Protein AF-A0A7C2XTP7-F1 (afdb_monomer_lite)

Foldseek 3Di:
DDDDDDDDDDDDDDDDDDDDDDDDDDDDDDDDDDPLVVLLVLLVQQFKFAQAFWFKDPDDDDLQLALPDDSVVGDGAGAFGKDFDWKMKTKGKDQAACGGSLAGQFQWWKWWDWAKDFPDQKWKFKHKNSHTFDIGRHDDTTTNDNGDDGRDIIMIMMIIGDPGGMMGTNGTIMGTGDHPVFDRSVQLSLLLLLLVLQLVLVPPCSVVQVVLSVQLSVLAPSVCSVVSVNVSRRVSNVVSLVSNQVNQVVQQLFAEAEEWEAAEFCFFQHHNVLLLVQLVVQLVQVLVVCVVQVQAAYEDEALCNLVSCVVPPVVSSVSLLVCVVVVRYHYEQQFNFLFAAPLADPVLLLVRNVVSVVSCCVSRVDQHQERERADHQWHFLCVLVSSVVSNHQEYEYEQLCQAPPDHDQAQWAWRAHPVRRTHTYGYAPHQADAQDQNVSSNSQSVNCSSQVDRYHYHHHAYYHNHGIDDPVRVVSLVVCCDPSRSHYHYGHDHPVVVVVVCVVCCVVRVHYYDRGISHHNPLPQLVPAPVVLSVLLVVLVVLLLLLQLLLVVLVVVPDDRPVVLSVLLSSLSSSCSHSNRNSPNHDPVSVVVNVVSSVSSVVSSCVSNVVSVVSVVVPDPQDDPAGKDKDFAAAQAWDKDKDKDKDADPAQAPDKWKAWPVRHTWDKDFPDADRVRSITIMITIDGGAGHRHITIMHIHGDPDDDDDDAQWDDDPQWIDGCAWIWHADPPQRFTQFTAGNVVRDTPDDNVDGHPDDDDDD

Secondary structure (DSSP, 8-state):
----------------------------S-PPPP-HHHHHHHHHHHHEEE--SEEEEES--TTTT-TT---TTSEEE-TT-EE-SS-EEEEEEEEPPSEETTEE-TT-EEEEEEEEEESS--EEEEEETTEEEEEESSPPPEEEESS--TT-EEEEEEEEE--SS-EEEEEEEEEEE--TTS--HHHHHHHHHHHHHHHHH-TTTHHHHHHHHHHHHHH--HHHHHTT-HHHHHHHHHHHHHHHGGGHHHHTTSEEEEEEE--B-SSSSS-HHHHHHHHHHHHHHHHHHHHH-TT--EEEEEHHHHHHHHHH-HHHHHHHHHHHHTTSEEEEEEESS-B-BSSS-HHHHHHHHHHHHHHHHHHH-----EEE-SS-S-B-TTHHHHHHHTT--EEE--GGGG-SS-----SEEEEE-TTS-EEEEE--S-SSB---HHHHHHHHHHHHHHHS-SEEEEEESB-SBS-BS-HHHHHHHHHHHSTT--SSEEEE--HHHHHHHHHHTHHHH---EE-S-B--SS-GGGGTTTHHHHHHHHHHHHHHHHHHHHHHHHHTTTPPP-HHHHHHHHHHHHHTTBTTTTTT-S-HHHHHHHHHHHHHHHHHHHHHHHHHHHHHHTTS---SSSEEEEEE--SSS-EEEEEEEEEE-SS--SEEEEE-TTS-EE-EEEEEEETTTTEEEEEEEEEEEPTT-EEEEEEEEESS---PPPS-EEETTEEE-SSEEEEE-TTT--EEEEEETTTTEE-S-TTS-BT------

pLDDT: mean 91.94, std 13.76, range [24.36, 98.88]

Structure (mmCIF, N/CA/C/O backbone):
data_AF-A0A7C2XTP7-F1
#
_entry.id   AF-A0A7C2XTP7-F1
#
loop_
_atom_site.group_PDB
_atom_site.id
_atom_site.type_symbol
_atom_site.label_atom_id
_atom_site.label_alt_id
_atom_site.label_comp_id
_atom_site.label_asym_id
_atom_site.label_entity_id
_atom_site.label_seq_id
_atom_site.pdbx_PDB_ins_code
_atom_site.Cartn_x
_atom_site.Cartn_y
_atom_site.Cartn_z
_atom_site.occupancy
_atom_site.B_iso_or_equiv
_atom_site.auth_seq_id
_atom_site.auth_comp_id
_atom_site.auth_asym_id
_atom_site.auth_atom_id
_atom_site.pdbx_PDB_model_num
ATOM 1 N N . MET A 1 1 ? -13.867 49.813 -7.952 1.00 33.06 1 MET A N 1
ATOM 2 C CA . MET A 1 1 ? -14.385 51.009 -7.247 1.00 33.06 1 MET A CA 1
ATOM 3 C C . MET A 1 1 ? -15.827 51.239 -7.676 1.00 33.06 1 MET A C 1
ATOM 5 O O . MET A 1 1 ? -16.121 50.969 -8.831 1.00 33.06 1 MET A O 1
ATOM 9 N N . THR A 1 2 ? -16.659 51.704 -6.730 1.00 30.25 2 THR A N 1
ATOM 10 C CA . THR A 1 2 ? -18.065 52.181 -6.832 1.00 30.25 2 THR A CA 1
ATOM 11 C C . THR A 1 2 ? -19.133 51.135 -7.197 1.00 30.25 2 THR A C 1
ATOM 13 O O . THR A 1 2 ? -19.178 50.663 -8.321 1.00 30.25 2 THR A O 1
ATOM 16 N N . MET A 1 3 ? -19.868 50.597 -6.208 1.00 28.72 3 MET A N 1
ATOM 17 C CA . MET A 1 3 ? -21.108 51.125 -5.573 1.00 28.72 3 MET A CA 1
ATOM 18 C C . MET A 1 3 ? -22.364 50.716 -6.379 1.00 28.72 3 MET A C 1
ATOM 20 O O . MET A 1 3 ? -22.478 51.079 -7.535 1.00 28.72 3 MET A O 1
ATOM 24 N N . ALA A 1 4 ? -23.250 49.828 -5.908 1.00 31.23 4 ALA A N 1
ATOM 25 C CA . ALA A 1 4 ?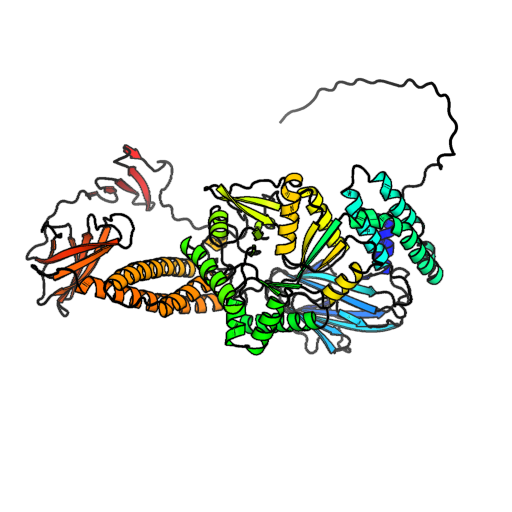 -24.172 49.909 -4.761 1.00 31.23 4 ALA A CA 1
ATOM 26 C C . ALA A 1 4 ? -25.614 50.321 -5.171 1.00 31.23 4 ALA A C 1
ATOM 28 O O . ALA A 1 4 ? -25.837 51.425 -5.647 1.00 31.23 4 ALA A O 1
ATOM 29 N N . TRP A 1 5 ? -26.564 49.424 -4.836 1.00 26.50 5 TRP A N 1
ATOM 30 C CA . TRP A 1 5 ? -27.992 49.619 -4.489 1.00 26.50 5 TRP A CA 1
ATOM 31 C C . TRP A 1 5 ? -29.094 49.584 -5.570 1.00 26.50 5 TRP A C 1
ATOM 33 O O . TRP A 1 5 ? -29.194 50.471 -6.409 1.00 26.50 5 TRP A O 1
ATOM 43 N N . LYS A 1 6 ? -30.083 48.691 -5.355 1.00 26.17 6 LYS A N 1
ATOM 44 C CA . LYS A 1 6 ? -31.473 49.087 -5.021 1.00 26.17 6 LYS A CA 1
ATOM 45 C C . LYS A 1 6 ? -32.326 47.939 -4.441 1.00 26.17 6 LYS A C 1
ATOM 47 O O . LYS A 1 6 ? -32.355 46.832 -4.960 1.00 26.17 6 LYS A O 1
ATOM 52 N N . ARG A 1 7 ? -33.018 48.284 -3.348 1.00 27.75 7 ARG A N 1
ATOM 53 C CA . ARG A 1 7 ? -34.077 47.579 -2.595 1.00 27.75 7 ARG A CA 1
ATOM 54 C C . ARG A 1 7 ? -35.366 47.412 -3.404 1.00 27.75 7 ARG A C 1
ATOM 56 O O . ARG A 1 7 ? -35.652 48.332 -4.157 1.00 27.75 7 ARG A O 1
ATOM 63 N N . TRP A 1 8 ? -36.202 46.421 -3.064 1.00 26.11 8 TRP A N 1
ATOM 64 C CA . TRP A 1 8 ? -37.670 46.563 -2.948 1.00 26.11 8 TRP A CA 1
ATOM 65 C C . TRP A 1 8 ? -38.227 45.650 -1.834 1.00 26.11 8 TRP A C 1
ATOM 67 O O . TRP A 1 8 ? -37.848 44.488 -1.724 1.00 26.11 8 TRP A O 1
ATOM 77 N N . ASN A 1 9 ? -39.091 46.233 -0.996 1.00 25.45 9 ASN A N 1
ATOM 78 C CA . ASN A 1 9 ? -39.854 45.631 0.106 1.00 25.45 9 ASN A CA 1
ATOM 79 C C . ASN A 1 9 ? -41.179 45.034 -0.406 1.00 25.45 9 ASN A C 1
ATOM 81 O O . ASN A 1 9 ? -41.740 45.547 -1.371 1.00 25.45 9 ASN A O 1
ATOM 85 N N . GLY A 1 10 ? -41.751 44.077 0.331 1.00 25.19 10 GLY A N 1
ATOM 86 C CA . GLY A 1 10 ? -43.161 43.691 0.207 1.00 25.19 10 GLY A CA 1
ATOM 87 C C . GLY A 1 10 ? -43.611 42.797 1.363 1.00 25.19 10 GLY A C 1
ATOM 88 O O . GLY A 1 10 ? -43.230 41.636 1.428 1.00 25.19 10 GLY A O 1
ATOM 89 N N . ALA A 1 11 ? -44.379 43.366 2.292 1.00 26.03 11 ALA A N 1
ATOM 90 C CA . ALA A 1 11 ? -44.942 42.722 3.477 1.00 26.03 11 ALA A CA 1
ATOM 91 C C . ALA A 1 11 ? -46.197 41.892 3.156 1.00 26.03 11 ALA A C 1
ATOM 93 O O . ALA A 1 11 ? -46.956 42.278 2.273 1.00 26.03 11 ALA A O 1
ATOM 94 N N . PHE A 1 12 ? -46.482 40.847 3.944 1.00 25.69 12 PHE A N 1
ATOM 95 C CA . PHE A 1 12 ? -47.853 40.363 4.154 1.00 25.69 12 PHE A CA 1
ATOM 96 C C . PHE A 1 12 ? -48.039 39.840 5.584 1.00 25.69 12 PHE A C 1
ATOM 98 O O . PHE A 1 12 ? -47.249 39.040 6.084 1.00 25.69 12 PHE A O 1
ATOM 105 N N . LEU A 1 13 ? -49.092 40.343 6.231 1.00 24.56 13 LEU A N 1
ATOM 106 C CA . LEU A 1 13 ? -49.529 40.052 7.593 1.00 24.56 13 LEU A CA 1
ATOM 107 C C . LEU A 1 13 ? -50.769 39.132 7.537 1.00 24.56 13 LEU A C 1
ATOM 109 O O . LEU A 1 13 ? -51.720 39.436 6.828 1.00 24.56 13 LEU A O 1
ATOM 113 N N . MET A 1 14 ? -50.716 38.033 8.295 1.00 24.36 14 MET A N 1
ATOM 114 C CA . MET A 1 14 ? -51.750 37.460 9.181 1.00 24.36 14 MET A CA 1
ATOM 115 C C . MET A 1 14 ? -53.228 37.356 8.732 1.00 24.36 14 MET A C 1
ATOM 117 O O . MET A 1 14 ? -53.918 38.364 8.647 1.00 24.36 14 MET A O 1
ATOM 121 N N . VAL A 1 15 ? -53.760 36.121 8.698 1.00 24.88 15 VAL A N 1
ATOM 122 C CA . VAL A 1 15 ? -55.133 35.782 9.145 1.00 24.88 15 VAL A CA 1
ATOM 123 C C . VAL A 1 15 ? -55.129 34.386 9.800 1.00 24.88 15 VAL A C 1
ATOM 125 O O . VAL A 1 15 ? -54.802 33.393 9.157 1.00 24.88 15 VAL A O 1
ATOM 128 N N . MET A 1 16 ? -55.503 34.320 11.083 1.00 25.38 16 MET A N 1
ATOM 129 C CA . MET A 1 16 ? -55.975 33.111 11.780 1.00 25.38 16 MET A CA 1
ATOM 130 C C . MET A 1 16 ? -57.505 33.034 11.682 1.00 25.38 16 MET A C 1
ATOM 132 O O . MET A 1 16 ? -58.140 34.066 11.871 1.00 25.38 16 MET A O 1
ATOM 136 N N . THR A 1 17 ? -58.089 31.839 11.507 1.00 26.73 17 THR A N 1
ATOM 137 C CA . THR A 1 17 ? -59.038 31.153 12.436 1.00 26.73 17 THR A CA 1
ATOM 138 C C . THR A 1 17 ? -59.808 30.027 11.729 1.00 26.73 17 THR A C 1
ATOM 140 O O . THR A 1 17 ? -60.449 30.278 10.718 1.00 26.73 17 THR A O 1
ATOM 143 N N . LEU A 1 18 ? -59.785 28.806 12.288 1.00 26.59 18 LEU A N 1
ATOM 144 C CA . LEU A 1 18 ? -60.952 28.067 12.822 1.00 26.59 18 LEU A CA 1
ATOM 145 C C . LEU A 1 18 ? -60.581 26.608 13.153 1.00 26.59 18 LEU A C 1
ATOM 147 O O . LEU A 1 18 ? -59.973 25.903 12.354 1.00 26.59 18 LEU A O 1
ATOM 151 N N . ALA A 1 19 ? -60.964 26.181 14.357 1.00 28.72 19 ALA A N 1
ATOM 152 C CA . ALA A 1 19 ? -60.754 24.857 14.934 1.00 28.72 19 ALA A CA 1
ATOM 153 C C . ALA A 1 19 ? -62.087 24.099 15.071 1.00 28.72 19 ALA A C 1
ATOM 155 O O . ALA A 1 19 ? -63.115 24.721 15.333 1.00 28.72 19 ALA A O 1
ATOM 156 N N . SER A 1 20 ? -62.053 22.769 14.927 1.00 27.88 20 SER A N 1
ATOM 157 C CA . SER A 1 20 ? -62.952 21.727 15.491 1.00 27.88 20 SER A CA 1
ATOM 158 C C . SER A 1 20 ? -62.692 20.424 14.710 1.00 27.88 20 SER A C 1
ATOM 160 O O . SER A 1 20 ? -62.426 20.495 13.520 1.00 27.88 20 SER A O 1
ATOM 162 N N . LEU A 1 21 ? -62.709 19.189 15.217 1.00 28.72 21 LEU A N 1
ATOM 163 C CA . LEU A 1 21 ? -63.065 18.524 16.476 1.00 28.72 21 LEU A CA 1
ATOM 164 C C . LEU A 1 21 ? -62.539 17.078 16.301 1.00 28.72 21 LEU A C 1
ATOM 166 O O . LEU A 1 21 ? -62.814 16.525 15.250 1.00 28.72 21 LEU A O 1
ATOM 170 N N . PHE A 1 22 ? -61.822 16.472 17.258 1.00 31.73 22 PHE A N 1
ATOM 171 C CA . PHE A 1 22 ? -61.866 15.029 17.610 1.00 31.73 22 PHE A CA 1
ATOM 172 C C . PHE A 1 22 ? -60.940 14.769 18.826 1.00 31.73 22 PHE A C 1
ATOM 174 O O . PHE A 1 22 ? -59.903 15.424 18.944 1.00 31.73 22 PHE A O 1
ATOM 181 N N . PRO A 1 23 ? -61.311 13.876 19.766 1.00 37.31 23 PRO A N 1
ATOM 182 C CA . PRO A 1 23 ? -60.664 13.750 21.069 1.00 37.31 23 PRO A CA 1
ATOM 183 C C . PRO A 1 23 ? -59.545 12.699 21.046 1.00 37.31 23 PRO A C 1
ATOM 185 O O . PRO A 1 23 ? -59.733 11.601 20.529 1.00 37.31 23 PRO A O 1
ATOM 188 N N . GLY A 1 24 ? -58.394 12.995 21.654 1.00 30.11 24 GLY A N 1
ATOM 189 C CA . GLY A 1 24 ? -57.337 11.995 21.811 1.00 30.11 24 GLY A CA 1
ATOM 190 C C . GLY A 1 24 ? -56.079 12.525 22.489 1.00 30.11 24 GLY A C 1
ATOM 191 O O . GLY A 1 24 ? -55.203 13.038 21.813 1.00 30.11 24 GLY A O 1
ATOM 192 N N . HIS A 1 25 ? -56.018 12.327 23.810 1.00 31.92 25 HIS A N 1
ATOM 193 C CA . HIS A 1 25 ? -54.860 12.406 24.715 1.00 31.92 25 HIS A CA 1
ATOM 194 C C . HIS A 1 25 ? -54.082 13.741 24.823 1.00 31.92 25 HIS A C 1
ATOM 196 O O . HIS A 1 25 ? -53.736 14.364 23.823 1.00 31.92 25 HIS A O 1
ATOM 202 N N . PRO A 1 26 ? -53.763 14.199 26.052 1.00 32.22 26 PRO A N 1
ATOM 203 C CA . PRO A 1 26 ? -53.009 15.430 26.242 1.00 32.22 26 PRO A CA 1
ATOM 204 C C . PRO A 1 26 ? -51.589 15.257 25.691 1.00 32.22 26 PRO A C 1
ATOM 206 O O . PRO A 1 26 ? -50.828 14.406 26.150 1.00 32.22 26 PRO A O 1
ATOM 209 N N . LEU A 1 27 ? -51.236 16.090 24.711 1.00 33.44 27 LEU A N 1
ATOM 210 C CA . LEU A 1 27 ? -49.851 16.351 24.332 1.00 33.44 27 LEU A CA 1
ATOM 211 C C . LEU A 1 27 ? -49.092 16.821 25.584 1.00 33.44 27 LEU A C 1
ATOM 213 O O . LEU A 1 27 ? -49.551 17.768 26.234 1.00 33.44 27 LEU A O 1
ATOM 217 N N . PRO A 1 28 ? -47.943 16.222 25.941 1.00 37.53 28 PRO A N 1
ATOM 218 C CA . PRO A 1 28 ? -47.106 16.791 26.974 1.00 37.53 28 PRO A CA 1
ATOM 219 C C . PRO A 1 28 ? -46.555 18.122 26.462 1.00 37.53 28 PRO A C 1
ATOM 221 O O . PRO A 1 28 ? -45.801 18.190 25.492 1.00 37.53 28 PRO A O 1
ATOM 224 N N . ILE A 1 29 ? -47.015 19.172 27.132 1.00 34.00 29 ILE A N 1
ATOM 225 C CA . ILE A 1 29 ? -46.355 20.445 27.417 1.00 34.00 29 ILE A CA 1
ATOM 226 C C . ILE A 1 29 ? -44.853 20.394 27.090 1.00 34.00 29 ILE A C 1
ATOM 228 O O . ILE A 1 29 ? -44.134 19.573 27.654 1.00 34.00 29 ILE A O 1
ATOM 232 N N . PHE A 1 30 ? -44.424 21.281 26.181 1.00 36.59 30 PHE A N 1
ATOM 233 C CA . PHE A 1 30 ? -43.045 21.650 25.831 1.00 36.59 30 PHE A CA 1
ATOM 234 C C . PHE A 1 30 ? -41.955 20.910 26.620 1.00 36.59 30 PHE A C 1
ATOM 236 O O . PHE A 1 30 ? -41.472 21.389 27.646 1.00 36.59 30 PHE A O 1
ATOM 243 N N . ALA A 1 31 ? -41.547 19.743 26.124 1.00 44.62 31 ALA A N 1
ATOM 244 C CA . ALA A 1 31 ? -40.360 19.082 26.630 1.00 44.62 31 ALA A CA 1
ATOM 245 C C . ALA A 1 31 ? -39.147 19.969 26.315 1.00 44.62 31 ALA A C 1
ATOM 247 O O . ALA A 1 31 ? -38.872 20.242 25.146 1.00 44.62 31 ALA A O 1
ATOM 248 N N . GLN A 1 32 ? -38.434 20.434 27.345 1.00 53.06 32 GLN A N 1
ATOM 249 C CA . GLN A 1 32 ? -37.112 21.032 27.168 1.00 53.06 32 GLN A CA 1
ATOM 250 C C . GLN A 1 32 ? -36.266 20.107 26.282 1.00 53.06 32 GLN A C 1
ATOM 252 O O . GLN A 1 32 ? -36.204 18.895 26.513 1.00 53.06 32 GLN A O 1
ATOM 257 N N . SER A 1 33 ? -35.647 20.672 25.245 1.00 67.12 33 SER A N 1
ATOM 258 C CA . SER A 1 33 ? -34.692 19.944 24.414 1.00 67.12 33 SER A CA 1
ATOM 259 C C . SER A 1 33 ? -33.542 19.463 25.299 1.00 67.12 33 SER A C 1
ATOM 261 O O . SER A 1 33 ? -32.921 20.276 25.982 1.00 67.12 33 SER A O 1
ATOM 263 N N . ILE A 1 34 ? -33.267 18.158 25.299 1.00 85.88 34 ILE A N 1
ATOM 264 C CA . ILE A 1 34 ? -32.132 17.586 26.032 1.00 85.88 34 ILE A CA 1
ATOM 265 C C . ILE A 1 34 ? -30.840 18.089 25.386 1.00 85.88 34 ILE A C 1
ATOM 267 O O . ILE A 1 34 ? -30.647 17.918 24.181 1.00 85.88 34 ILE A O 1
ATOM 271 N N . ASP A 1 35 ? -29.931 18.640 26.185 1.00 92.06 35 ASP A N 1
ATOM 272 C CA . ASP A 1 35 ? -28.581 18.963 25.727 1.00 92.06 35 ASP A CA 1
ATOM 273 C C . ASP A 1 35 ? -27.703 17.700 25.735 1.00 92.06 35 ASP A C 1
ATOM 275 O O . ASP A 1 35 ? -27.047 17.358 26.723 1.00 92.06 35 ASP A O 1
ATOM 279 N N . ARG A 1 36 ? -27.720 16.968 24.615 1.00 93.88 36 ARG A N 1
ATOM 280 C CA . ARG A 1 36 ? -26.957 15.719 24.447 1.00 93.88 36 ARG A CA 1
ATOM 281 C C . ARG A 1 36 ? -25.454 15.944 24.579 1.00 93.88 36 ARG A C 1
ATOM 283 O O . ARG A 1 36 ? -24.765 15.129 25.187 1.00 93.88 36 ARG A O 1
ATOM 290 N N . ALA A 1 37 ? -24.956 17.062 24.049 1.00 93.38 37 ALA A N 1
ATOM 291 C CA . ALA A 1 37 ? -23.539 17.394 24.085 1.00 93.38 37 ALA A CA 1
ATOM 292 C C . ALA A 1 37 ? -23.062 17.628 25.525 1.00 93.38 37 ALA A C 1
ATOM 294 O O . ALA A 1 37 ? -22.000 17.133 25.907 1.00 93.38 37 ALA A O 1
ATOM 295 N N . ALA A 1 38 ? -23.863 18.316 26.346 1.00 94.25 38 ALA A N 1
ATOM 296 C CA . ALA A 1 38 ? -23.566 18.490 27.765 1.00 94.25 38 ALA A CA 1
ATOM 297 C C . ALA A 1 38 ? -23.539 17.151 28.520 1.00 94.25 38 ALA A C 1
ATOM 299 O O . ALA A 1 38 ? -22.594 16.898 29.271 1.00 94.25 38 ALA A O 1
ATOM 300 N N . ILE A 1 39 ? -24.517 16.269 28.283 1.00 95.69 39 ILE A N 1
ATOM 301 C CA . ILE A 1 39 ? -24.569 14.939 28.916 1.00 95.69 39 ILE A CA 1
ATOM 302 C C . ILE A 1 39 ? -23.349 14.100 28.528 1.00 95.69 39 ILE A C 1
ATOM 304 O O . ILE A 1 39 ? -22.671 13.558 29.402 1.00 95.69 39 ILE A O 1
ATOM 308 N N . PHE A 1 40 ? -23.023 14.025 27.235 1.00 96.06 40 PHE A N 1
ATOM 309 C CA . PHE A 1 40 ? -21.863 13.273 26.758 1.00 96.06 40 PHE A CA 1
ATOM 310 C C . PHE A 1 40 ? -20.559 13.794 27.345 1.00 96.06 40 PHE A C 1
ATOM 312 O O . PHE A 1 40 ? -19.745 12.998 27.801 1.00 96.06 40 PHE A O 1
ATOM 319 N N . LYS A 1 41 ? -20.395 15.117 27.433 1.00 95.06 41 LYS A N 1
ATOM 320 C CA . LYS A 1 41 ? -19.225 15.727 28.069 1.00 95.06 41 LYS A CA 1
ATOM 321 C C . LYS A 1 41 ? -19.121 15.381 29.559 1.00 95.06 41 LYS A C 1
ATOM 323 O O . LYS A 1 41 ? -18.013 15.178 30.056 1.00 95.06 41 LYS A O 1
ATOM 328 N N . ARG A 1 42 ? -20.242 15.309 30.292 1.00 94.62 42 ARG A N 1
ATOM 329 C CA . ARG A 1 42 ? -20.235 14.887 31.709 1.00 94.62 42 ARG A CA 1
ATOM 330 C C . ARG A 1 42 ? -19.856 13.416 31.862 1.00 94.62 42 ARG A C 1
ATOM 332 O O . ARG A 1 42 ? -19.016 13.112 32.703 1.00 94.62 42 ARG A O 1
ATOM 339 N N . LEU A 1 43 ? -20.399 12.528 31.029 1.00 95.56 43 LEU A N 1
ATOM 340 C CA . LEU A 1 43 ? -20.015 11.113 31.032 1.00 95.56 43 LEU A CA 1
ATOM 341 C C . LEU A 1 43 ? -18.553 10.911 30.617 1.00 95.56 43 LEU A C 1
ATOM 343 O O . LEU A 1 43 ? -17.850 10.122 31.234 1.00 95.56 43 LEU A O 1
ATOM 347 N N . GLU A 1 44 ? -18.061 11.643 29.619 1.00 94.94 44 GLU A N 1
ATOM 348 C CA . GLU A 1 44 ? -16.660 11.566 29.198 1.00 94.94 44 GLU A CA 1
ATOM 349 C C . GLU A 1 44 ? -15.727 11.960 30.349 1.00 94.94 44 GLU A C 1
ATOM 351 O O . GLU A 1 44 ? -14.818 11.200 30.690 1.00 94.94 44 GLU A O 1
ATOM 356 N N . ALA A 1 45 ? -16.029 13.065 31.041 1.00 94.31 45 ALA A N 1
ATOM 357 C CA . ALA A 1 45 ? -15.291 13.496 32.227 1.00 94.31 45 ALA A CA 1
ATOM 358 C C . ALA A 1 45 ? -15.283 12.444 33.352 1.00 94.31 45 ALA A C 1
ATOM 360 O O . ALA A 1 45 ? -14.311 12.374 34.099 1.00 94.31 45 ALA A O 1
ATOM 361 N N . ALA A 1 46 ? -16.327 11.615 33.461 1.00 94.75 46 ALA A N 1
ATOM 362 C CA . ALA A 1 46 ? -16.403 10.503 34.411 1.00 94.75 46 ALA A CA 1
ATOM 363 C C . ALA A 1 46 ? -15.532 9.293 34.022 1.00 94.75 46 ALA A C 1
ATOM 365 O O . ALA A 1 46 ? -15.291 8.401 34.833 1.00 94.75 46 ALA A O 1
ATOM 366 N N . THR A 1 47 ? -15.053 9.249 32.777 1.00 94.94 47 THR A N 1
ATOM 367 C CA . THR A 1 47 ? -14.324 8.102 32.217 1.00 94.94 47 THR A CA 1
ATOM 368 C C . THR A 1 47 ? -12.856 8.394 31.940 1.00 94.94 47 THR A C 1
ATOM 370 O O . THR A 1 47 ? -12.090 7.460 31.702 1.00 94.94 47 THR A O 1
ATOM 373 N N . THR A 1 48 ? -12.439 9.660 31.950 1.00 95.31 48 THR A N 1
ATOM 374 C CA . THR A 1 48 ? -11.064 10.062 31.633 1.00 95.31 48 THR A CA 1
ATOM 375 C C . THR A 1 48 ? -10.530 11.081 32.624 1.00 95.31 48 THR A C 1
ATOM 377 O O . THR A 1 48 ? -11.197 12.070 32.917 1.00 95.31 48 THR A O 1
ATOM 380 N N . LEU A 1 49 ? -9.289 10.889 33.069 1.00 95.56 49 LEU A N 1
ATOM 381 C CA . LEU A 1 49 ? -8.523 11.883 33.815 1.00 95.56 49 LEU A CA 1
ATOM 382 C C . LEU A 1 49 ? -7.392 12.418 32.929 1.00 95.56 49 LEU A C 1
ATOM 384 O O . LEU A 1 49 ? -6.417 11.696 32.699 1.00 95.56 49 LEU A O 1
ATOM 388 N N . PRO A 1 50 ? -7.489 13.663 32.433 1.00 95.38 50 PRO A N 1
ATOM 389 C CA . PRO A 1 50 ? -6.402 14.295 31.699 1.00 95.38 50 PRO A CA 1
ATOM 390 C C . PRO A 1 50 ? -5.139 14.390 32.561 1.00 95.38 50 PRO A C 1
ATOM 392 O O . PRO A 1 50 ? -5.188 14.837 33.706 1.00 95.38 50 PRO A O 1
ATOM 395 N N . LEU A 1 51 ? -4.001 13.998 31.994 1.00 95.50 51 LEU A N 1
ATOM 396 C CA . LEU A 1 51 ? -2.679 14.181 32.583 1.00 95.50 51 LEU A CA 1
ATOM 397 C C . LEU A 1 51 ? -1.996 15.305 31.806 1.00 95.50 51 LEU A C 1
ATOM 399 O O . LEU A 1 51 ? -1.431 15.082 30.739 1.00 95.50 51 LEU A O 1
ATOM 403 N N . SER A 1 52 ? -2.126 16.541 32.281 1.00 94.50 52 SER A N 1
ATOM 404 C CA . SER A 1 52 ? -1.527 17.717 31.645 1.00 94.50 52 SER A CA 1
ATOM 405 C C . SER A 1 52 ? -1.466 18.884 32.638 1.00 94.50 52 SER A C 1
ATOM 407 O O . SER A 1 52 ? -2.435 19.076 33.377 1.00 94.50 52 SER A O 1
ATOM 409 N N . PRO A 1 53 ? -0.396 19.700 32.640 1.00 96.19 53 PRO A N 1
ATOM 410 C CA . PRO A 1 53 ? 0.833 19.558 31.849 1.00 96.19 53 PRO A CA 1
ATOM 411 C C . PRO A 1 53 ? 1.799 18.496 32.409 1.00 96.19 53 PRO A C 1
ATOM 413 O O . PRO A 1 53 ? 1.789 18.199 33.600 1.00 96.19 53 PRO A O 1
ATOM 416 N N . TRP A 1 54 ? 2.665 17.951 31.553 1.00 96.94 54 TRP A N 1
ATOM 417 C CA . TRP A 1 54 ? 3.744 17.024 31.920 1.00 96.94 54 TRP A CA 1
ATOM 418 C C . TRP A 1 54 ? 5.009 17.776 32.329 1.00 96.94 54 TRP A C 1
ATOM 420 O O . TRP A 1 54 ? 5.284 18.857 31.814 1.00 96.94 54 TRP A O 1
ATOM 430 N N . ARG A 1 55 ? 5.826 17.192 33.209 1.00 97.25 55 ARG A N 1
ATOM 431 C CA . ARG A 1 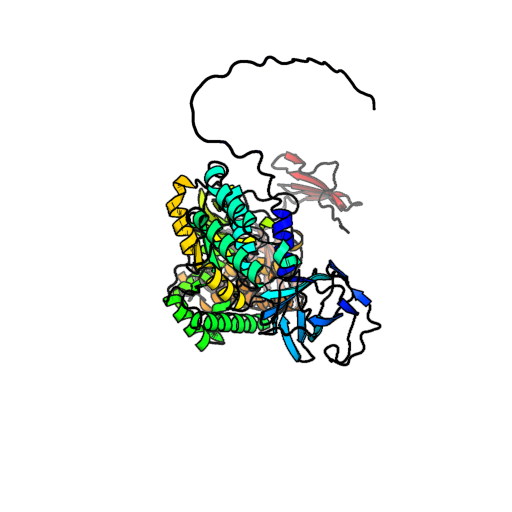55 ? 7.215 17.630 33.401 1.00 97.25 55 ARG A CA 1
ATOM 432 C C . ARG A 1 55 ? 8.029 17.165 32.204 1.00 97.25 55 ARG A C 1
ATOM 434 O O . ARG A 1 55 ? 8.038 15.978 31.908 1.00 97.25 55 ARG A O 1
ATOM 441 N N . PHE A 1 56 ? 8.709 18.079 31.533 1.00 96.56 56 PHE A N 1
ATOM 442 C CA . PHE A 1 56 ? 9.414 17.841 30.282 1.00 96.56 56 PHE A CA 1
ATOM 443 C C . PHE A 1 56 ? 10.874 18.264 30.383 1.00 96.56 56 PHE A C 1
ATOM 445 O O . PHE A 1 56 ? 11.192 19.366 30.845 1.00 96.56 56 PHE A O 1
ATOM 452 N N . LYS A 1 57 ? 11.758 17.394 29.902 1.00 95.38 57 LYS A N 1
ATOM 453 C CA . LYS A 1 57 ? 13.172 17.697 29.722 1.00 95.38 57 LYS A CA 1
ATOM 454 C C . LYS A 1 57 ? 13.638 17.148 28.391 1.00 95.38 57 LYS A C 1
ATOM 456 O O . LYS A 1 57 ? 13.548 15.953 28.131 1.00 95.38 57 LYS A O 1
ATOM 461 N N . GLU A 1 58 ? 14.159 18.040 27.574 1.00 92.50 58 GLU A N 1
ATOM 462 C CA . GLU A 1 58 ? 14.809 17.670 26.334 1.00 92.50 58 GLU A CA 1
ATOM 463 C C . GLU A 1 58 ? 16.208 17.094 26.593 1.00 92.50 58 GLU A C 1
ATOM 465 O O . GLU A 1 58 ? 16.921 17.526 27.507 1.00 92.50 58 GLU A O 1
ATOM 470 N N . GLY A 1 59 ? 16.603 16.140 25.758 1.00 89.12 59 GLY A N 1
ATOM 471 C CA . GLY A 1 59 ? 17.909 15.510 25.767 1.00 89.12 59 GLY A CA 1
ATOM 472 C C . GLY A 1 59 ? 17.993 14.292 26.682 1.00 89.12 59 GLY A C 1
ATOM 473 O O . GLY A 1 59 ? 17.014 13.787 27.235 1.00 89.12 59 GLY A O 1
ATOM 474 N N . HIS A 1 60 ? 19.217 13.790 26.823 1.00 86.75 60 HIS A N 1
ATOM 475 C CA . HIS A 1 60 ? 19.482 12.621 27.644 1.00 86.75 60 HIS A CA 1
ATOM 476 C C . HIS A 1 60 ? 19.382 12.965 29.135 1.00 86.75 60 HIS A C 1
ATOM 478 O O . HIS A 1 60 ? 20.126 13.800 29.651 1.00 86.75 60 HIS A O 1
ATOM 484 N N . VAL A 1 61 ? 18.518 12.247 29.847 1.00 91.69 61 VAL A N 1
ATOM 485 C CA . VAL A 1 61 ? 18.436 12.266 31.308 1.00 91.69 61 VAL A CA 1
ATOM 486 C C . VAL A 1 61 ? 18.915 10.916 31.819 1.00 91.69 61 VAL A C 1
ATOM 488 O O . VAL A 1 61 ? 18.327 9.880 31.508 1.00 91.69 61 VAL A O 1
ATOM 491 N N . LEU A 1 62 ? 19.991 10.920 32.608 1.00 90.50 62 LEU A N 1
ATOM 492 C CA . LEU A 1 62 ? 20.468 9.702 33.253 1.00 90.50 62 LEU A CA 1
ATOM 493 C C . LEU A 1 62 ? 19.405 9.212 34.242 1.00 90.50 62 LEU A C 1
ATOM 495 O O . LEU A 1 62 ? 19.017 9.958 35.138 1.00 90.50 62 LEU A O 1
ATOM 499 N N . ARG A 1 63 ? 18.962 7.960 34.081 1.00 91.62 63 ARG A N 1
ATOM 500 C CA . ARG A 1 63 ? 17.901 7.351 34.897 1.00 91.62 63 ARG A CA 1
ATOM 501 C C . ARG A 1 63 ? 16.616 8.191 34.942 1.00 91.62 63 ARG A C 1
ATOM 503 O O . ARG A 1 63 ? 16.027 8.389 36.006 1.00 91.62 63 ARG A O 1
ATOM 510 N N . GLY A 1 64 ? 16.188 8.705 33.786 1.00 92.50 64 GLY A N 1
ATOM 511 C CA . GLY A 1 64 ? 14.965 9.504 33.647 1.00 92.50 64 GLY A CA 1
ATOM 512 C C . GLY A 1 64 ? 13.694 8.808 34.156 1.00 92.50 64 GLY A C 1
ATOM 513 O O . GLY A 1 64 ? 12.718 9.475 34.492 1.00 92.50 64 GLY A O 1
ATOM 514 N N . GLU A 1 65 ? 13.713 7.482 34.271 1.00 95.69 65 GLU A N 1
ATOM 515 C CA . GLU A 1 65 ? 12.643 6.639 34.801 1.00 95.69 65 GLU A CA 1
ATOM 516 C C . GLU A 1 65 ? 12.579 6.581 36.335 1.00 95.69 65 GLU A C 1
ATOM 518 O O . GLU A 1 65 ? 11.549 6.190 36.885 1.00 95.69 65 GLU A O 1
ATOM 523 N N . ALA A 1 66 ? 13.645 6.964 37.046 1.00 95.50 66 ALA A N 1
ATOM 524 C CA . ALA A 1 66 ? 13.762 6.744 38.487 1.00 95.50 66 ALA A CA 1
ATOM 525 C C . ALA A 1 66 ? 12.658 7.454 39.295 1.00 95.50 66 ALA A C 1
ATOM 527 O O . ALA A 1 66 ? 12.271 8.592 39.014 1.00 95.50 66 ALA A O 1
ATOM 528 N N . VAL A 1 67 ? 12.134 6.780 40.322 1.00 95.19 67 VAL A N 1
ATOM 529 C CA . VAL A 1 67 ? 10.990 7.258 41.128 1.00 95.19 67 VAL A CA 1
ATOM 530 C C . VAL A 1 67 ? 11.342 8.494 41.964 1.00 95.19 67 VAL A C 1
ATOM 532 O O . VAL A 1 67 ? 10.483 9.345 42.212 1.00 95.19 67 VAL A O 1
ATOM 535 N N . ASP A 1 68 ? 12.602 8.584 42.375 1.00 94.62 68 ASP A N 1
ATOM 536 C CA . ASP A 1 68 ? 13.204 9.598 43.242 1.00 94.62 68 ASP A CA 1
ATOM 537 C C . ASP A 1 68 ? 13.915 10.728 42.478 1.00 94.62 68 ASP A C 1
ATOM 539 O O . ASP A 1 68 ? 14.436 11.648 43.103 1.00 94.62 68 ASP A O 1
ATOM 543 N N . LEU A 1 69 ? 13.913 10.696 41.139 1.00 95.31 69 LEU A N 1
ATOM 544 C CA . LEU A 1 69 ? 14.462 11.776 40.320 1.00 95.31 69 LEU A CA 1
ATOM 545 C C . LEU A 1 69 ? 13.731 13.098 40.602 1.00 95.31 69 LEU A C 1
ATOM 547 O O . LEU A 1 69 ? 12.507 13.176 40.456 1.00 95.31 69 LEU A O 1
ATOM 551 N N . ASP A 1 70 ? 14.498 14.136 40.938 1.00 93.88 70 ASP A N 1
ATOM 552 C CA . ASP A 1 70 ? 13.991 15.498 41.089 1.00 93.88 70 ASP A CA 1
ATOM 553 C C . ASP A 1 70 ? 13.734 16.138 39.715 1.00 93.88 70 ASP A C 1
ATOM 555 O O . ASP A 1 70 ? 14.653 16.534 38.993 1.00 93.88 70 ASP A O 1
ATOM 559 N N . ASP A 1 71 ? 12.456 16.231 39.356 1.00 94.75 71 ASP A N 1
ATOM 560 C CA . ASP A 1 71 ? 11.957 16.881 38.145 1.00 94.75 71 ASP A CA 1
ATOM 561 C C . ASP A 1 71 ? 11.324 18.259 38.425 1.00 94.75 71 ASP A C 1
ATOM 563 O O . ASP A 1 71 ? 10.691 18.849 37.547 1.00 94.75 71 ASP A O 1
ATOM 567 N N . SER A 1 72 ? 11.518 18.827 39.623 1.00 94.06 72 SER A N 1
ATOM 568 C CA . SER A 1 72 ? 10.899 20.102 40.026 1.00 94.06 72 SER A CA 1
ATOM 569 C C . SER A 1 72 ? 11.276 21.279 39.118 1.00 94.06 72 SER A C 1
ATOM 571 O O . SER A 1 72 ? 10.457 22.175 38.887 1.00 94.06 72 SER A O 1
ATOM 573 N N . THR A 1 73 ? 12.486 21.238 38.555 1.00 95.25 73 THR A N 1
ATOM 574 C CA . THR A 1 73 ? 13.046 22.240 37.634 1.00 95.25 73 THR A CA 1
ATOM 575 C C . THR A 1 73 ? 12.715 21.981 36.162 1.00 95.25 73 THR A C 1
ATOM 577 O O . THR A 1 73 ? 13.093 22.776 35.300 1.00 95.25 73 THR A O 1
ATOM 580 N N . TRP A 1 74 ? 12.028 20.879 35.844 1.00 96.75 74 TRP A N 1
ATOM 581 C CA . TRP A 1 74 ? 11.649 20.548 34.471 1.00 96.75 74 TRP A CA 1
ATOM 582 C C . TRP A 1 74 ? 10.514 21.448 33.994 1.00 96.75 74 TRP A C 1
ATOM 584 O O . TRP A 1 74 ? 9.614 21.813 34.762 1.00 96.75 74 TRP A O 1
ATOM 594 N N . THR A 1 75 ? 10.547 21.770 32.704 1.00 96.25 75 THR A N 1
ATOM 595 C CA . THR A 1 75 ? 9.558 22.626 32.052 1.00 96.25 75 THR A CA 1
ATOM 596 C C . THR A 1 75 ? 8.190 21.953 32.074 1.00 96.25 75 THR A C 1
ATOM 598 O O . THR A 1 75 ? 8.088 20.739 31.922 1.00 96.25 75 THR A O 1
ATOM 601 N N . LEU A 1 76 ? 7.120 22.723 32.267 1.00 96.88 76 LEU A N 1
ATOM 602 C CA . LEU A 1 76 ? 5.761 22.206 32.120 1.00 96.88 76 LEU A CA 1
ATOM 603 C C . LEU A 1 76 ? 5.371 22.210 30.643 1.00 96.88 76 LEU A C 1
ATOM 605 O O . LEU A 1 76 ? 5.418 23.251 29.992 1.00 96.88 76 LEU A O 1
ATOM 609 N N . PHE A 1 77 ? 4.974 21.052 30.134 1.00 95.00 77 PHE A N 1
ATOM 610 C CA . PHE A 1 77 ? 4.668 20.833 28.730 1.00 95.00 77 PHE A CA 1
ATOM 611 C C . PHE A 1 77 ? 3.232 20.321 28.579 1.00 95.00 77 PHE A C 1
ATOM 613 O O . PHE A 1 77 ? 2.911 19.230 29.061 1.00 95.00 77 PHE A O 1
ATOM 620 N N . PRO A 1 78 ? 2.327 21.109 27.980 1.00 95.94 78 PRO A N 1
ATOM 621 C CA . PRO A 1 78 ? 0.931 20.721 27.861 1.00 95.94 78 PRO A CA 1
ATOM 622 C C . PRO A 1 78 ? 0.748 19.617 26.816 1.00 95.94 78 PRO A C 1
ATOM 624 O O . PRO A 1 78 ? 1.500 19.519 25.846 1.00 95.94 78 PRO A O 1
ATOM 627 N N . VAL A 1 79 ? -0.317 18.829 26.963 1.00 93.50 79 VAL A N 1
ATOM 628 C CA . VAL A 1 79 ? -0.875 18.090 25.820 1.00 93.50 79 VAL A CA 1
ATOM 629 C C . VAL A 1 79 ? -1.246 19.106 24.730 1.00 93.50 79 VAL A C 1
ATOM 631 O O . VAL A 1 79 ? -1.864 20.129 25.020 1.00 93.50 79 VAL A O 1
ATOM 634 N N . GLY A 1 80 ? -0.826 18.841 23.495 1.00 92.25 80 GLY A N 1
ATOM 635 C CA . GLY A 1 80 ? -0.866 19.769 22.364 1.00 92.25 80 GLY A CA 1
ATOM 636 C C . GLY A 1 80 ? 0.398 20.619 22.189 1.00 92.25 80 GLY A C 1
ATOM 637 O O . GLY A 1 80 ? 0.503 21.319 21.190 1.00 92.25 80 GLY A O 1
ATOM 638 N N . GLY A 1 81 ? 1.356 20.572 23.124 1.00 91.69 81 GLY A N 1
ATOM 639 C CA . GLY A 1 81 ? 2.651 21.239 22.969 1.00 91.69 81 GLY A CA 1
ATOM 640 C C . GLY A 1 81 ? 3.526 20.574 21.902 1.00 91.69 81 GLY A C 1
ATOM 641 O O . GLY A 1 81 ? 3.432 19.361 21.693 1.00 91.69 81 GLY A O 1
ATOM 642 N N . GLU A 1 82 ? 4.404 21.362 21.273 1.00 92.75 82 GLU A N 1
ATOM 643 C CA . GLU A 1 82 ? 5.309 20.925 20.200 1.00 92.75 82 GLU A CA 1
ATOM 644 C C . GLU A 1 82 ? 6.793 21.162 20.551 1.00 92.75 82 GLU A C 1
ATOM 646 O O . GLU A 1 82 ? 7.127 22.129 21.239 1.00 92.75 82 GLU A O 1
ATOM 651 N N . TRP A 1 83 ? 7.691 20.293 20.071 1.00 91.75 83 TRP A N 1
ATOM 652 C CA . TRP A 1 83 ? 9.152 20.458 20.117 1.00 91.75 83 TRP A CA 1
ATOM 653 C C . TRP A 1 83 ? 9.818 19.844 18.870 1.00 91.75 83 TRP A C 1
ATOM 655 O O . TRP A 1 83 ? 9.173 19.119 18.115 1.00 91.75 83 TRP A O 1
ATOM 665 N N . SER A 1 84 ? 11.091 20.162 18.601 1.00 83.75 84 SER A N 1
ATOM 666 C CA . SER A 1 84 ? 11.767 19.759 17.343 1.00 83.75 84 SER A CA 1
ATOM 667 C C . SER A 1 84 ? 13.243 19.361 17.476 1.00 83.75 84 SER A C 1
ATOM 669 O O . SER A 1 84 ? 13.911 19.075 16.485 1.00 83.75 84 SER A O 1
ATOM 671 N N . THR A 1 85 ? 13.771 19.341 18.693 1.00 76.31 85 THR A N 1
ATOM 672 C CA . THR A 1 85 ? 15.215 19.398 18.968 1.00 76.31 85 THR A CA 1
ATOM 673 C C . THR A 1 85 ? 15.836 18.054 19.384 1.00 76.31 85 THR A C 1
ATOM 675 O O . THR A 1 85 ? 17.045 17.980 19.595 1.00 76.31 85 THR A O 1
ATOM 678 N N . GLY A 1 86 ? 15.055 16.963 19.396 1.00 84.62 86 GLY A N 1
ATOM 679 C CA . GLY A 1 86 ? 15.553 15.593 19.577 1.00 84.62 86 GLY A CA 1
ATOM 680 C C . GLY A 1 86 ? 14.832 14.806 20.680 1.00 84.62 86 GLY A C 1
ATOM 681 O O . GLY A 1 86 ? 13.667 15.100 20.975 1.00 84.62 86 GLY A O 1
ATOM 682 N N . PRO A 1 87 ? 15.479 13.774 21.265 1.00 90.25 87 PRO A N 1
ATOM 683 C CA . PRO A 1 87 ? 14.852 12.916 22.262 1.00 90.25 87 PRO A CA 1
ATOM 684 C C . PRO A 1 87 ? 14.477 13.704 23.517 1.00 90.25 87 PRO A C 1
ATOM 686 O O . PRO A 1 87 ? 15.142 14.674 23.880 1.00 90.25 87 PRO A O 1
ATOM 689 N N . ALA A 1 88 ? 13.422 13.276 24.199 1.00 94.81 88 ALA A N 1
ATOM 690 C CA . ALA A 1 88 ? 12.911 13.962 25.374 1.00 94.81 88 ALA A CA 1
ATOM 691 C C . ALA A 1 88 ? 12.347 12.998 26.415 1.00 94.81 88 ALA A C 1
ATOM 693 O O . ALA A 1 88 ? 11.950 11.872 26.115 1.00 94.81 88 ALA A O 1
ATOM 694 N N . TRP A 1 89 ? 12.278 13.476 27.652 1.00 96.38 89 TRP A N 1
ATOM 695 C CA . TRP A 1 89 ? 11.631 12.800 28.762 1.00 96.38 89 TRP A CA 1
ATOM 696 C C . TRP A 1 89 ? 10.401 13.568 29.223 1.00 96.38 89 TRP A C 1
ATOM 698 O O . TRP A 1 89 ? 10.450 14.780 29.434 1.00 96.38 89 TRP A O 1
ATOM 708 N N . PHE A 1 90 ? 9.323 12.825 29.455 1.00 96.81 90 PHE A N 1
ATOM 709 C CA . PHE A 1 90 ? 8.093 13.298 30.071 1.00 96.81 90 PHE A CA 1
ATOM 710 C C . PHE A 1 90 ? 7.896 12.582 31.400 1.00 96.81 90 PHE A C 1
ATOM 712 O O . PHE A 1 90 ? 8.055 11.365 31.478 1.00 96.81 90 PHE A O 1
ATOM 719 N N . ARG A 1 91 ? 7.529 13.317 32.446 1.00 97.56 91 ARG A N 1
ATOM 720 C CA . ARG A 1 91 ? 7.231 12.773 33.771 1.00 97.56 91 ARG A CA 1
ATOM 721 C C . ARG A 1 91 ? 5.928 13.334 34.315 1.00 97.56 91 ARG A C 1
ATOM 723 O O . ARG A 1 91 ? 5.609 14.509 34.132 1.00 97.56 91 ARG A O 1
ATOM 730 N N . TYR A 1 92 ? 5.172 12.482 34.991 1.00 97.25 92 TYR A N 1
ATOM 731 C CA . TYR A 1 92 ? 3.942 12.860 35.670 1.00 97.25 92 TYR A CA 1
ATOM 732 C C . TYR A 1 92 ? 3.799 12.048 36.952 1.00 97.25 92 TYR A C 1
ATOM 734 O O . TYR A 1 92 ? 3.832 10.818 36.928 1.00 97.25 92 TYR A O 1
ATOM 742 N N . ARG A 1 93 ? 3.616 12.735 38.081 1.00 96.75 93 ARG A N 1
ATOM 743 C CA . ARG A 1 93 ? 3.257 12.102 39.352 1.00 96.75 93 ARG A CA 1
ATOM 744 C C . ARG A 1 93 ? 1.756 12.252 39.545 1.00 96.75 93 ARG A C 1
ATOM 746 O O . ARG A 1 93 ? 1.270 13.365 39.725 1.00 96.75 93 ARG A O 1
ATOM 753 N N . VAL A 1 94 ? 1.030 11.142 39.485 1.00 96.06 94 VAL A N 1
ATOM 754 C CA . VAL A 1 94 ? -0.423 11.119 39.679 1.00 96.06 94 VAL A CA 1
ATOM 755 C C . VAL A 1 94 ? -0.747 10.421 40.990 1.00 96.06 94 VAL A C 1
ATOM 757 O O . VAL A 1 94 ? -0.373 9.270 41.196 1.00 96.06 94 VAL A O 1
ATOM 760 N N . THR A 1 95 ? -1.446 11.125 41.874 1.00 97.19 95 THR A N 1
ATOM 761 C CA . THR A 1 95 ? -2.113 10.529 43.033 1.00 97.19 95 THR A CA 1
ATOM 762 C C . THR A 1 95 ? -3.568 10.314 42.653 1.00 97.19 95 THR A C 1
ATOM 764 O O . THR A 1 95 ? -4.246 11.261 42.253 1.00 97.19 95 THR A O 1
ATOM 767 N N . LEU A 1 96 ? -4.035 9.070 42.723 1.00 96.75 96 LEU A N 1
ATOM 768 C CA . LEU A 1 96 ? -5.375 8.717 42.278 1.00 96.75 96 LEU A CA 1
ATOM 769 C C . LEU A 1 96 ? -6.430 9.399 43.166 1.00 96.75 96 LEU A C 1
ATOM 771 O O . LEU A 1 96 ? -6.434 9.169 44.381 1.00 96.75 96 LEU A O 1
ATOM 775 N N . PRO A 1 97 ? -7.323 10.231 42.601 1.00 95.56 97 PRO A N 1
ATOM 776 C CA . PRO A 1 97 ? -8.385 10.864 43.373 1.00 95.56 97 PRO A CA 1
ATOM 777 C C . PRO A 1 97 ? -9.438 9.827 43.808 1.00 95.56 97 PRO A C 1
ATOM 779 O O . PRO A 1 97 ? -9.507 8.741 43.234 1.00 95.56 97 PRO A O 1
ATOM 782 N N . PRO A 1 98 ? -10.298 10.133 44.796 1.00 94.31 98 PRO A N 1
ATOM 783 C CA . PRO A 1 98 ? -11.439 9.274 45.122 1.00 94.31 98 PRO A CA 1
ATOM 784 C C . PRO A 1 98 ? -12.415 9.125 43.952 1.00 94.31 98 PRO A C 1
ATOM 786 O O . PRO A 1 98 ? -13.007 8.061 43.782 1.00 94.31 98 PRO A O 1
ATOM 789 N N . THR A 1 99 ? -12.552 10.170 43.132 1.00 95.00 99 THR A N 1
ATOM 790 C CA . THR A 1 99 ? -13.429 10.180 41.964 1.00 95.00 99 THR A CA 1
ATOM 791 C C . THR A 1 99 ? -12.751 10.815 40.751 1.00 95.00 99 THR A C 1
ATOM 793 O O . THR A 1 99 ? -11.921 11.715 40.885 1.00 95.00 99 THR A O 1
ATOM 796 N N . ILE A 1 100 ? -13.125 10.369 39.551 1.00 94.44 100 ILE A N 1
ATOM 797 C CA . ILE A 1 100 ? -12.790 11.014 38.273 1.00 94.44 100 ILE A CA 1
ATOM 798 C C . ILE A 1 100 ? -14.106 11.503 37.671 1.00 94.44 100 ILE A C 1
ATOM 800 O O . ILE A 1 100 ? -15.028 10.718 37.486 1.00 94.44 100 ILE A O 1
ATOM 804 N N . GLY A 1 101 ? -14.239 12.817 37.461 1.00 92.31 101 GLY A N 1
ATOM 805 C CA . GLY A 1 101 ? -15.476 13.428 36.953 1.00 92.31 101 GLY A CA 1
ATOM 806 C C . GLY A 1 101 ? -16.733 13.152 37.787 1.00 92.31 101 GLY A C 1
ATOM 807 O O . GLY A 1 101 ? -17.829 13.206 37.242 1.00 92.31 101 GLY A O 1
ATOM 808 N N . GLY A 1 102 ? -16.575 12.849 39.080 1.00 93.62 102 GLY A N 1
ATOM 809 C CA . GLY A 1 102 ? -17.653 12.439 39.990 1.00 93.62 102 GLY A CA 1
ATOM 810 C C . GLY A 1 102 ? -17.786 10.921 40.166 1.00 93.62 102 GLY A C 1
ATOM 811 O O . GLY A 1 102 ? -18.312 10.478 41.180 1.00 93.62 102 GLY A O 1
ATOM 812 N N . TYR A 1 103 ? -17.235 10.114 39.255 1.00 95.38 103 TYR A N 1
ATOM 813 C CA . TYR A 1 103 ? -17.327 8.654 39.308 1.00 95.38 103 TYR A CA 1
ATOM 814 C C . TYR A 1 103 ? -16.293 8.055 40.262 1.00 95.38 103 TYR A C 1
ATOM 816 O O . TYR A 1 103 ? -15.097 8.308 40.123 1.00 95.38 103 TYR A O 1
ATOM 824 N N . ASP A 1 104 ? -16.744 7.244 41.214 1.00 95.44 104 ASP A N 1
ATOM 825 C CA . ASP A 1 104 ? -15.908 6.493 42.149 1.00 95.44 104 ASP A CA 1
ATOM 826 C C . ASP A 1 104 ? -15.079 5.441 41.411 1.00 95.44 104 ASP A C 1
ATOM 828 O O . ASP A 1 104 ? -15.618 4.509 40.804 1.00 95.44 104 ASP A O 1
ATOM 832 N N . ILE A 1 105 ? -13.758 5.571 41.505 1.00 95.56 105 ILE A N 1
ATOM 833 C CA . ILE A 1 105 ? -12.802 4.721 40.791 1.00 95.56 105 ILE A CA 1
ATOM 834 C C . ILE A 1 105 ? -12.327 3.521 41.610 1.00 95.56 105 ILE A C 1
ATOM 836 O O . ILE A 1 105 ? -11.480 2.766 41.141 1.00 95.56 105 ILE A O 1
ATOM 840 N N . ARG A 1 106 ? -12.825 3.317 42.835 1.00 95.38 106 ARG A N 1
ATOM 841 C CA . ARG A 1 106 ? -12.418 2.173 43.665 1.00 95.38 106 ARG A CA 1
ATOM 842 C C . ARG A 1 106 ? -12.672 0.856 42.939 1.00 95.38 106 ARG A C 1
ATOM 844 O O . ARG A 1 106 ? -13.796 0.551 42.544 1.00 95.38 106 ARG A O 1
ATOM 851 N N . GLY A 1 107 ? -11.607 0.073 42.783 1.00 95.12 107 GLY A N 1
ATOM 852 C CA . GLY A 1 107 ? -11.636 -1.204 42.072 1.00 95.12 107 GLY A CA 1
ATOM 853 C C . GLY A 1 107 ? -11.694 -1.090 40.546 1.00 95.12 107 GLY A C 1
ATOM 854 O O . GLY A 1 107 ? -11.658 -2.119 39.882 1.00 95.12 107 GLY A O 1
ATOM 855 N N . ALA A 1 108 ? -11.763 0.119 39.981 1.00 95.94 108 ALA A N 1
ATOM 856 C CA . ALA A 1 108 ? -11.712 0.328 38.539 1.00 95.94 108 ALA A CA 1
ATOM 857 C C . ALA A 1 108 ? -10.314 0.008 37.997 1.00 95.94 108 ALA A C 1
ATOM 859 O O . ALA A 1 108 ? -9.303 0.295 38.646 1.00 95.94 108 ALA A O 1
ATOM 860 N N . ARG A 1 109 ? -10.248 -0.531 36.782 1.00 95.94 109 ARG A N 1
ATOM 861 C CA . ARG A 1 109 ? -8.986 -0.653 36.053 1.00 95.94 109 ARG A CA 1
ATOM 862 C C . ARG A 1 109 ? -8.671 0.696 35.413 1.00 95.94 109 ARG A C 1
ATOM 864 O O . ARG A 1 109 ? -9.543 1.314 34.808 1.00 95.94 109 ARG A O 1
ATOM 871 N N . LEU A 1 110 ? -7.424 1.149 35.529 1.00 95.75 110 LEU A N 1
ATOM 872 C CA . LEU A 1 110 ? -6.959 2.388 34.901 1.00 95.75 110 LEU A CA 1
ATOM 873 C C . LEU A 1 110 ? -5.914 2.082 33.836 1.00 95.75 110 LEU A C 1
ATOM 875 O O . LEU A 1 110 ? -4.962 1.342 34.093 1.00 95.75 110 LEU A O 1
ATOM 879 N N . ARG A 1 111 ? -6.061 2.689 32.659 1.00 95.00 111 ARG A N 1
ATOM 880 C CA . ARG A 1 111 ? -5.117 2.570 31.541 1.00 95.00 111 ARG A CA 1
ATOM 881 C C . ARG A 1 111 ? -4.551 3.931 31.166 1.00 95.00 111 ARG A C 1
ATOM 883 O O . ARG A 1 111 ? -5.297 4.890 31.035 1.00 95.00 111 ARG A O 1
ATOM 890 N N . LEU A 1 112 ? -3.243 4.031 30.971 1.00 95.75 112 LEU A N 1
ATOM 891 C CA . LEU A 1 112 ? -2.612 5.217 30.409 1.00 95.75 112 LEU A CA 1
ATOM 892 C C . LEU A 1 112 ? -2.757 5.201 28.890 1.00 95.75 112 LEU A C 1
ATOM 894 O O . LEU A 1 112 ? -2.209 4.322 28.226 1.00 95.75 112 LEU A O 1
ATOM 898 N N . ARG A 1 113 ? -3.407 6.226 28.343 1.00 93.31 113 ARG A N 1
ATOM 899 C CA . ARG A 1 113 ? -3.322 6.572 26.925 1.00 93.31 113 ARG A CA 1
ATOM 900 C C . ARG A 1 113 ? -2.368 7.751 26.764 1.00 93.31 113 ARG A C 1
ATOM 902 O O . ARG A 1 113 ? -2.688 8.881 27.136 1.00 93.31 113 ARG A O 1
ATOM 909 N N . ILE A 1 114 ? -1.196 7.467 26.208 1.00 92.69 114 ILE A N 1
ATOM 910 C CA . ILE A 1 114 ? -0.170 8.447 25.850 1.00 92.69 114 ILE A CA 1
ATOM 911 C C . ILE A 1 114 ? 0.076 8.339 24.350 1.00 92.69 114 ILE A C 1
ATOM 913 O O . ILE A 1 114 ? 0.296 7.249 23.832 1.00 92.69 114 ILE A O 1
ATOM 917 N N . ARG A 1 115 ? -0.004 9.463 23.641 1.00 90.94 115 ARG A N 1
ATOM 918 C CA . ARG A 1 115 ? 0.265 9.513 22.206 1.00 90.94 115 ARG A CA 1
ATOM 919 C C . ARG A 1 115 ? 1.124 10.717 21.900 1.00 90.94 115 ARG A C 1
ATOM 921 O O . ARG A 1 115 ? 0.703 11.851 22.120 1.00 90.94 115 ARG A O 1
ATOM 928 N N . ILE A 1 116 ? 2.307 10.448 21.379 1.00 90.75 116 ILE A N 1
ATOM 929 C CA . ILE A 1 116 ? 3.268 11.440 20.920 1.00 90.75 116 ILE A CA 1
ATOM 930 C C . ILE A 1 116 ? 3.515 11.128 19.454 1.00 90.75 116 ILE A C 1
ATOM 932 O O . ILE A 1 116 ? 3.778 9.984 19.107 1.00 90.75 116 ILE A O 1
ATOM 936 N N . VAL A 1 117 ? 3.358 12.129 18.602 1.00 87.44 117 VAL A N 1
ATOM 937 C CA . VAL A 1 117 ? 3.438 11.985 17.146 1.00 87.44 117 VAL A CA 1
ATOM 938 C C . VAL A 1 117 ? 4.359 13.056 16.595 1.00 87.44 117 VAL A C 1
ATOM 940 O O . VAL A 1 117 ? 4.483 14.126 17.186 1.00 87.44 117 VAL A O 1
ATOM 943 N N . GLY A 1 118 ? 4.995 12.779 15.469 1.00 86.06 118 GLY A N 1
ATOM 944 C CA . GLY A 1 118 ? 5.838 13.746 14.791 1.00 86.06 118 GLY A CA 1
ATOM 945 C C . GLY A 1 118 ? 5.786 13.577 13.286 1.00 86.06 118 GLY A C 1
ATOM 946 O O . GLY A 1 118 ? 5.126 12.680 12.767 1.00 86.06 118 GLY A O 1
ATOM 947 N N . GLU A 1 119 ? 6.500 14.456 12.591 1.00 80.25 119 GLU A N 1
ATOM 948 C CA . GLU A 1 119 ? 6.753 14.335 11.149 1.00 80.25 119 GLU A CA 1
ATOM 949 C C . GLU A 1 119 ? 7.522 13.051 10.812 1.00 80.25 119 GLU A C 1
ATOM 951 O O . GLU A 1 119 ? 7.384 12.519 9.716 1.00 80.25 119 GLU A O 1
ATOM 956 N N . ASN A 1 120 ? 8.298 12.545 11.772 1.00 80.38 120 ASN A N 1
ATOM 957 C CA . ASN A 1 120 ? 8.946 11.244 11.712 1.00 80.38 120 ASN A CA 1
ATOM 958 C C . ASN A 1 120 ? 8.383 10.320 12.807 1.00 80.38 120 ASN A C 1
ATOM 960 O O . ASN A 1 120 ? 7.945 10.822 13.850 1.00 80.38 120 ASN A O 1
ATOM 964 N N . PRO A 1 121 ? 8.431 8.985 12.623 1.00 78.00 121 PRO A N 1
ATOM 965 C CA . PRO A 1 121 ? 8.036 8.033 13.657 1.00 78.00 121 PRO A CA 1
ATOM 966 C C . PRO A 1 121 ? 8.794 8.269 14.970 1.00 78.00 121 PRO A C 1
ATOM 968 O O . PRO A 1 121 ? 10.022 8.366 14.981 1.00 78.00 121 PRO A O 1
ATOM 971 N N . VAL A 1 122 ? 8.054 8.364 16.076 1.00 84.81 122 VAL A N 1
ATOM 972 C CA . VAL A 1 122 ? 8.604 8.613 17.415 1.00 84.81 122 VAL A CA 1
ATOM 973 C C . VAL A 1 122 ? 8.561 7.323 18.209 1.00 84.81 122 VAL A C 1
ATOM 975 O O . VAL A 1 122 ? 7.480 6.793 18.442 1.00 84.81 122 VAL A O 1
ATOM 978 N N . HIS A 1 123 ? 9.714 6.844 18.668 1.00 87.69 123 HIS A N 1
ATOM 979 C CA . HIS A 1 123 ? 9.762 5.649 19.500 1.00 87.69 123 HIS A CA 1
ATOM 980 C C . HIS A 1 123 ? 9.564 6.013 20.968 1.00 87.69 123 HIS A C 1
ATOM 982 O O . HIS A 1 123 ? 10.274 6.856 21.514 1.00 87.69 123 HIS A O 1
ATOM 988 N N . LEU A 1 124 ? 8.589 5.387 21.621 1.00 93.00 124 LEU A N 1
ATOM 989 C CA . LEU A 1 124 ? 8.273 5.627 23.021 1.00 93.00 124 LEU A CA 1
ATOM 990 C C . LEU A 1 124 ? 8.746 4.470 23.883 1.00 93.00 124 LEU A C 1
ATOM 992 O O . LEU A 1 124 ? 8.574 3.312 23.527 1.00 93.00 124 LEU A O 1
ATOM 996 N N . THR A 1 125 ? 9.262 4.781 25.067 1.00 94.50 125 THR A N 1
ATOM 997 C CA . THR A 1 125 ? 9.455 3.819 26.153 1.00 94.50 125 THR A CA 1
ATOM 998 C C . THR A 1 125 ? 8.750 4.343 27.396 1.00 94.50 125 THR A C 1
ATOM 1000 O O . THR A 1 125 ? 9.067 5.426 27.888 1.00 94.50 125 THR A O 1
ATOM 1003 N N . VAL A 1 126 ? 7.783 3.586 27.908 1.00 96.62 126 VAL A N 1
ATOM 1004 C CA . VAL A 1 126 ? 6.921 3.991 29.023 1.00 96.62 126 VAL A CA 1
ATOM 1005 C C . VAL A 1 126 ? 7.272 3.201 30.276 1.00 96.62 126 VAL A C 1
ATOM 1007 O O . VAL A 1 126 ? 7.386 1.974 30.239 1.00 96.62 126 VAL A O 1
ATOM 1010 N N . PHE A 1 127 ? 7.391 3.908 31.397 1.00 97.44 127 PHE A N 1
ATOM 1011 C CA . PHE A 1 127 ? 7.745 3.370 32.703 1.00 97.44 127 PHE A CA 1
ATOM 1012 C C . PHE A 1 127 ? 6.703 3.749 33.750 1.00 97.44 127 PHE A C 1
ATOM 1014 O O . PHE A 1 127 ? 6.296 4.911 33.824 1.00 97.44 127 PHE A O 1
ATOM 1021 N N . PHE A 1 128 ? 6.341 2.794 34.609 1.00 97.38 128 PHE A N 1
ATOM 1022 C CA . PHE A 1 128 ? 5.565 3.051 35.825 1.00 97.38 128 PHE A CA 1
ATOM 1023 C C . PHE A 1 128 ? 6.412 2.693 37.038 1.00 97.38 128 PHE A C 1
ATOM 1025 O O . PHE A 1 128 ? 6.889 1.567 37.154 1.00 97.38 128 PHE A O 1
ATOM 1032 N N . ASN A 1 129 ? 6.590 3.651 37.946 1.00 96.62 129 ASN A N 1
ATOM 1033 C CA . ASN A 1 129 ? 7.382 3.495 39.166 1.00 96.62 129 ASN A CA 1
ATOM 1034 C C . ASN A 1 129 ? 8.806 2.956 38.899 1.00 96.62 129 ASN A C 1
ATOM 1036 O O . ASN A 1 129 ? 9.314 2.128 39.647 1.00 96.62 129 ASN A O 1
ATOM 1040 N N . GLY A 1 130 ? 9.447 3.430 37.824 1.00 94.62 130 GLY A N 1
ATOM 1041 C CA . GLY A 1 130 ? 10.807 3.040 37.432 1.00 94.62 130 GLY A CA 1
ATOM 1042 C C . GLY A 1 130 ? 10.917 1.738 36.637 1.00 94.62 130 GLY A C 1
ATOM 1043 O O . GLY A 1 130 ? 11.984 1.446 36.104 1.00 94.62 130 GLY A O 1
ATOM 1044 N N . GLU A 1 131 ? 9.835 0.974 36.493 1.00 95.50 131 GLU A N 1
ATOM 1045 C CA . GLU A 1 131 ? 9.834 -0.263 35.713 1.00 95.50 131 GLU A CA 1
ATOM 1046 C C . GLU A 1 131 ? 9.305 -0.023 34.301 1.00 95.50 131 GLU A C 1
ATOM 1048 O O . GLU A 1 131 ? 8.259 0.606 34.126 1.00 95.50 131 GLU A O 1
ATOM 1053 N N . LYS A 1 132 ? 9.998 -0.559 33.287 1.00 95.44 132 LYS A N 1
ATOM 1054 C CA . LYS A 1 132 ? 9.542 -0.511 31.891 1.00 95.44 132 LYS A CA 1
ATOM 1055 C C . LYS A 1 132 ? 8.230 -1.286 31.748 1.00 95.44 132 LYS A C 1
ATOM 1057 O O . LYS A 1 132 ? 8.104 -2.401 32.256 1.00 95.44 132 LYS A O 1
ATOM 1062 N N . ARG A 1 133 ? 7.255 -0.697 31.058 1.00 92.69 133 ARG A N 1
ATOM 1063 C CA . ARG A 1 133 ? 5.906 -1.259 30.876 1.00 92.69 133 ARG A CA 1
ATOM 1064 C C . ARG A 1 133 ? 5.528 -1.468 29.420 1.00 92.69 133 ARG A C 1
ATOM 1066 O O . ARG A 1 133 ? 4.868 -2.455 29.123 1.00 92.69 133 ARG A O 1
ATOM 1073 N N . ALA A 1 134 ? 5.949 -0.576 28.531 1.00 88.00 134 ALA A N 1
ATOM 1074 C CA . ALA A 1 134 ? 5.716 -0.705 27.096 1.00 88.00 134 ALA A CA 1
ATOM 1075 C C . ALA A 1 134 ? 6.789 0.048 26.306 1.00 88.00 134 ALA A C 1
ATOM 1077 O O . ALA A 1 134 ? 7.380 0.999 26.825 1.00 88.00 134 ALA A O 1
ATOM 1078 N N . GLU A 1 135 ? 7.016 -0.355 25.057 1.00 88.38 135 GLU A N 1
ATOM 1079 C CA . GLU A 1 135 ? 7.842 0.389 24.106 1.00 88.38 135 GLU A CA 1
ATOM 1080 C C . GLU A 1 135 ? 7.365 0.192 22.660 1.00 88.38 135 GLU A C 1
ATOM 1082 O O . GLU A 1 135 ? 6.812 -0.862 22.346 1.00 88.38 135 GLU A O 1
ATOM 1087 N N . GLY A 1 136 ? 7.509 1.210 21.810 1.00 80.75 136 GLY A N 1
ATOM 1088 C CA . GLY A 1 136 ? 7.000 1.203 20.432 1.00 80.75 136 GLY A CA 1
ATOM 1089 C C . GLY A 1 136 ? 6.599 2.589 19.917 1.00 80.75 136 GLY A C 1
ATOM 1090 O O . GLY A 1 136 ? 6.638 3.564 20.665 1.00 80.75 136 GLY A O 1
ATOM 1091 N N . ASN A 1 137 ? 6.214 2.674 18.640 1.00 75.19 137 ASN A N 1
ATOM 1092 C CA . ASN A 1 137 ? 5.891 3.949 17.979 1.00 75.19 137 ASN A CA 1
ATOM 1093 C C . ASN A 1 137 ? 4.402 4.328 18.090 1.00 75.19 137 ASN A C 1
ATOM 1095 O O . ASN A 1 137 ? 4.068 5.497 18.262 1.00 75.19 137 ASN A O 1
ATOM 1099 N N . ASP A 1 138 ? 3.510 3.336 18.069 1.00 71.75 138 ASP A N 1
ATOM 1100 C CA . ASP A 1 138 ? 2.079 3.491 18.336 1.00 71.75 138 ASP A CA 1
ATOM 1101 C C . ASP A 1 138 ? 1.683 2.508 19.445 1.00 71.75 138 ASP A C 1
ATOM 1103 O O . ASP A 1 138 ? 1.497 1.312 19.221 1.00 71.75 138 ASP A O 1
ATOM 1107 N N . LEU A 1 139 ? 1.612 3.015 20.678 1.00 79.06 139 LEU A N 1
ATOM 1108 C CA . LEU A 1 139 ? 1.301 2.211 21.858 1.00 79.06 139 LEU A CA 1
ATOM 1109 C C . LEU A 1 139 ? -0.206 2.155 22.118 1.00 79.06 139 LEU A C 1
ATOM 1111 O O . LEU A 1 139 ? -0.878 3.185 22.209 1.00 79.06 139 LEU A O 1
ATOM 1115 N N . ASP A 1 140 ? -0.716 0.943 22.334 1.00 79.94 140 ASP A N 1
ATOM 1116 C CA . ASP A 1 140 ? -2.040 0.733 22.921 1.00 79.94 140 ASP A CA 1
ATOM 1117 C C . ASP A 1 140 ? -2.109 1.274 24.363 1.00 79.94 140 ASP A C 1
ATOM 1119 O O . ASP A 1 140 ? -1.079 1.389 25.036 1.00 79.94 140 ASP A O 1
ATOM 1123 N N . PRO A 1 141 ? -3.316 1.563 24.892 1.00 88.81 141 PRO A N 1
ATOM 1124 C CA . PRO A 1 141 ? -3.488 1.955 26.287 1.00 88.81 141 PRO A CA 1
ATOM 1125 C C . PRO A 1 141 ? -2.888 0.942 27.275 1.00 88.81 141 PRO A C 1
ATOM 1127 O O . PRO A 1 141 ? -3.278 -0.229 27.327 1.00 88.81 141 PRO A O 1
ATOM 1130 N N . ILE A 1 142 ? -1.966 1.416 28.112 1.00 91.69 142 ILE A N 1
ATOM 1131 C CA . ILE A 1 142 ? -1.142 0.586 28.999 1.00 91.69 142 ILE A CA 1
ATOM 1132 C C . ILE A 1 142 ? -1.813 0.497 30.367 1.00 91.69 142 ILE A C 1
ATOM 1134 O O . ILE A 1 142 ? -2.105 1.524 30.974 1.00 91.69 142 ILE A O 1
ATOM 1138 N N . VAL A 1 143 ? -2.036 -0.708 30.895 1.00 94.19 143 VAL A N 1
ATOM 1139 C CA . VAL A 1 143 ? -2.652 -0.884 32.222 1.00 94.19 143 VAL A CA 1
ATOM 1140 C C . VAL A 1 143 ? -1.745 -0.301 33.311 1.00 94.19 143 VAL A C 1
ATOM 1142 O O . VAL A 1 143 ? -0.654 -0.811 33.555 1.00 94.19 143 VAL A O 1
ATOM 1145 N N . LEU A 1 144 ? -2.209 0.763 33.972 1.00 95.31 144 LEU A N 1
ATOM 1146 C CA . LEU A 1 144 ? -1.545 1.378 35.124 1.00 95.31 144 LEU A CA 1
ATOM 1147 C C . LEU A 1 144 ? -1.816 0.569 36.397 1.00 95.31 144 LEU A C 1
ATOM 1149 O O . LEU A 1 144 ? -0.903 0.301 37.174 1.00 95.31 144 LEU A O 1
ATOM 1153 N N . THR A 1 145 ? -3.076 0.179 36.603 1.00 95.50 145 THR A N 1
ATOM 1154 C CA . THR A 1 145 ? -3.506 -0.696 37.699 1.00 95.50 145 THR A CA 1
ATOM 1155 C C . THR A 1 145 ? -4.778 -1.446 37.316 1.00 95.50 145 THR A C 1
ATOM 1157 O O . THR A 1 145 ? -5.660 -0.898 36.656 1.00 95.50 145 THR A O 1
ATOM 1160 N N . GLU A 1 146 ? -4.875 -2.699 37.753 1.00 94.81 146 GLU A N 1
ATOM 1161 C CA . GLU A 1 146 ? -6.057 -3.556 37.596 1.00 94.81 146 GLU A CA 1
ATOM 1162 C C . GLU A 1 146 ? -7.194 -3.183 38.556 1.00 94.81 146 GLU A C 1
ATOM 1164 O O . GLU A 1 146 ? -8.353 -3.493 38.303 1.00 94.81 146 GLU A O 1
ATOM 1169 N N . SER A 1 147 ? -6.866 -2.526 39.670 1.00 96.06 147 SER A N 1
ATOM 1170 C CA . SER A 1 147 ? -7.822 -2.168 40.714 1.00 96.06 147 SER A CA 1
ATOM 1171 C C . SER A 1 147 ? -7.330 -0.921 41.439 1.00 96.06 147 SER A C 1
ATOM 1173 O O . SER A 1 147 ? -6.536 -1.007 42.379 1.00 96.06 147 SER A O 1
ATOM 1175 N N . ALA A 1 148 ? -7.823 0.240 41.028 1.00 96.12 148 ALA A N 1
ATOM 1176 C CA . ALA A 1 148 ? -7.470 1.520 41.615 1.00 96.12 148 ALA A CA 1
ATOM 1177 C C . ALA A 1 148 ? -7.891 1.630 43.086 1.00 96.12 148 ALA A C 1
ATOM 1179 O O . ALA A 1 148 ? -9.009 1.267 43.474 1.00 96.12 148 ALA A O 1
ATOM 1180 N N . ARG A 1 149 ? -6.987 2.181 43.902 1.00 96.75 149 ARG A N 1
ATOM 1181 C CA . ARG A 1 149 ? -7.254 2.597 45.279 1.00 96.75 149 ARG A CA 1
ATOM 1182 C C . ARG A 1 149 ? -6.977 4.099 45.380 1.00 96.75 149 ARG A C 1
ATOM 1184 O O . ARG A 1 149 ? -5.864 4.529 45.079 1.00 96.75 149 ARG A O 1
ATOM 1191 N N . PRO A 1 150 ? -7.971 4.914 45.763 1.00 95.62 150 PRO A N 1
ATOM 1192 C CA . PRO A 1 150 ? -7.758 6.334 45.998 1.00 95.62 150 PRO A CA 1
ATOM 1193 C C . PRO A 1 150 ? -6.596 6.581 46.962 1.00 95.62 150 PRO A C 1
ATOM 1195 O O . PRO A 1 150 ? -6.487 5.909 47.987 1.00 95.62 150 PRO A O 1
ATOM 1198 N N . GLY A 1 151 ? -5.741 7.545 46.628 1.00 96.31 151 GLY A N 1
ATOM 1199 C CA . GLY A 1 151 ? -4.511 7.849 47.360 1.00 96.31 151 GLY A CA 1
ATOM 1200 C C . GLY A 1 151 ? -3.264 7.121 46.848 1.00 96.31 151 GLY A C 1
ATOM 1201 O O . GLY A 1 151 ? -2.157 7.600 47.107 1.00 96.31 151 GLY A O 1
ATOM 1202 N N . ASP A 1 152 ? -3.404 6.038 46.072 1.00 96.44 152 ASP A N 1
ATOM 1203 C CA . ASP A 1 152 ? -2.255 5.411 45.411 1.00 96.44 152 ASP A CA 1
ATOM 1204 C C . ASP A 1 152 ? -1.557 6.437 44.514 1.00 96.44 152 ASP A C 1
ATOM 1206 O O . ASP A 1 152 ? -2.199 7.203 43.791 1.00 96.44 152 ASP A O 1
ATOM 1210 N N . THR A 1 153 ? -0.227 6.462 44.565 1.00 96.81 153 THR A N 1
ATOM 1211 C CA . THR A 1 153 ? 0.582 7.396 43.780 1.00 96.81 153 THR A CA 1
ATOM 1212 C C . THR A 1 153 ? 1.460 6.640 42.799 1.00 96.81 153 THR A C 1
ATOM 1214 O O . THR A 1 153 ? 2.181 5.720 43.180 1.00 96.81 153 THR A O 1
ATOM 1217 N N . PHE A 1 154 ? 1.426 7.072 41.543 1.00 97.06 154 PHE A N 1
ATOM 1218 C CA . PHE A 1 154 ? 2.225 6.524 40.457 1.00 97.06 154 PHE A CA 1
ATOM 1219 C C . PHE A 1 154 ? 3.144 7.602 39.897 1.00 97.06 154 PHE A C 1
ATOM 1221 O O . PHE A 1 154 ? 2.733 8.748 39.691 1.00 97.06 154 PHE A O 1
ATOM 1228 N N . VAL A 1 155 ? 4.387 7.220 39.622 1.00 97.44 155 VAL A N 1
ATOM 1229 C CA . VAL A 1 155 ? 5.309 8.003 38.802 1.00 97.44 155 VAL A CA 1
ATOM 1230 C C . VAL A 1 155 ? 5.299 7.405 37.408 1.00 97.44 155 VAL A C 1
ATOM 1232 O O . VAL A 1 155 ? 5.722 6.267 37.209 1.00 97.44 155 VAL A O 1
ATOM 1235 N N . ILE A 1 156 ? 4.799 8.177 36.453 1.00 97.94 156 ILE A N 1
ATOM 1236 C CA . ILE A 1 156 ? 4.796 7.831 35.039 1.00 97.94 156 ILE A CA 1
ATOM 1237 C C . ILE A 1 156 ? 5.960 8.571 34.397 1.00 97.94 156 ILE A C 1
ATOM 1239 O O . ILE A 1 156 ? 6.027 9.796 34.490 1.00 97.94 156 ILE A O 1
ATOM 1243 N N . ALA A 1 157 ? 6.857 7.840 33.744 1.00 97.50 157 ALA A N 1
ATOM 1244 C CA . ALA A 1 157 ? 7.923 8.416 32.936 1.00 97.50 157 ALA A CA 1
ATOM 1245 C C . ALA A 1 157 ? 7.832 7.879 31.506 1.00 97.50 157 ALA A C 1
ATOM 1247 O O . ALA A 1 157 ? 7.560 6.698 31.296 1.00 97.50 157 ALA A O 1
ATOM 1248 N N . VAL A 1 158 ? 8.046 8.743 30.520 1.00 96.81 158 VAL A N 1
ATOM 1249 C CA . VAL A 1 158 ? 8.018 8.397 29.099 1.00 96.81 158 VAL A CA 1
ATOM 1250 C C . VAL A 1 158 ? 9.268 8.962 28.451 1.00 96.81 158 VAL A C 1
ATOM 1252 O O . VAL A 1 158 ? 9.480 10.174 28.476 1.00 96.81 158 VAL A O 1
ATOM 1255 N N . ARG A 1 159 ? 10.088 8.089 27.871 1.00 96.00 159 ARG A N 1
ATOM 1256 C CA . ARG A 1 159 ? 11.167 8.485 26.969 1.00 96.00 159 ARG A CA 1
ATOM 1257 C C . ARG A 1 159 ? 10.609 8.519 25.554 1.00 96.00 159 ARG A C 1
ATOM 1259 O O . ARG A 1 159 ? 10.023 7.533 25.119 1.00 96.00 159 ARG A O 1
ATOM 1266 N N . ALA A 1 160 ? 10.773 9.640 24.870 1.00 94.06 160 ALA A N 1
ATOM 1267 C CA . ALA A 1 160 ? 10.464 9.792 23.460 1.00 94.06 160 ALA A CA 1
ATOM 1268 C C . ALA A 1 160 ? 11.776 9.929 22.688 1.00 94.06 160 ALA A C 1
ATOM 1270 O O . ALA A 1 160 ? 12.475 10.931 22.830 1.00 94.06 160 ALA A O 1
ATOM 1271 N N . ASP A 1 161 ? 12.108 8.925 21.887 1.00 90.94 161 ASP A N 1
ATOM 1272 C CA . ASP A 1 161 ? 13.259 8.934 20.996 1.00 90.94 161 ASP A CA 1
ATOM 1273 C C . ASP A 1 161 ? 12.807 9.483 19.636 1.00 90.94 161 ASP A C 1
ATOM 1275 O O . ASP A 1 161 ? 12.066 8.839 18.890 1.00 90.94 161 ASP A O 1
ATOM 1279 N N . VAL A 1 162 ? 13.213 10.723 19.350 1.00 86.31 162 VAL A N 1
ATOM 1280 C CA . VAL A 1 162 ? 12.776 11.486 18.174 1.00 86.31 162 VAL A CA 1
ATOM 1281 C C . VAL A 1 162 ? 13.931 11.575 17.172 1.00 86.31 162 VAL A C 1
ATOM 1283 O O . VAL A 1 162 ? 14.957 12.179 17.498 1.00 86.31 162 VAL A O 1
ATOM 1286 N N . PRO A 1 163 ? 13.791 11.025 15.952 1.00 75.00 163 PRO A N 1
ATOM 1287 C CA . PRO A 1 163 ? 14.849 11.052 14.938 1.00 75.00 163 PRO A CA 1
ATOM 1288 C C . PRO A 1 163 ? 15.024 12.429 14.262 1.00 75.00 163 PRO A C 1
ATOM 1290 O O . PRO A 1 163 ? 15.989 12.635 13.530 1.00 75.00 163 PRO A O 1
ATOM 1293 N N . GLY A 1 164 ? 14.115 13.376 14.518 1.00 79.69 164 GLY A N 1
ATOM 1294 C CA . GLY A 1 164 ? 14.138 14.759 14.033 1.00 79.69 164 GLY A CA 1
ATOM 1295 C C . GLY A 1 164 ? 12.741 15.246 13.636 1.00 79.69 164 GLY A C 1
ATOM 1296 O O . GLY A 1 164 ? 11.784 14.472 13.662 1.00 79.69 164 GLY A O 1
ATOM 1297 N N . GLY A 1 165 ? 12.622 16.510 13.225 1.00 83.69 165 GLY A N 1
ATOM 1298 C CA . GLY A 1 165 ? 11.354 17.101 12.772 1.00 83.69 165 GLY A CA 1
ATOM 1299 C C . GLY A 1 165 ? 10.430 17.547 13.909 1.00 83.69 165 GLY A C 1
ATOM 1300 O O . GLY A 1 165 ? 10.722 17.360 15.093 1.00 83.69 165 GLY A O 1
ATOM 1301 N N . ARG A 1 166 ? 9.311 18.183 13.550 1.00 89.69 166 ARG A N 1
ATOM 1302 C CA . ARG A 1 166 ? 8.318 18.637 14.536 1.00 89.69 166 ARG A CA 1
ATOM 1303 C C . ARG A 1 166 ? 7.630 17.442 15.187 1.00 89.69 166 ARG A C 1
ATOM 1305 O O . ARG A 1 166 ? 7.189 16.528 14.497 1.00 89.69 166 ARG A O 1
ATOM 1312 N N . THR A 1 167 ? 7.520 17.482 16.511 1.00 91.44 167 THR A N 1
ATOM 1313 C CA . THR A 1 167 ? 6.912 16.446 17.352 1.00 91.44 167 THR A CA 1
ATOM 1314 C C . THR A 1 167 ? 5.980 17.086 18.371 1.00 91.44 167 THR A C 1
ATOM 1316 O O . THR A 1 167 ? 6.288 18.149 18.903 1.00 91.44 167 THR A O 1
ATOM 1319 N N . TRP A 1 168 ? 4.838 16.464 18.653 1.00 92.38 168 TRP A N 1
ATOM 1320 C CA . TRP A 1 168 ? 3.833 16.993 19.568 1.00 92.38 168 TRP A CA 1
ATOM 1321 C C . TRP A 1 168 ? 3.106 15.904 20.358 1.00 92.38 168 TRP A C 1
ATOM 1323 O O . TRP A 1 168 ? 2.945 14.760 19.921 1.00 92.38 168 TRP A O 1
ATOM 1333 N N . VAL A 1 169 ? 2.639 16.265 21.555 1.00 92.50 169 VAL A N 1
ATOM 1334 C CA . VAL A 1 169 ? 1.863 15.360 22.417 1.00 92.50 169 VAL A CA 1
ATOM 1335 C C . VAL A 1 169 ? 0.394 15.436 22.015 1.00 92.50 169 VAL A C 1
ATOM 1337 O O . VAL A 1 169 ? -0.273 16.437 22.257 1.00 92.50 169 VAL A O 1
ATOM 1340 N N . ARG A 1 170 ? -0.140 14.370 21.425 1.00 91.38 170 ARG A N 1
ATOM 1341 C CA . ARG A 1 170 ? -1.536 14.291 20.974 1.00 91.38 170 ARG A CA 1
ATOM 1342 C C . ARG A 1 170 ? -2.499 13.846 22.071 1.00 91.38 170 ARG A C 1
ATOM 1344 O O . ARG A 1 170 ? -3.651 14.265 22.060 1.00 91.38 170 ARG A O 1
ATOM 1351 N N . ALA A 1 171 ? -2.055 12.998 22.995 1.00 92.25 171 ALA A N 1
ATOM 1352 C CA . ALA A 1 171 ? -2.878 12.538 24.111 1.00 92.25 171 ALA A CA 1
ATOM 1353 C C . ALA A 1 171 ? -2.018 12.220 25.333 1.00 92.25 171 ALA A C 1
ATOM 1355 O O . ALA A 1 171 ? -0.922 11.691 25.189 1.00 92.25 171 ALA A O 1
ATOM 1356 N N . GLY A 1 172 ? -2.543 12.492 26.524 1.00 94.69 172 GLY A N 1
ATOM 1357 C CA . GLY A 1 172 ? -1.954 12.099 27.800 1.00 94.69 172 GLY A CA 1
ATOM 1358 C C . GLY A 1 172 ? -3.051 12.062 28.853 1.00 94.69 172 GLY A C 1
ATOM 1359 O O . GLY A 1 172 ? -3.457 13.106 29.355 1.00 94.69 172 GLY A O 1
ATOM 1360 N N . GLN A 1 173 ? -3.591 10.879 29.135 1.00 96.06 173 GLN A N 1
ATOM 1361 C CA . GLN A 1 173 ? -4.734 10.718 30.039 1.00 96.06 173 GLN A CA 1
ATOM 1362 C C . GLN A 1 173 ? -4.805 9.312 30.634 1.00 96.06 173 GLN A C 1
ATOM 1364 O O . GLN A 1 173 ? -4.319 8.354 30.032 1.00 96.06 173 GLN A O 1
ATOM 1369 N N . LEU A 1 174 ? -5.456 9.182 31.790 1.00 96.31 174 LEU A N 1
ATOM 1370 C CA . LEU A 1 174 ? -5.912 7.890 32.292 1.00 96.31 174 LEU A CA 1
ATOM 1371 C C . LEU A 1 174 ? -7.340 7.626 31.827 1.00 96.31 174 LEU A C 1
ATOM 1373 O O . LEU A 1 174 ? -8.219 8.471 31.979 1.00 96.31 174 LEU A O 1
ATOM 1377 N N . GLU A 1 175 ? -7.566 6.439 31.293 1.00 95.31 175 GLU A N 1
ATOM 1378 C CA . GLU A 1 175 ? -8.869 5.904 30.935 1.00 95.31 175 GLU A CA 1
ATOM 1379 C C . GLU A 1 175 ? -9.352 4.986 32.058 1.00 95.31 175 GLU A C 1
ATOM 1381 O O . GLU A 1 175 ? -8.636 4.077 32.483 1.00 95.31 175 GLU A O 1
ATOM 1386 N N . VAL A 1 176 ? -10.557 5.258 32.553 1.00 95.12 176 VAL A N 1
ATOM 1387 C CA . VAL A 1 176 ? -11.239 4.481 33.587 1.00 95.12 176 VAL A CA 1
ATOM 1388 C C . VAL A 1 176 ? -12.077 3.397 32.918 1.00 95.12 176 VAL A C 1
ATOM 1390 O O . VAL A 1 176 ? -12.919 3.698 32.069 1.00 95.12 176 VAL A O 1
ATOM 1393 N N . GLU A 1 177 ? -11.855 2.151 33.327 1.00 93.31 177 GLU A N 1
ATOM 1394 C CA . GLU A 1 177 ? -12.728 1.009 33.064 1.00 93.31 177 GLU A CA 1
ATOM 1395 C C . GLU A 1 177 ? -13.381 0.588 34.384 1.00 93.31 177 GLU A C 1
ATOM 1397 O O . GLU A 1 177 ? -12.693 0.251 35.353 1.00 93.31 177 GLU A O 1
ATOM 1402 N N . ALA A 1 178 ? -14.713 0.626 34.439 1.00 93.69 178 ALA A N 1
ATOM 1403 C CA . ALA A 1 178 ? -15.451 0.265 35.646 1.00 93.69 178 ALA A CA 1
ATOM 1404 C C . ALA A 1 178 ? -15.151 -1.179 36.100 1.00 93.69 178 ALA A C 1
ATOM 1406 O O . ALA A 1 178 ? -14.917 -2.055 35.261 1.00 93.69 178 ALA A O 1
ATOM 1407 N N . PRO A 1 179 ? -15.179 -1.462 37.419 1.00 92.69 179 PRO A N 1
ATOM 1408 C CA . PRO A 1 179 ? -15.048 -2.831 37.903 1.00 92.69 179 PRO A CA 1
ATOM 1409 C C . PRO A 1 179 ? -16.204 -3.700 37.380 1.00 92.69 179 PRO A C 1
ATOM 1411 O O . PRO A 1 179 ? -17.316 -3.193 37.239 1.00 92.69 179 PRO A O 1
ATOM 1414 N N . PRO A 1 180 ? -16.011 -5.021 37.190 1.00 87.31 180 PRO A N 1
ATOM 1415 C CA . PRO A 1 180 ? -17.048 -5.910 36.650 1.00 87.31 180 PRO A CA 1
ATOM 1416 C C . PRO A 1 180 ? -18.379 -5.923 37.421 1.00 87.31 180 PRO A C 1
ATOM 1418 O O . PRO A 1 180 ? -19.399 -6.337 36.880 1.00 87.31 180 PRO A O 1
ATOM 1421 N N . SER A 1 181 ? -18.376 -5.501 38.688 1.00 90.69 181 SER A N 1
ATOM 1422 C CA . SER A 1 181 ? -19.563 -5.416 39.544 1.00 90.69 181 SER A CA 1
ATOM 1423 C C . SER A 1 181 ? -20.413 -4.160 39.327 1.00 90.69 181 SER A C 1
ATOM 1425 O O . SER A 1 181 ? -21.484 -4.061 39.925 1.00 90.69 181 SER A O 1
ATOM 1427 N N . ARG A 1 182 ? -19.952 -3.192 38.525 1.00 92.94 182 ARG A N 1
ATOM 1428 C CA . ARG A 1 182 ? -20.603 -1.890 38.328 1.00 92.94 182 ARG A CA 1
ATOM 1429 C C . ARG A 1 182 ? -20.783 -1.580 36.838 1.00 92.94 182 ARG A C 1
ATOM 1431 O O . ARG A 1 182 ? -19.980 -2.029 36.020 1.00 92.94 182 ARG A O 1
ATOM 1438 N N . PRO A 1 183 ? -21.832 -0.828 36.459 1.00 93.50 183 PRO A N 1
ATOM 1439 C CA . PRO A 1 183 ? -22.015 -0.397 35.080 1.00 93.50 183 PRO A CA 1
ATOM 1440 C C . PRO A 1 183 ? -20.920 0.591 34.670 1.00 93.50 183 PRO A C 1
ATOM 1442 O O . PRO A 1 183 ? -20.537 1.470 35.437 1.00 93.50 183 PRO A O 1
ATOM 1445 N N . ASP A 1 184 ? -20.439 0.461 33.436 1.00 93.75 184 ASP A N 1
ATOM 1446 C CA . ASP A 1 184 ? -19.398 1.335 32.905 1.00 93.75 184 ASP A CA 1
ATOM 1447 C C . ASP A 1 184 ? -20.008 2.561 32.196 1.00 93.75 184 ASP A C 1
ATOM 1449 O O . ASP A 1 184 ? -20.634 2.390 31.139 1.00 93.75 184 ASP A O 1
ATOM 1453 N N . PRO A 1 185 ? -19.809 3.797 32.707 1.00 95.44 185 PRO A N 1
ATOM 1454 C CA . PRO A 1 185 ? -20.290 5.007 32.041 1.00 95.44 185 PRO A CA 1
ATOM 1455 C C . PRO A 1 185 ? -19.724 5.168 30.625 1.00 95.44 185 PRO A C 1
ATOM 1457 O O . PRO A 1 185 ? -20.419 5.694 29.755 1.00 95.44 185 PRO A O 1
ATOM 1460 N N . ARG A 1 186 ? -18.509 4.667 30.351 1.00 94.69 186 ARG A N 1
ATOM 1461 C CA . ARG A 1 186 ? -17.899 4.698 29.012 1.00 94.69 186 ARG A CA 1
ATOM 1462 C C . ARG A 1 186 ? -18.684 3.845 28.029 1.00 94.69 186 ARG A C 1
ATOM 1464 O O . ARG A 1 186 ? -18.896 4.265 26.896 1.00 94.69 186 ARG A O 1
ATOM 1471 N N . THR A 1 187 ? -19.127 2.665 28.463 1.00 94.50 187 THR A N 1
ATOM 1472 C CA . THR A 1 187 ? -19.891 1.752 27.604 1.00 94.50 187 THR A CA 1
ATOM 1473 C C . THR A 1 187 ? -21.218 2.392 27.205 1.00 94.50 187 THR A C 1
ATOM 1475 O O . THR A 1 187 ? -21.509 2.470 26.014 1.00 94.50 187 THR A O 1
ATOM 1478 N N . PHE A 1 188 ? -21.978 2.936 28.165 1.00 96.50 188 PHE A N 1
ATOM 1479 C CA . PHE A 1 188 ? -23.237 3.624 27.857 1.00 96.50 188 PHE A CA 1
ATOM 1480 C C . PHE A 1 188 ? -23.020 4.864 26.974 1.00 96.50 188 PHE A C 1
ATOM 1482 O O . PHE A 1 188 ? -23.742 5.052 25.995 1.00 96.50 188 PHE A O 1
ATOM 1489 N N . LEU A 1 189 ? -22.007 5.689 27.279 1.00 97.31 189 LEU A N 1
ATOM 1490 C CA . LEU A 1 189 ? -21.644 6.851 26.463 1.00 97.31 189 LEU A CA 1
ATOM 1491 C C . LEU A 1 189 ? -21.411 6.449 25.001 1.00 97.31 189 LEU A C 1
ATOM 1493 O O . LEU A 1 189 ? -21.974 7.059 24.094 1.00 97.31 189 LEU A O 1
ATOM 1497 N N . GLN A 1 190 ? -20.623 5.397 24.777 1.00 97.44 190 GLN A N 1
ATOM 1498 C CA . GLN A 1 190 ? -20.314 4.898 23.440 1.00 97.44 190 GLN A CA 1
ATOM 1499 C C . GLN A 1 190 ? -21.554 4.307 22.747 1.00 97.44 190 GLN A C 1
ATOM 1501 O O . GLN A 1 190 ? -21.774 4.606 21.576 1.00 97.44 190 GLN A O 1
ATOM 1506 N N . GLU A 1 191 ? -22.399 3.537 23.446 1.00 97.81 191 GLU A N 1
ATOM 1507 C CA . GLU A 1 191 ? -23.677 3.026 22.911 1.00 97.81 191 GLU A CA 1
ATOM 1508 C C . GLU A 1 191 ? -24.593 4.184 22.455 1.00 97.81 191 GLU A C 1
ATOM 1510 O O . GLU A 1 191 ? -25.133 4.161 21.345 1.00 97.81 191 GLU A O 1
ATOM 1515 N N . ALA A 1 192 ? -24.718 5.237 23.269 1.00 97.69 192 ALA A N 1
ATOM 1516 C CA . ALA A 1 192 ? -25.537 6.411 22.967 1.00 97.69 192 ALA A CA 1
ATOM 1517 C C . ALA A 1 192 ? -24.972 7.257 21.808 1.00 97.69 192 ALA A C 1
ATOM 1519 O O . ALA A 1 192 ? -25.728 7.690 20.936 1.00 97.69 192 ALA A O 1
ATOM 1520 N N . GLN A 1 193 ? -23.652 7.459 21.753 1.00 98.00 193 GLN A N 1
ATOM 1521 C CA . GLN A 1 193 ? -22.986 8.167 20.652 1.00 98.00 193 GLN A CA 1
ATOM 1522 C C . GLN A 1 193 ? -23.119 7.408 19.325 1.00 98.00 193 GLN A C 1
ATOM 1524 O O . GLN A 1 193 ? -23.406 8.008 18.291 1.00 98.00 193 GLN A O 1
ATOM 1529 N N . VAL A 1 194 ? -22.968 6.082 19.341 1.00 98.06 194 VAL A N 1
ATOM 1530 C CA . VAL A 1 194 ? -23.164 5.230 18.156 1.00 98.06 194 VAL A CA 1
ATOM 1531 C C . VAL A 1 194 ? -24.604 5.311 17.657 1.00 98.06 194 VAL A C 1
ATOM 1533 O O . VAL A 1 194 ? -24.834 5.459 16.454 1.00 98.06 194 VAL A O 1
ATOM 1536 N N . ALA A 1 195 ? -25.572 5.252 18.576 1.00 96.94 195 ALA A N 1
ATOM 1537 C CA . ALA A 1 195 ? -26.979 5.441 18.257 1.00 96.94 195 ALA A CA 1
ATOM 1538 C C . ALA A 1 195 ? -27.233 6.801 17.593 1.00 96.94 195 ALA A C 1
ATOM 1540 O O . ALA A 1 195 ? -27.858 6.851 16.533 1.00 96.94 195 ALA A O 1
ATOM 1541 N N . GLU A 1 196 ? -26.711 7.890 18.160 1.00 96.25 196 GLU A N 1
ATOM 1542 C CA . GLU A 1 196 ? -26.848 9.230 17.583 1.00 96.25 196 GLU A CA 1
ATOM 1543 C C . GLU A 1 196 ? -26.253 9.328 16.171 1.00 96.25 196 GLU A C 1
ATOM 1545 O O . GLU A 1 196 ? -26.897 9.847 15.255 1.00 96.25 196 GLU A O 1
ATOM 1550 N N . VAL A 1 197 ? -25.046 8.794 15.976 1.00 96.50 197 VAL A N 1
ATOM 1551 C CA . VAL A 1 197 ? -24.355 8.809 14.682 1.00 96.50 197 VAL A CA 1
ATOM 1552 C C . VAL A 1 197 ? -25.181 8.101 13.608 1.00 96.50 197 VAL A C 1
ATOM 1554 O O . VAL A 1 197 ? -25.401 8.660 12.533 1.00 96.50 197 VAL A O 1
ATOM 1557 N N . LEU A 1 198 ? -25.699 6.905 13.891 1.00 96.00 198 LEU A N 1
ATOM 1558 C CA . LEU A 1 198 ? -26.451 6.131 12.898 1.00 96.00 198 LEU A CA 1
ATOM 1559 C C . LEU A 1 198 ? -27.877 6.654 12.678 1.00 96.00 198 LEU A C 1
ATOM 1561 O O . LEU A 1 198 ? -28.409 6.534 11.571 1.00 96.00 198 LEU A O 1
ATOM 1565 N N . LEU A 1 199 ? -28.473 7.333 13.664 1.00 94.00 199 LEU A N 1
ATOM 1566 C CA . LEU A 1 199 ? -29.721 8.082 13.472 1.00 94.00 199 LEU A CA 1
ATOM 1567 C C . LEU A 1 199 ? -29.573 9.203 12.431 1.00 94.00 199 LEU A C 1
ATOM 1569 O O . LEU A 1 199 ? -30.521 9.473 11.692 1.00 94.00 199 LEU A O 1
ATOM 1573 N N . ASN A 1 200 ? -28.395 9.831 12.315 1.00 90.12 200 ASN A N 1
ATOM 1574 C CA . ASN A 1 200 ? -28.151 10.879 11.314 1.00 90.12 200 ASN A CA 1
ATOM 1575 C C . ASN A 1 200 ? -28.199 10.353 9.867 1.00 90.12 200 ASN A C 1
ATOM 1577 O O . ASN A 1 200 ? -28.517 11.113 8.948 1.00 90.12 200 ASN A O 1
ATOM 1581 N N . VAL A 1 201 ? -27.951 9.055 9.664 1.00 90.62 201 VAL A N 1
ATOM 1582 C CA . VAL A 1 201 ? -28.068 8.386 8.357 1.00 90.62 201 VAL A CA 1
ATOM 1583 C C . VAL A 1 201 ? -29.535 8.076 8.019 1.00 90.62 201 VAL A C 1
ATOM 1585 O O . VAL A 1 201 ? -29.916 8.034 6.850 1.00 90.62 201 VAL A O 1
ATOM 1588 N N . ARG A 1 202 ? -30.402 7.920 9.027 1.00 85.44 202 ARG A N 1
ATOM 1589 C CA . ARG A 1 202 ? -31.811 7.510 8.889 1.00 85.44 202 ARG A CA 1
ATOM 1590 C C . ARG A 1 202 ? -32.796 8.676 8.823 1.00 85.44 202 ARG A C 1
ATOM 1592 O O . ARG A 1 202 ? -33.788 8.712 9.544 1.00 85.44 202 ARG A O 1
ATOM 1599 N N . LYS A 1 203 ? -32.569 9.639 7.931 1.00 80.12 203 LYS A N 1
ATOM 1600 C CA . LYS A 1 203 ? -33.391 10.868 7.868 1.00 80.12 203 LYS A CA 1
ATOM 1601 C C . LYS A 1 203 ? -34.902 10.613 7.721 1.00 80.12 203 LYS A C 1
ATOM 1603 O O . LYS A 1 203 ? -35.690 11.375 8.268 1.00 80.12 203 LYS A O 1
ATOM 1608 N N . ASN A 1 204 ? -35.298 9.538 7.037 1.00 84.38 204 ASN A N 1
ATOM 1609 C CA . ASN A 1 204 ? -36.701 9.265 6.700 1.00 84.38 204 ASN A CA 1
ATOM 1610 C C . ASN A 1 204 ? -37.518 8.619 7.831 1.00 84.38 204 ASN A C 1
ATOM 1612 O O . ASN A 1 204 ? -38.739 8.731 7.825 1.00 84.38 204 ASN A O 1
ATOM 1616 N N . ASP A 1 205 ? -36.879 7.943 8.787 1.00 90.00 205 ASP A N 1
ATOM 1617 C CA . ASP A 1 205 ? -37.562 7.295 9.916 1.00 90.00 205 ASP A CA 1
ATOM 1618 C C . ASP A 1 205 ? -36.891 7.576 11.268 1.00 90.00 205 ASP A C 1
ATOM 1620 O O . ASP A 1 205 ? -37.163 6.899 12.257 1.00 90.00 205 ASP A O 1
ATOM 1624 N N . ARG A 1 206 ? -36.054 8.618 11.342 1.00 92.44 206 ARG A N 1
ATOM 1625 C CA . ARG A 1 206 ? -35.397 9.084 12.572 1.00 92.44 206 ARG A CA 1
ATOM 1626 C C . ARG A 1 206 ? -36.377 9.265 13.730 1.00 92.44 206 ARG A C 1
ATOM 1628 O O . ARG A 1 206 ? -36.093 8.805 14.832 1.00 92.44 206 ARG A O 1
ATOM 1635 N N . SER A 1 207 ? -37.540 9.869 13.476 1.00 92.94 207 SER A N 1
ATOM 1636 C CA . SER A 1 207 ? -38.571 10.147 14.490 1.00 92.94 207 SER A CA 1
ATOM 1637 C C . SER A 1 207 ? -39.126 8.893 15.172 1.00 92.94 207 SER A C 1
ATOM 1639 O O . SER A 1 207 ? -39.647 8.984 16.280 1.00 92.94 207 SER A O 1
ATOM 1641 N N . ARG A 1 208 ? -38.990 7.716 14.546 1.00 94.56 208 ARG A N 1
ATOM 1642 C CA . ARG A 1 208 ? -39.361 6.426 15.141 1.00 94.56 208 ARG A CA 1
ATOM 1643 C C . ARG A 1 208 ? -38.386 5.985 16.234 1.00 94.56 208 ARG A C 1
ATOM 1645 O O . ARG A 1 208 ? -38.800 5.317 17.175 1.00 94.56 208 ARG A O 1
ATOM 1652 N N . TRP A 1 209 ? -37.103 6.309 16.086 1.00 95.69 209 TRP A N 1
ATOM 1653 C CA . TRP A 1 209 ? -36.016 5.730 16.882 1.00 95.69 209 TRP A CA 1
ATOM 1654 C C . TRP A 1 209 ? -35.385 6.721 17.863 1.00 95.69 209 TRP A C 1
ATOM 1656 O O . TRP A 1 209 ? -34.953 6.330 18.944 1.00 95.69 209 TRP A O 1
ATOM 1666 N N . GLU A 1 210 ? -35.363 8.005 17.507 1.00 95.38 210 GLU A N 1
ATOM 1667 C CA . GLU A 1 210 ? -34.837 9.092 18.334 1.00 95.38 210 GLU A CA 1
ATOM 1668 C C . GLU A 1 210 ? -35.447 9.165 19.750 1.00 95.38 210 GLU A C 1
ATOM 1670 O O . GLU A 1 210 ? -34.677 9.368 20.692 1.00 95.38 210 GLU A O 1
ATOM 1675 N N . PRO A 1 211 ? -36.755 8.892 19.967 1.00 96.06 211 PRO A N 1
ATOM 1676 C CA . PRO A 1 211 ? -37.330 8.883 21.313 1.00 96.06 211 PRO A CA 1
ATOM 1677 C C . PRO A 1 211 ? -36.671 7.895 22.287 1.00 96.06 211 PRO A C 1
ATOM 1679 O O . PRO A 1 211 ? -36.660 8.163 23.485 1.00 96.06 211 PRO A O 1
ATOM 1682 N N . TYR A 1 212 ? -36.098 6.780 21.812 1.00 97.31 212 TYR A N 1
ATOM 1683 C CA . TYR A 1 212 ? -35.394 5.825 22.682 1.00 97.31 212 TYR A CA 1
ATOM 1684 C C . TYR A 1 212 ? -34.068 6.390 23.197 1.00 97.31 212 TYR A C 1
ATOM 1686 O O . TYR A 1 212 ? -33.756 6.244 24.377 1.00 97.31 212 TYR A O 1
ATOM 1694 N N . LEU A 1 213 ? -33.315 7.091 22.341 1.00 96.75 213 LEU A N 1
ATOM 1695 C CA . LEU A 1 213 ? -32.096 7.788 22.755 1.00 96.75 213 LEU A CA 1
ATOM 1696 C C . LEU A 1 213 ? -32.429 8.902 23.755 1.00 96.75 213 LEU A C 1
ATOM 1698 O O . LEU A 1 213 ? -31.780 9.020 24.789 1.00 96.75 213 LEU A O 1
ATOM 1702 N N . GLU A 1 214 ? -33.469 9.692 23.490 1.00 96.38 214 GLU A N 1
ATOM 1703 C CA . GLU A 1 214 ? -33.881 10.764 24.402 1.00 96.38 214 GLU A CA 1
ATOM 1704 C C . GLU A 1 214 ? -34.380 10.237 25.749 1.00 96.38 214 GLU A C 1
ATOM 1706 O O . GLU A 1 214 ? -34.026 10.784 26.794 1.00 96.38 214 GLU A O 1
ATOM 1711 N N . ALA A 1 215 ? -35.162 9.155 25.742 1.00 96.06 215 ALA A N 1
ATOM 1712 C CA . ALA A 1 215 ? -35.605 8.495 26.962 1.00 96.06 215 ALA A CA 1
ATOM 1713 C C . ALA A 1 215 ? -34.417 7.969 27.778 1.00 96.06 215 ALA A C 1
ATOM 1715 O O . ALA A 1 215 ? -34.375 8.198 28.984 1.00 96.06 215 ALA A O 1
ATOM 1716 N N . ALA A 1 216 ? -33.440 7.330 27.126 1.00 97.75 216 ALA A N 1
ATOM 1717 C CA . ALA A 1 216 ? -32.225 6.842 27.770 1.00 97.75 216 ALA A CA 1
ATOM 1718 C C . ALA A 1 216 ? -31.432 7.968 28.441 1.00 97.75 216 ALA A C 1
ATOM 1720 O O . ALA A 1 216 ? -31.100 7.876 29.620 1.00 97.75 216 ALA A O 1
ATOM 1721 N N . LEU A 1 217 ? -31.192 9.071 27.728 1.00 97.50 217 LEU A N 1
ATOM 1722 C CA . LEU A 1 217 ? -30.437 10.204 28.266 1.00 97.50 217 LEU A CA 1
ATOM 1723 C C . LEU A 1 217 ? -31.145 10.883 29.448 1.00 97.50 217 LEU A C 1
ATOM 1725 O O . LEU A 1 217 ? -30.472 11.333 30.369 1.00 97.50 217 LEU A O 1
ATOM 1729 N N . ARG A 1 218 ? -32.487 10.914 29.473 1.00 96.12 218 ARG A N 1
ATOM 1730 C CA . ARG A 1 218 ? -33.267 11.454 30.609 1.00 96.12 218 ARG A CA 1
ATOM 1731 C C . ARG A 1 218 ? -33.226 10.592 31.866 1.00 96.12 218 ARG A C 1
ATOM 1733 O O . ARG A 1 218 ? -33.572 11.094 32.929 1.00 96.12 218 ARG A O 1
ATOM 1740 N N . ARG A 1 219 ? -32.883 9.306 31.753 1.00 96.56 219 ARG A N 1
ATOM 1741 C CA . ARG A 1 219 ? -32.782 8.404 32.910 1.00 96.56 219 ARG A CA 1
ATOM 1742 C C . ARG A 1 219 ? -31.470 8.544 33.666 1.00 96.56 219 ARG A C 1
ATOM 1744 O O . ARG A 1 219 ? -31.405 8.077 34.794 1.00 96.56 219 ARG A O 1
ATOM 1751 N N . LEU A 1 220 ? -30.456 9.175 33.075 1.00 96.31 220 LEU A N 1
ATOM 1752 C CA . LEU A 1 220 ? -29.193 9.432 33.754 1.00 96.31 220 LEU A CA 1
ATOM 1753 C C . LEU A 1 220 ? -29.381 10.444 34.883 1.00 96.31 220 LEU A C 1
ATOM 1755 O O . LEU A 1 220 ? -29.821 11.568 34.649 1.00 96.31 220 LEU A O 1
ATOM 1759 N N . ASP A 1 221 ? -28.965 10.070 36.088 1.00 95.94 221 ASP A N 1
ATOM 1760 C CA . ASP A 1 221 ? -28.950 10.961 37.245 1.00 95.94 221 ASP A CA 1
ATOM 1761 C C . ASP A 1 221 ? -27.551 11.577 37.402 1.00 95.94 221 ASP A C 1
ATOM 1763 O O . ASP A 1 221 ? -26.728 11.139 38.209 1.00 95.94 221 ASP A O 1
ATOM 1767 N N . LEU A 1 222 ? -27.249 12.581 36.572 1.00 94.88 222 LEU A N 1
ATOM 1768 C CA . LEU A 1 222 ? -25.976 13.309 36.651 1.00 94.88 222 LEU A CA 1
ATOM 1769 C C . LEU A 1 222 ? -25.844 14.104 37.961 1.00 94.88 222 LEU A C 1
ATOM 1771 O O . LEU A 1 222 ? -24.729 14.325 38.424 1.00 94.88 222 LEU A O 1
ATOM 1775 N N . ASP A 1 223 ? -26.957 14.465 38.603 1.00 94.62 223 ASP A N 1
ATOM 1776 C CA . ASP A 1 223 ? -26.917 15.13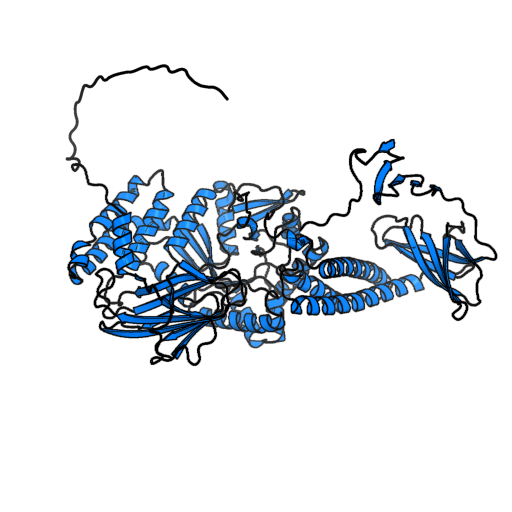5 39.902 1.00 94.62 223 ASP A CA 1
ATOM 1777 C C . ASP A 1 223 ? -26.462 14.166 41.008 1.00 94.62 223 ASP A C 1
ATOM 1779 O O . ASP A 1 223 ? -25.761 14.567 41.938 1.00 94.62 223 ASP A O 1
ATOM 1783 N N . ALA A 1 224 ? -26.829 12.880 40.933 1.00 94.94 224 ALA A N 1
ATOM 1784 C CA . ALA A 1 224 ? -26.299 11.848 41.824 1.00 94.94 224 ALA A CA 1
ATOM 1785 C C . ALA A 1 224 ? -24.787 11.666 41.642 1.00 94.94 224 ALA A C 1
ATOM 1787 O O . ALA A 1 224 ? -24.070 11.564 42.640 1.00 94.94 224 ALA A O 1
ATOM 1788 N N . LEU A 1 225 ? -24.297 11.704 40.396 1.00 94.06 225 LEU A N 1
ATOM 1789 C CA . LEU A 1 225 ? -22.862 11.704 40.100 1.00 94.06 225 LEU A CA 1
ATOM 1790 C C . LEU A 1 225 ? -22.157 12.906 40.752 1.00 94.06 225 LEU A C 1
ATOM 1792 O O . LEU A 1 225 ? -21.123 12.739 41.396 1.00 94.06 225 LEU A O 1
ATOM 1796 N N . ASP A 1 226 ? -22.744 14.101 40.653 1.00 92.44 226 ASP A N 1
ATOM 1797 C CA . ASP A 1 226 ? -22.185 15.335 41.221 1.00 92.44 226 ASP A CA 1
ATOM 1798 C C . ASP A 1 226 ? -22.179 15.338 42.758 1.00 92.44 226 ASP A C 1
ATOM 1800 O O . ASP A 1 226 ? -21.249 15.857 43.380 1.00 92.44 226 ASP A O 1
ATOM 1804 N N . ARG A 1 227 ? -23.186 14.720 43.390 1.00 94.06 227 ARG A N 1
ATOM 1805 C CA . ARG A 1 227 ? -23.258 14.555 44.853 1.00 94.06 227 ARG A CA 1
ATOM 1806 C C . ARG A 1 227 ? -22.419 13.386 45.388 1.00 94.06 227 ARG A C 1
ATOM 1808 O O . ARG A 1 227 ? -22.362 13.206 46.603 1.00 94.06 227 ARG A O 1
ATOM 1815 N N . GLY A 1 228 ? -21.790 12.592 44.518 1.00 91.88 228 GLY A N 1
ATOM 1816 C CA . GLY A 1 228 ? -21.032 11.396 44.902 1.00 91.88 228 GLY A CA 1
ATOM 1817 C C . GLY A 1 228 ? -21.901 10.210 45.346 1.00 91.88 228 GLY A C 1
ATOM 1818 O O . GLY A 1 228 ? -21.402 9.297 46.006 1.00 91.88 228 GLY A O 1
ATOM 1819 N N . ASP A 1 229 ? -23.192 10.198 44.999 1.00 95.69 229 ASP A N 1
ATOM 1820 C CA . ASP A 1 229 ? -24.093 9.063 45.227 1.00 95.69 229 ASP A CA 1
ATOM 1821 C C . ASP A 1 229 ? -23.933 8.030 44.103 1.00 95.69 229 ASP A C 1
ATOM 1823 O O . ASP A 1 229 ? -24.726 7.929 43.160 1.00 95.69 229 ASP A O 1
ATOM 1827 N N . GLN A 1 230 ? -22.856 7.253 44.213 1.00 94.69 230 GLN A N 1
ATOM 1828 C CA . GLN A 1 230 ? -22.473 6.280 43.200 1.00 94.69 230 GLN A CA 1
ATOM 1829 C C . GLN A 1 230 ? -23.531 5.194 42.977 1.00 94.69 230 GLN A C 1
ATOM 1831 O O . GLN A 1 230 ? -23.719 4.746 41.850 1.00 94.69 230 GLN A O 1
ATOM 1836 N N . GLN A 1 231 ? -24.230 4.768 44.031 1.00 95.75 231 GLN A N 1
ATOM 1837 C CA . GLN A 1 231 ? -25.226 3.702 43.931 1.00 95.75 231 GLN A CA 1
ATOM 1838 C C . GLN A 1 231 ? -26.443 4.159 43.120 1.00 95.75 231 GLN A C 1
ATOM 1840 O O . GLN A 1 231 ? -26.950 3.404 42.285 1.00 95.75 231 GLN A O 1
ATOM 1845 N N . THR A 1 232 ? -26.902 5.393 43.341 1.00 97.25 232 THR A N 1
ATOM 1846 C CA . THR A 1 232 ? -27.985 5.977 42.544 1.00 97.25 232 THR A CA 1
ATOM 1847 C C . THR A 1 232 ? -27.544 6.217 41.104 1.00 97.25 232 THR A C 1
ATOM 1849 O O . THR A 1 232 ? -28.292 5.862 40.192 1.00 97.25 232 THR A O 1
ATOM 1852 N N . PHE A 1 233 ? -26.326 6.719 40.874 1.00 97.31 233 PHE A N 1
ATOM 1853 C CA . PHE A 1 233 ? -25.809 6.893 39.515 1.00 97.31 233 PHE A CA 1
ATOM 1854 C C . PHE A 1 233 ? -25.679 5.558 38.764 1.00 97.31 233 PHE A C 1
ATOM 1856 O O . PHE A 1 233 ? -26.145 5.455 37.630 1.00 97.31 233 PHE A O 1
ATOM 1863 N N . ASP A 1 234 ? -25.139 4.513 39.400 1.00 96.75 234 ASP A N 1
ATOM 1864 C CA . ASP A 1 234 ? -25.012 3.176 38.807 1.00 96.75 234 ASP A CA 1
ATOM 1865 C C . ASP A 1 234 ? -26.392 2.597 38.442 1.00 96.75 234 ASP A C 1
ATOM 1867 O O . ASP A 1 234 ? -26.583 2.075 37.340 1.00 96.75 234 ASP A O 1
ATOM 1871 N N . ARG A 1 235 ? -27.398 2.751 39.316 1.00 97.69 235 ARG A N 1
ATOM 1872 C CA . ARG A 1 235 ? -28.785 2.374 38.992 1.00 97.69 235 ARG A CA 1
ATOM 1873 C C . ARG A 1 235 ? -29.309 3.165 37.788 1.00 97.69 235 ARG A C 1
ATOM 1875 O O . ARG A 1 235 ? -29.880 2.569 36.879 1.00 97.69 235 ARG A O 1
ATOM 1882 N N . SER A 1 236 ? -29.058 4.473 37.746 1.00 97.94 236 SER A N 1
ATOM 1883 C CA . SER A 1 236 ? -29.479 5.340 36.639 1.00 97.94 236 SER A CA 1
ATOM 1884 C C . SER A 1 236 ? -28.834 4.949 35.300 1.00 97.94 236 SER A C 1
ATOM 1886 O O . SER A 1 236 ? -29.507 4.954 34.272 1.00 97.94 236 SER A O 1
ATOM 1888 N N . LEU A 1 237 ? -27.563 4.519 35.301 1.00 97.00 237 LEU A N 1
ATOM 1889 C CA . LEU A 1 237 ? -26.871 4.002 34.115 1.00 97.00 237 LEU A CA 1
ATOM 1890 C C . LEU A 1 237 ? -27.515 2.713 33.600 1.00 97.00 237 LEU A C 1
ATOM 1892 O O . LEU A 1 237 ? -27.674 2.541 32.390 1.00 97.00 237 LEU A O 1
ATOM 1896 N N . HIS A 1 238 ? -27.892 1.809 34.506 1.00 96.25 238 HIS A N 1
ATOM 1897 C CA . HIS A 1 238 ? -28.587 0.580 34.139 1.00 96.25 238 HIS A CA 1
ATOM 1898 C C . HIS A 1 238 ? -29.949 0.881 33.500 1.00 96.25 238 HIS A C 1
ATOM 1900 O O . HIS A 1 238 ? -30.217 0.425 32.390 1.00 96.25 238 HIS A O 1
ATOM 1906 N N . GLU A 1 239 ? -30.762 1.722 34.144 1.00 97.94 239 GLU A N 1
ATOM 1907 C CA . GLU A 1 239 ? -32.071 2.140 33.627 1.00 97.94 239 GLU A CA 1
ATOM 1908 C C . GLU A 1 239 ? -31.966 2.888 32.288 1.00 97.94 239 GLU A C 1
ATOM 1910 O O . GLU A 1 239 ? -32.774 2.673 31.383 1.00 97.94 239 GLU A O 1
ATOM 1915 N N . ALA A 1 240 ? -30.961 3.756 32.133 1.00 98.00 240 ALA A N 1
ATOM 1916 C CA . ALA A 1 240 ? -30.692 4.456 30.881 1.00 98.00 240 ALA A CA 1
ATOM 1917 C C . ALA A 1 240 ? -30.369 3.474 29.752 1.00 98.00 240 ALA A C 1
ATOM 1919 O O . ALA A 1 240 ? -30.886 3.599 28.640 1.00 98.00 240 ALA A O 1
ATOM 1920 N N . ARG A 1 241 ? -29.557 2.455 30.039 1.00 97.19 241 ARG A N 1
ATOM 1921 C CA . ARG A 1 241 ? -29.216 1.412 29.074 1.00 97.19 241 ARG A CA 1
ATOM 1922 C C . ARG A 1 241 ? -30.420 0.548 28.695 1.00 97.19 241 ARG A C 1
ATOM 1924 O O . ARG A 1 241 ? -30.605 0.264 27.513 1.00 97.19 241 ARG A O 1
ATOM 1931 N N . GLU A 1 242 ? -31.268 0.178 29.654 1.00 97.06 242 GLU A N 1
ATOM 1932 C CA . GLU A 1 242 ? -32.532 -0.520 29.380 1.00 97.06 242 GLU A CA 1
ATOM 1933 C C . GLU A 1 242 ? -33.470 0.317 28.500 1.00 97.06 242 GLU A C 1
ATOM 1935 O O . GLU A 1 242 ? -34.070 -0.208 27.563 1.00 97.06 242 GLU A O 1
ATOM 1940 N N . ALA A 1 243 ? -33.550 1.628 28.743 1.00 97.94 243 ALA A N 1
ATOM 1941 C CA . ALA A 1 243 ? -34.331 2.548 27.919 1.00 97.94 243 ALA A CA 1
ATOM 1942 C C . ALA A 1 243 ? -33.762 2.720 26.496 1.00 97.94 243 ALA A C 1
ATOM 1944 O O . ALA A 1 243 ? -34.528 2.975 25.564 1.00 97.94 243 ALA A O 1
ATOM 1945 N N . LEU A 1 244 ? -32.447 2.544 26.309 1.00 97.88 244 LEU A N 1
ATOM 1946 C CA . LEU A 1 244 ? -31.797 2.576 24.996 1.00 97.88 244 LEU A CA 1
ATOM 1947 C C . LEU A 1 244 ? -31.985 1.266 24.215 1.00 97.88 244 LEU A C 1
ATOM 1949 O O . LEU A 1 244 ? -32.076 1.295 22.989 1.00 97.88 244 LEU A O 1
ATOM 1953 N N . ALA A 1 245 ? -32.070 0.122 24.900 1.00 97.06 245 ALA A N 1
ATOM 1954 C CA . ALA A 1 245 ? -32.096 -1.214 24.296 1.00 97.06 245 ALA A CA 1
ATOM 1955 C C . ALA A 1 245 ? -33.096 -1.410 23.130 1.00 97.06 245 ALA A C 1
ATOM 1957 O O . ALA A 1 245 ? -32.724 -2.070 22.153 1.00 97.06 245 ALA A O 1
ATOM 1958 N N . PRO A 1 246 ? -34.314 -0.823 23.129 1.00 97.38 246 PRO A N 1
ATOM 1959 C CA . PRO A 1 246 ? -35.243 -0.933 22.003 1.00 97.38 246 PRO A CA 1
ATOM 1960 C C . PRO A 1 246 ? -34.728 -0.359 20.676 1.00 97.38 246 PRO A C 1
ATOM 1962 O O . PRO A 1 246 ? -35.304 -0.667 19.634 1.00 97.38 246 PRO A O 1
ATOM 1965 N N . ILE A 1 247 ? -33.651 0.437 20.675 1.00 96.75 247 ILE A N 1
ATOM 1966 C CA . ILE A 1 247 ? -33.014 0.934 19.448 1.00 96.75 247 ILE A CA 1
ATOM 1967 C C . ILE A 1 247 ? -32.204 -0.151 18.717 1.00 96.75 247 ILE A C 1
ATOM 1969 O O . ILE A 1 247 ? -31.884 -0.007 17.536 1.00 96.75 247 ILE A O 1
ATOM 1973 N N . LEU A 1 248 ? -31.873 -1.255 19.393 1.00 96.62 248 LEU A N 1
ATOM 1974 C CA . LEU A 1 248 ? -30.987 -2.295 18.875 1.00 96.62 248 LEU A CA 1
ATOM 1975 C C . LEU A 1 248 ? -31.404 -2.862 17.505 1.00 96.62 248 LEU A C 1
ATOM 1977 O O . LEU A 1 248 ? -30.521 -3.004 16.659 1.00 96.62 248 LEU A O 1
ATOM 1981 N N . PRO A 1 249 ? -32.690 -3.156 17.215 1.00 95.88 249 PRO A N 1
ATOM 1982 C CA . PRO A 1 249 ? -33.090 -3.656 15.900 1.00 95.88 249 PRO A CA 1
ATOM 1983 C C . PRO A 1 249 ? -32.671 -2.727 14.756 1.00 95.88 249 PRO A C 1
ATOM 1985 O O . PRO A 1 249 ? -32.225 -3.217 13.723 1.00 95.88 249 PRO A O 1
ATOM 1988 N N . MET A 1 250 ? -32.733 -1.407 14.968 1.00 95.12 250 MET A N 1
ATOM 1989 C CA . MET A 1 250 ? -32.277 -0.407 13.998 1.00 95.12 250 MET A CA 1
ATOM 1990 C C . MET A 1 250 ? -30.765 -0.487 13.786 1.00 95.12 250 MET A C 1
ATOM 1992 O O . MET A 1 250 ? -30.305 -0.536 12.647 1.00 95.12 250 MET A O 1
ATOM 1996 N N . LEU A 1 251 ? -29.988 -0.555 14.872 1.00 96.88 251 LEU A N 1
ATOM 1997 C CA . LEU A 1 251 ? -28.528 -0.662 14.786 1.00 96.88 251 LEU A CA 1
ATOM 1998 C C . LEU A 1 251 ? -28.099 -1.948 14.074 1.00 96.88 251 LEU A C 1
ATOM 2000 O O . LEU A 1 251 ? -27.157 -1.932 13.286 1.00 96.88 251 LEU A O 1
ATOM 2004 N N . ARG A 1 252 ? -28.819 -3.056 14.290 1.00 96.19 252 ARG A N 1
ATOM 2005 C CA . ARG A 1 252 ? -28.541 -4.358 13.662 1.00 96.19 252 ARG A CA 1
ATOM 2006 C C . ARG A 1 252 ? -28.887 -4.417 12.169 1.00 96.19 252 ARG A C 1
ATOM 2008 O O . ARG A 1 252 ? -28.573 -5.426 11.539 1.00 96.19 252 ARG A O 1
ATOM 2015 N N . GLU A 1 253 ? -29.481 -3.373 11.589 1.00 95.25 253 GLU A N 1
ATOM 2016 C CA . GLU A 1 253 ? -29.565 -3.218 10.130 1.00 95.25 253 GLU A CA 1
ATOM 2017 C C . GLU A 1 253 ? -28.225 -2.812 9.498 1.00 95.25 253 GLU A C 1
ATOM 2019 O O . GLU A 1 253 ? -28.061 -2.949 8.285 1.00 95.25 253 GLU A O 1
ATOM 2024 N N . PHE A 1 254 ? -27.274 -2.331 10.304 1.00 97.19 254 PHE A N 1
ATOM 2025 C CA . PHE A 1 254 ? -25.924 -1.994 9.874 1.00 97.19 254 PHE A CA 1
ATOM 2026 C C . PHE A 1 254 ? -24.921 -3.044 10.350 1.00 97.19 254 PHE A C 1
ATOM 2028 O O . PHE A 1 254 ? -25.091 -3.678 11.399 1.00 97.19 254 PHE A O 1
ATOM 2035 N N . SER A 1 255 ? -23.860 -3.218 9.566 1.00 97.56 255 SER A N 1
ATOM 2036 C CA . SER A 1 255 ? -22.800 -4.184 9.834 1.00 97.56 255 SER A CA 1
ATOM 2037 C C . SER A 1 255 ? -21.417 -3.560 9.671 1.00 97.56 255 SER A C 1
ATOM 2039 O O . SER A 1 255 ? -21.194 -2.714 8.811 1.00 97.56 255 SER A O 1
ATOM 2041 N N . ILE A 1 256 ? -20.476 -4.007 10.490 1.00 98.12 256 ILE A N 1
ATOM 2042 C CA . ILE A 1 256 ? -19.060 -3.686 10.396 1.00 98.12 256 ILE A CA 1
ATOM 2043 C C . ILE A 1 256 ? -18.305 -5.007 10.316 1.00 98.12 256 ILE A C 1
ATOM 2045 O O . ILE A 1 256 ? -18.358 -5.823 11.241 1.00 98.12 256 ILE A O 1
ATOM 2049 N N . ARG A 1 257 ? -17.599 -5.210 9.206 1.00 97.44 257 ARG A N 1
ATOM 2050 C CA . ARG A 1 257 ? -16.663 -6.316 9.032 1.00 97.44 257 ARG A CA 1
ATOM 2051 C C . ARG A 1 257 ? -15.287 -5.851 9.472 1.00 97.44 257 ARG A C 1
ATOM 2053 O O . ARG A 1 257 ? -14.672 -5.032 8.797 1.00 97.44 257 ARG A O 1
ATOM 2060 N N . ALA A 1 258 ? -14.817 -6.354 10.603 1.00 97.69 258 ALA A N 1
ATOM 2061 C CA . ALA A 1 258 ? -13.466 -6.097 11.070 1.00 97.69 258 ALA A CA 1
ATOM 2062 C C . ALA A 1 258 ? -12.497 -7.038 10.344 1.00 97.69 258 ALA A C 1
ATOM 2064 O O . ALA A 1 258 ? -12.576 -8.256 10.508 1.00 97.69 258 ALA A O 1
ATOM 2065 N N . VAL A 1 259 ? -11.583 -6.469 9.561 1.00 97.81 259 VAL A N 1
ATOM 2066 C CA . VAL A 1 259 ? -10.548 -7.194 8.816 1.00 97.81 259 VAL A CA 1
ATOM 2067 C C . VAL A 1 259 ? -9.189 -6.854 9.416 1.00 97.81 259 VAL A C 1
ATOM 2069 O O . VAL A 1 259 ? -8.718 -5.718 9.316 1.00 97.81 259 VAL A O 1
ATOM 2072 N N . GLY A 1 260 ? -8.584 -7.837 10.082 1.00 97.19 260 GLY A N 1
ATOM 2073 C CA . GLY A 1 260 ? -7.276 -7.678 10.705 1.00 97.19 260 GLY A CA 1
ATOM 2074 C C . GLY A 1 260 ? -6.189 -7.738 9.645 1.00 97.19 260 GLY A C 1
ATOM 2075 O O . GLY A 1 260 ? -6.186 -8.662 8.838 1.00 97.19 260 GLY A O 1
ATOM 2076 N N . ASN A 1 261 ? -5.270 -6.780 9.643 1.00 96.12 261 ASN A N 1
ATOM 2077 C CA . ASN A 1 261 ? -4.175 -6.725 8.679 1.00 96.12 261 ASN A CA 1
ATOM 2078 C C . ASN A 1 261 ? -2.917 -6.107 9.303 1.00 96.12 261 ASN A C 1
ATOM 2080 O O . ASN A 1 261 ? -2.973 -5.543 10.395 1.00 96.12 261 ASN A O 1
ATOM 2084 N N . SER A 1 262 ? -1.785 -6.246 8.620 1.00 94.38 262 SER A N 1
ATOM 2085 C CA . SER A 1 262 ? -0.536 -5.573 8.976 1.00 94.38 262 SER A CA 1
ATOM 2086 C C . SER A 1 262 ? 0.154 -5.125 7.696 1.00 94.38 262 SER A C 1
ATOM 2088 O O . SER A 1 262 ? 0.667 -5.959 6.950 1.00 94.38 262 SER A O 1
ATOM 2090 N N . HIS A 1 263 ? 0.140 -3.824 7.419 1.00 94.75 263 HIS A N 1
ATOM 2091 C CA . HIS A 1 263 ? 0.988 -3.2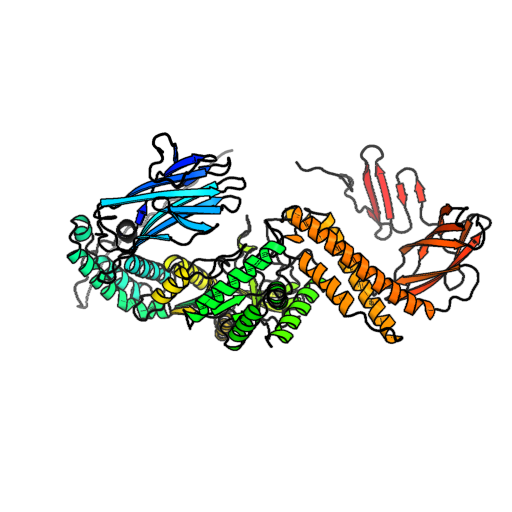66 6.370 1.00 94.75 263 HIS A CA 1
ATOM 2092 C C . HIS A 1 263 ? 2.435 -3.236 6.874 1.00 94.75 263 HIS A C 1
ATOM 2094 O O . HIS A 1 263 ? 2.673 -2.856 8.019 1.00 94.75 263 HIS A O 1
ATOM 2100 N N . ILE A 1 264 ? 3.385 -3.701 6.064 1.00 95.31 264 ILE A N 1
ATOM 2101 C CA . ILE A 1 264 ? 4.795 -3.806 6.457 1.00 95.31 264 ILE A CA 1
ATOM 2102 C C . ILE A 1 264 ? 5.657 -3.339 5.294 1.00 95.31 264 ILE A C 1
ATOM 2104 O O . ILE A 1 264 ? 5.722 -4.029 4.268 1.00 95.31 264 ILE A O 1
ATOM 2108 N N . ASP A 1 265 ? 6.381 -2.239 5.487 1.00 96.38 265 ASP A N 1
ATOM 2109 C CA . ASP A 1 265 ? 7.308 -1.757 4.478 1.00 96.38 265 ASP A CA 1
ATOM 2110 C C . ASP A 1 265 ? 8.547 -2.631 4.415 1.00 96.38 265 ASP A C 1
ATOM 2112 O O . ASP A 1 265 ? 9.300 -2.819 5.380 1.00 96.38 265 ASP A O 1
ATOM 2116 N N . LEU A 1 266 ? 8.771 -3.191 3.226 1.00 96.75 266 LEU A N 1
ATOM 2117 C CA . LEU A 1 266 ? 9.850 -4.148 3.019 1.00 96.75 266 LEU A CA 1
ATOM 2118 C C . LEU A 1 266 ? 11.227 -3.499 3.132 1.00 96.75 266 LEU A C 1
ATOM 2120 O O . LEU A 1 266 ? 12.187 -4.194 3.451 1.00 96.75 266 LEU A O 1
ATOM 2124 N N . ALA A 1 267 ? 11.311 -2.191 2.880 1.00 96.38 267 ALA A N 1
ATOM 2125 C CA . ALA A 1 267 ? 12.449 -1.339 3.190 1.00 96.38 267 ALA A CA 1
ATOM 2126 C C . ALA A 1 267 ? 12.039 0.140 3.074 1.00 96.38 267 ALA A C 1
ATOM 2128 O O . ALA A 1 267 ? 11.663 0.595 1.993 1.00 96.38 267 ALA A O 1
ATOM 2129 N N . TRP A 1 268 ? 12.180 0.905 4.156 1.00 94.62 268 TRP A N 1
ATOM 2130 C CA . TRP A 1 268 ? 11.869 2.339 4.168 1.00 94.62 268 TRP A CA 1
ATOM 2131 C C . TRP A 1 268 ? 12.881 3.123 5.007 1.00 94.62 268 TRP A C 1
ATOM 2133 O O . TRP A 1 268 ? 13.937 3.515 4.497 1.00 94.62 268 TRP A O 1
ATOM 2143 N N . LEU A 1 269 ? 12.607 3.300 6.302 1.00 90.50 269 LEU A N 1
ATOM 2144 C CA . LEU A 1 269 ? 13.538 3.903 7.264 1.00 90.50 269 LEU A CA 1
ATOM 2145 C C . LEU A 1 269 ? 14.505 2.878 7.879 1.00 90.50 269 LEU A C 1
ATOM 2147 O O . LEU A 1 269 ? 15.378 3.231 8.669 1.00 90.50 269 LEU A O 1
ATOM 2151 N N . TRP A 1 270 ? 14.378 1.622 7.459 1.00 93.25 270 TRP A N 1
ATOM 2152 C CA . TRP A 1 270 ? 15.140 0.452 7.883 1.00 93.25 270 TRP A CA 1
ATOM 2153 C C . TRP A 1 270 ? 15.551 -0.387 6.662 1.00 93.25 270 TRP A C 1
ATOM 2155 O O . TRP A 1 270 ? 14.910 -0.322 5.605 1.00 93.25 270 TRP A O 1
ATOM 2165 N N . PRO A 1 271 ? 16.632 -1.179 6.770 1.00 94.06 271 PRO A N 1
ATOM 2166 C CA . PRO A 1 271 ? 17.000 -2.143 5.742 1.00 94.06 271 PRO A CA 1
ATOM 2167 C C . PRO A 1 271 ? 16.057 -3.354 5.753 1.00 94.06 271 PRO A C 1
ATOM 2169 O O . PRO A 1 271 ? 15.551 -3.758 6.798 1.00 94.06 271 PRO A O 1
ATOM 2172 N N . TRP A 1 272 ? 15.913 -4.019 4.606 1.00 95.44 272 TRP A N 1
ATOM 2173 C CA . TRP A 1 272 ? 15.060 -5.209 4.470 1.00 95.44 272 TRP A CA 1
ATOM 2174 C C . TRP A 1 272 ? 15.443 -6.360 5.410 1.00 95.44 272 TRP A C 1
ATOM 2176 O O . TRP A 1 272 ? 14.604 -7.183 5.768 1.00 95.44 272 TRP A O 1
ATOM 2186 N N . THR A 1 273 ? 16.711 -6.428 5.827 1.00 94.69 273 THR A N 1
ATOM 2187 C CA . THR A 1 273 ? 17.193 -7.436 6.777 1.00 94.69 273 THR A CA 1
ATOM 2188 C C . THR A 1 273 ? 16.531 -7.305 8.142 1.00 94.69 273 THR A C 1
ATOM 2190 O O . THR A 1 273 ? 16.324 -8.314 8.804 1.00 94.69 273 THR A O 1
ATOM 2193 N N . GLU A 1 274 ? 16.195 -6.082 8.558 1.00 94.75 274 GLU A N 1
ATOM 2194 C CA . GLU A 1 274 ? 15.419 -5.840 9.775 1.00 94.75 274 GLU A CA 1
ATOM 2195 C C . GLU A 1 274 ? 13.968 -6.289 9.576 1.00 94.75 274 GLU A C 1
ATOM 2197 O O . GLU A 1 274 ? 13.424 -7.003 10.415 1.00 94.75 274 GLU A O 1
ATOM 2202 N N . THR A 1 275 ? 13.372 -5.972 8.420 1.00 96.12 275 THR A N 1
ATOM 2203 C CA . THR A 1 275 ? 11.986 -6.339 8.099 1.00 96.12 275 THR A CA 1
ATOM 2204 C C . THR A 1 275 ? 11.738 -7.846 8.187 1.00 96.12 275 THR A C 1
ATOM 2206 O O . THR A 1 275 ? 10.656 -8.269 8.581 1.00 96.12 275 THR A O 1
ATOM 2209 N N . VAL A 1 276 ? 12.726 -8.690 7.877 1.00 97.62 276 VAL A N 1
ATOM 2210 C CA . VAL A 1 276 ? 12.604 -10.149 8.054 1.00 97.62 276 VAL A CA 1
ATOM 2211 C C . VAL A 1 276 ? 12.204 -10.516 9.490 1.00 97.62 276 VAL A C 1
ATOM 2213 O O . VAL A 1 276 ? 11.326 -11.359 9.691 1.00 97.62 276 VAL A O 1
ATOM 2216 N N . GLU A 1 277 ? 12.816 -9.872 10.483 1.00 94.88 277 GLU A N 1
ATOM 2217 C CA . GLU A 1 277 ? 12.534 -10.102 11.902 1.00 94.88 277 GLU A CA 1
ATOM 2218 C C . GLU A 1 277 ? 11.174 -9.515 12.293 1.00 94.88 277 GLU A C 1
ATOM 2220 O O . GLU A 1 277 ? 10.388 -10.175 12.971 1.00 94.88 277 GLU A O 1
ATOM 2225 N N . ILE A 1 278 ? 10.845 -8.331 11.772 1.00 94.50 278 ILE A N 1
ATOM 2226 C CA . ILE A 1 278 ? 9.539 -7.685 11.962 1.00 94.50 278 ILE A CA 1
ATOM 2227 C C . ILE A 1 278 ? 8.391 -8.554 11.433 1.00 94.50 278 ILE A C 1
ATOM 2229 O O . ILE A 1 278 ? 7.365 -8.715 12.100 1.00 94.50 278 ILE A O 1
ATOM 2233 N N . VAL A 1 279 ? 8.559 -9.158 10.253 1.00 97.81 279 VAL A N 1
ATOM 2234 C CA . VAL A 1 279 ? 7.582 -10.088 9.669 1.00 97.81 279 VAL A CA 1
ATOM 2235 C C . VAL A 1 279 ? 7.438 -11.320 10.558 1.00 97.81 279 VAL A C 1
ATOM 2237 O O . VAL A 1 279 ? 6.311 -11.719 10.856 1.00 97.81 279 VAL A O 1
ATOM 2240 N N . ARG A 1 280 ? 8.552 -11.900 11.032 1.00 97.31 280 ARG A N 1
ATOM 2241 C CA . ARG A 1 280 ? 8.515 -13.040 11.962 1.00 97.31 280 ARG A CA 1
ATOM 2242 C C . ARG A 1 280 ? 7.726 -12.700 13.224 1.00 97.31 280 ARG A C 1
ATOM 2244 O O . ARG A 1 280 ? 6.856 -13.481 13.616 1.00 97.31 280 ARG A O 1
ATOM 2251 N N . ASP A 1 281 ? 8.021 -11.572 13.858 1.00 94.75 281 ASP A N 1
ATOM 2252 C CA . ASP A 1 281 ? 7.428 -11.188 15.142 1.00 94.75 281 ASP A CA 1
ATOM 2253 C C . ASP A 1 281 ? 5.942 -10.844 14.992 1.00 94.75 281 ASP A C 1
ATOM 2255 O O . ASP A 1 281 ? 5.107 -11.299 15.783 1.00 94.75 281 ASP A O 1
ATOM 2259 N N . THR A 1 282 ? 5.587 -10.147 13.909 1.00 96.00 282 THR A N 1
ATOM 2260 C CA . THR A 1 282 ? 4.193 -9.858 13.550 1.00 96.00 282 THR A CA 1
ATOM 2261 C C . THR A 1 282 ? 3.412 -11.153 13.333 1.00 96.00 282 THR A C 1
ATOM 2263 O O . THR A 1 282 ? 2.366 -11.365 13.946 1.00 96.00 282 THR A O 1
ATOM 2266 N N . PHE A 1 283 ? 3.920 -12.065 12.500 1.00 98.31 283 PHE A N 1
ATOM 2267 C CA . PHE A 1 283 ? 3.217 -13.310 12.189 1.00 98.31 283 PHE A CA 1
ATOM 2268 C C . PHE A 1 283 ? 3.122 -14.239 13.402 1.00 98.31 283 PHE A C 1
ATOM 2270 O O . PHE A 1 283 ? 2.084 -14.864 13.611 1.00 98.31 283 PHE A O 1
ATOM 2277 N N . SER A 1 284 ? 4.157 -14.286 14.243 1.00 97.56 284 SER A N 1
ATOM 2278 C CA . SER A 1 284 ? 4.134 -15.042 15.502 1.00 97.56 284 SER A CA 1
ATOM 2279 C C . SER A 1 284 ? 3.057 -14.514 16.452 1.00 97.56 284 SER A C 1
ATOM 2281 O O . SER A 1 284 ? 2.286 -15.299 17.005 1.00 97.56 284 SER A O 1
ATOM 2283 N N . THR A 1 285 ? 2.946 -13.189 16.580 1.00 95.69 285 THR A N 1
ATOM 2284 C CA . THR A 1 285 ? 1.914 -12.535 17.399 1.00 95.69 285 THR A CA 1
ATOM 2285 C C . THR A 1 285 ? 0.514 -12.840 16.870 1.00 95.69 285 THR A C 1
ATOM 2287 O O . THR A 1 285 ? -0.360 -13.250 17.632 1.00 95.69 285 THR A O 1
ATOM 2290 N N . VAL A 1 286 ? 0.301 -12.727 15.556 1.00 98.00 286 VAL A N 1
ATOM 2291 C CA . VAL A 1 286 ? -0.980 -13.070 14.918 1.00 98.00 286 VAL A CA 1
ATOM 2292 C C . VAL A 1 286 ? -1.353 -14.531 15.180 1.00 98.00 286 VAL A C 1
ATOM 2294 O O . VAL A 1 286 ? -2.487 -14.813 15.564 1.00 98.00 286 VAL A O 1
ATOM 2297 N N . LEU A 1 287 ? -0.415 -15.467 15.024 1.00 98.31 287 LEU A N 1
ATOM 2298 C CA . LEU A 1 287 ? -0.657 -16.891 15.269 1.00 98.31 287 LEU A CA 1
ATOM 2299 C C . LEU A 1 287 ? -0.988 -17.186 16.735 1.00 98.31 287 LEU A C 1
ATOM 2301 O O . LEU A 1 287 ? -1.872 -18.007 17.002 1.00 98.31 287 LEU A O 1
ATOM 2305 N N . GLN A 1 288 ? -0.330 -16.499 17.672 1.00 97.50 288 GLN A N 1
ATOM 2306 C CA . GLN A 1 288 ? -0.673 -16.564 19.089 1.00 97.50 288 GLN A CA 1
ATOM 2307 C C . GLN A 1 288 ? -2.103 -16.061 19.323 1.00 97.50 288 GLN A C 1
ATOM 2309 O O . GLN A 1 288 ? -2.916 -16.772 19.911 1.00 97.50 288 GLN A O 1
ATOM 2314 N N . LEU A 1 289 ? -2.450 -14.879 18.808 1.00 97.50 289 LEU A N 1
ATOM 2315 C CA . LEU A 1 289 ? -3.797 -14.325 18.946 1.00 97.50 289 LEU A CA 1
ATOM 2316 C C . LEU A 1 289 ? -4.858 -15.229 18.308 1.00 97.50 289 LEU A C 1
ATOM 2318 O O . LEU A 1 289 ? -5.943 -15.379 18.863 1.00 97.50 289 LEU A O 1
ATOM 2322 N N . MET A 1 290 ? -4.557 -15.903 17.196 1.00 97.81 290 MET A N 1
ATOM 2323 C CA . MET A 1 290 ? -5.469 -16.881 16.593 1.00 97.81 290 MET A CA 1
ATOM 2324 C C . MET A 1 290 ? -5.723 -18.105 17.479 1.00 97.81 290 MET A C 1
ATOM 2326 O O . MET A 1 290 ? -6.810 -18.687 17.407 1.00 97.81 290 MET A O 1
ATOM 2330 N N . ALA A 1 291 ? -4.753 -18.509 18.302 1.00 96.12 291 ALA A N 1
ATOM 2331 C CA . ALA A 1 291 ? -4.939 -19.590 19.268 1.00 96.12 291 ALA A CA 1
ATOM 2332 C C . ALA A 1 291 ? -5.877 -19.180 20.417 1.00 96.12 291 ALA A C 1
ATOM 2334 O O . ALA A 1 291 ? -6.594 -20.020 20.956 1.00 96.12 291 ALA A O 1
ATOM 2335 N N . GLU A 1 292 ? -5.904 -17.894 20.761 1.00 96.12 292 GLU A N 1
ATOM 2336 C CA . GLU A 1 292 ? -6.680 -17.366 21.883 1.00 96.12 292 GLU A CA 1
ATOM 2337 C C . GLU A 1 292 ? -8.080 -16.883 21.472 1.00 96.12 292 GLU A C 1
ATOM 2339 O O . GLU A 1 292 ? -9.054 -17.088 22.194 1.00 96.12 292 GLU A O 1
ATOM 2344 N N . PHE A 1 293 ? -8.207 -16.307 20.276 1.00 96.31 293 PHE A N 1
ATOM 2345 C CA . PHE A 1 293 ? -9.454 -15.790 19.718 1.00 96.31 293 PHE A CA 1
ATOM 2346 C C . PHE A 1 293 ? -9.864 -16.644 18.517 1.00 96.31 293 PHE A C 1
ATOM 2348 O O . PHE A 1 293 ? -9.386 -16.426 17.409 1.00 96.31 293 PHE A O 1
ATOM 2355 N N . GLN A 1 294 ? -10.753 -17.623 18.708 1.00 93.31 294 GLN A N 1
ATOM 2356 C CA . GLN A 1 294 ? -11.073 -18.634 17.680 1.00 93.31 294 GLN A CA 1
ATOM 2357 C C . GLN A 1 294 ? -11.730 -18.077 16.407 1.00 93.31 294 GLN A C 1
ATOM 2359 O O . GLN A 1 294 ? -11.578 -18.654 15.337 1.00 93.31 294 GLN A O 1
ATOM 2364 N N . GLU A 1 295 ? -12.423 -16.944 16.504 1.00 92.06 295 GLU A N 1
ATOM 2365 C CA . GLU A 1 295 ? -13.098 -16.301 15.367 1.00 92.06 295 GLU A CA 1
ATOM 2366 C C . GLU A 1 295 ? -12.224 -15.251 14.661 1.00 92.06 295 GLU A C 1
ATOM 2368 O O . GLU A 1 295 ? -12.657 -14.656 13.682 1.00 92.06 295 GLU A O 1
ATOM 2373 N N . PHE A 1 296 ? -11.012 -14.982 15.158 1.00 96.75 296 PHE A N 1
ATOM 2374 C CA . PHE A 1 296 ? -10.123 -13.976 14.576 1.00 96.75 296 PHE A CA 1
ATOM 2375 C C . PHE A 1 296 ? -9.622 -14.414 13.192 1.00 96.75 296 PHE A C 1
ATOM 2377 O O . PHE A 1 296 ? -9.110 -15.533 13.044 1.00 96.75 296 PHE A O 1
ATOM 2384 N N . THR A 1 297 ? -9.741 -13.503 12.223 1.00 97.69 297 THR A N 1
ATOM 2385 C CA . THR A 1 297 ? -9.222 -13.600 10.856 1.00 97.69 297 THR A CA 1
ATOM 2386 C C . THR A 1 297 ? -8.138 -12.549 10.609 1.00 97.69 297 THR A C 1
ATOM 2388 O O . THR A 1 297 ? -8.234 -11.415 11.080 1.00 97.69 297 THR A O 1
ATOM 2391 N N . PHE A 1 298 ? -7.112 -12.911 9.842 1.00 98.38 298 PHE A N 1
ATOM 2392 C CA . PHE A 1 298 ? -6.013 -12.024 9.462 1.00 98.38 298 PHE A CA 1
ATOM 2393 C C . PHE A 1 298 ? -5.803 -12.032 7.951 1.00 98.38 298 PHE A C 1
ATOM 2395 O O . PHE A 1 298 ? -5.971 -13.071 7.326 1.00 98.38 298 PHE A O 1
ATOM 2402 N N . THR A 1 299 ? -5.424 -10.892 7.382 1.00 97.44 299 THR A N 1
ATOM 2403 C CA . THR A 1 299 ? -5.257 -10.667 5.943 1.00 97.44 299 THR A CA 1
ATOM 2404 C C . THR A 1 299 ? -3.870 -10.110 5.646 1.00 97.44 299 THR A C 1
ATOM 2406 O O . THR A 1 299 ? -3.456 -9.147 6.292 1.00 97.44 299 THR A O 1
ATOM 2409 N N . HIS A 1 300 ? -3.158 -10.677 4.662 1.00 96.56 300 HIS A N 1
ATOM 2410 C CA . HIS A 1 300 ? -1.819 -10.202 4.269 1.00 96.56 300 HIS A CA 1
ATOM 2411 C C . HIS A 1 300 ? -1.433 -10.577 2.827 1.00 96.56 300 HIS A C 1
ATOM 2413 O O . HIS A 1 300 ? -1.736 -11.693 2.395 1.00 96.56 300 HIS A O 1
ATOM 2419 N N . GLY A 1 301 ? -0.749 -9.688 2.082 1.00 85.38 301 GLY A N 1
ATOM 2420 C CA . GLY A 1 301 ? -0.732 -9.764 0.607 1.00 85.38 301 GLY A CA 1
ATOM 2421 C C . GLY A 1 301 ? 0.591 -9.770 -0.180 1.00 85.38 301 GLY A C 1
ATOM 2422 O O . GLY A 1 301 ? 0.548 -9.944 -1.399 1.00 85.38 301 GLY A O 1
ATOM 2423 N N . ALA A 1 302 ? 1.762 -9.643 0.456 1.00 95.69 302 ALA A N 1
ATOM 2424 C CA . ALA A 1 302 ? 3.056 -9.608 -0.250 1.00 95.69 302 ALA A CA 1
ATOM 2425 C C . ALA A 1 302 ? 3.796 -10.960 -0.213 1.00 95.69 302 ALA A C 1
ATOM 2427 O O . ALA A 1 302 ? 4.264 -11.375 0.852 1.00 95.69 302 ALA A O 1
ATOM 2428 N N . ALA A 1 303 ? 3.966 -11.636 -1.358 1.00 98.44 303 ALA A N 1
ATOM 2429 C CA . ALA A 1 303 ? 4.569 -12.978 -1.419 1.00 98.44 303 ALA A CA 1
ATOM 2430 C C . ALA A 1 303 ? 6.005 -13.040 -0.865 1.00 98.44 303 ALA A C 1
ATOM 2432 O O . ALA A 1 303 ? 6.372 -14.026 -0.225 1.00 98.44 303 ALA A O 1
ATOM 2433 N N . GLN A 1 304 ? 6.794 -11.972 -1.028 1.00 98.56 304 GLN A N 1
ATOM 2434 C CA . GLN A 1 304 ? 8.155 -11.874 -0.490 1.00 98.56 304 GLN A CA 1
ATOM 2435 C C . GLN A 1 304 ? 8.219 -12.115 1.029 1.00 98.56 304 GLN A C 1
ATOM 2437 O O . GLN A 1 304 ? 9.156 -12.754 1.510 1.00 98.56 304 GLN A O 1
ATOM 2442 N N . THR A 1 305 ? 7.215 -11.652 1.783 1.00 98.19 305 THR A N 1
ATOM 2443 C CA . THR A 1 305 ? 7.169 -11.844 3.244 1.00 98.19 305 THR A CA 1
ATOM 2444 C C . THR A 1 305 ? 7.022 -13.319 3.610 1.00 98.19 305 THR A C 1
ATOM 2446 O O . THR A 1 305 ? 7.727 -13.819 4.483 1.00 98.19 305 THR A O 1
ATOM 2449 N N . TYR A 1 306 ? 6.186 -14.055 2.879 1.00 98.62 306 TYR A N 1
ATOM 2450 C CA . TYR A 1 306 ? 6.012 -15.495 3.048 1.00 98.62 306 TYR A CA 1
ATOM 2451 C C . TYR A 1 306 ? 7.247 -16.277 2.599 1.00 98.62 306 TYR A C 1
ATOM 2453 O O . TYR A 1 306 ? 7.638 -17.214 3.288 1.00 98.62 306 TYR A O 1
ATOM 2461 N N . ALA A 1 307 ? 7.897 -15.859 1.508 1.00 98.56 307 ALA A N 1
ATOM 2462 C CA . ALA A 1 307 ? 9.135 -16.475 1.037 1.00 98.56 307 ALA A CA 1
ATOM 2463 C C . ALA A 1 307 ? 10.255 -16.381 2.087 1.00 98.56 307 ALA A C 1
ATOM 2465 O O . ALA A 1 307 ? 10.959 -17.361 2.325 1.00 98.56 307 ALA A O 1
ATOM 2466 N N . TRP A 1 308 ? 10.379 -15.245 2.785 1.00 98.50 308 TRP A N 1
ATOM 2467 C CA . TRP A 1 308 ? 11.311 -15.127 3.910 1.00 98.50 308 TRP A CA 1
ATOM 2468 C C . TRP A 1 308 ? 10.964 -16.069 5.063 1.00 98.50 308 TRP A C 1
ATOM 2470 O O . TRP A 1 308 ? 11.867 -16.669 5.646 1.00 98.50 308 TRP A O 1
ATOM 2480 N N . MET A 1 309 ? 9.680 -16.222 5.393 1.00 98.62 309 MET A N 1
ATOM 2481 C CA . MET A 1 309 ? 9.256 -17.138 6.456 1.00 98.62 309 MET A CA 1
ATOM 2482 C C . MET A 1 309 ? 9.480 -18.599 6.074 1.00 98.62 309 MET A C 1
ATOM 2484 O O . MET A 1 309 ? 9.915 -19.380 6.912 1.00 98.62 309 MET A O 1
ATOM 2488 N N . GLU A 1 310 ? 9.235 -18.967 4.820 1.00 98.50 310 GLU A N 1
ATOM 2489 C CA . GLU A 1 310 ? 9.528 -20.299 4.295 1.00 98.50 310 GLU A CA 1
ATOM 2490 C C . GLU A 1 310 ? 11.024 -20.627 4.405 1.00 98.50 310 GLU A C 1
ATOM 2492 O O . GLU A 1 310 ? 11.388 -21.688 4.909 1.00 98.50 310 GLU A O 1
ATOM 2497 N N . GLU A 1 311 ? 11.887 -19.705 3.973 1.00 98.19 311 GLU A N 1
ATOM 2498 C CA . GLU A 1 311 ? 13.338 -19.899 3.945 1.00 98.19 311 GLU A CA 1
ATOM 2499 C C . GLU A 1 311 ? 13.958 -19.900 5.351 1.00 98.19 311 GLU A C 1
ATOM 2501 O O . GLU A 1 311 ? 14.797 -20.745 5.664 1.00 98.19 311 GLU A O 1
ATOM 2506 N N . LYS A 1 312 ? 13.567 -18.945 6.204 1.00 98.31 312 LYS A N 1
ATOM 2507 C CA . LYS A 1 312 ? 14.266 -18.654 7.469 1.00 98.31 312 LYS A CA 1
ATOM 2508 C C . LYS A 1 312 ? 13.541 -19.188 8.703 1.00 98.31 312 LYS A C 1
ATOM 2510 O O . LYS A 1 312 ? 14.185 -19.488 9.706 1.00 98.31 312 LYS A O 1
ATOM 2515 N N . TYR A 1 313 ? 12.219 -19.354 8.630 1.00 98.44 313 TYR A N 1
ATOM 2516 C CA . TYR A 1 313 ? 11.359 -19.735 9.756 1.00 98.44 313 TYR A CA 1
ATOM 2517 C C . TYR A 1 313 ? 10.338 -20.831 9.380 1.00 98.44 313 TYR A C 1
ATOM 2519 O O . TYR A 1 313 ? 9.136 -20.669 9.607 1.00 98.44 313 TYR A O 1
ATOM 2527 N N . PRO A 1 314 ? 10.773 -21.998 8.862 1.00 98.44 314 PRO A N 1
ATOM 2528 C CA . PRO A 1 314 ? 9.880 -22.987 8.243 1.00 98.44 314 PRO A CA 1
ATOM 2529 C C . PRO A 1 314 ? 8.791 -23.534 9.182 1.00 98.44 314 PRO A C 1
ATOM 2531 O O . PRO A 1 314 ? 7.688 -23.849 8.744 1.00 98.44 314 PRO A O 1
ATOM 2534 N N . LYS A 1 315 ? 9.054 -23.608 10.496 1.00 98.25 315 LYS A N 1
ATOM 2535 C CA . LYS A 1 315 ? 8.034 -23.999 11.489 1.00 98.25 315 LYS A CA 1
ATOM 2536 C C . LYS A 1 315 ? 6.890 -22.985 11.574 1.00 98.25 315 LYS A C 1
ATOM 2538 O O . LYS A 1 315 ? 5.734 -23.386 11.667 1.00 98.25 315 LYS A O 1
ATOM 2543 N N . LEU A 1 316 ? 7.220 -21.693 11.546 1.00 98.31 316 LEU A N 1
ATOM 2544 C CA . LEU A 1 316 ? 6.244 -20.604 11.532 1.00 98.31 316 LEU A CA 1
ATOM 2545 C C . LEU A 1 316 ? 5.445 -20.641 10.226 1.00 98.31 316 LEU A C 1
ATOM 2547 O O . LEU A 1 316 ? 4.221 -20.570 10.244 1.00 98.31 316 LEU A O 1
ATOM 2551 N N . PHE A 1 317 ? 6.130 -20.848 9.099 1.00 98.75 317 PHE A N 1
ATOM 2552 C CA . PHE A 1 317 ? 5.499 -20.982 7.789 1.00 98.75 317 PHE A CA 1
ATOM 2553 C C . PHE A 1 317 ? 4.460 -22.113 7.736 1.00 98.75 317 PHE A C 1
ATOM 2555 O O . PHE A 1 317 ? 3.358 -21.907 7.233 1.00 98.75 317 PHE A O 1
ATOM 2562 N N . GLU A 1 318 ? 4.744 -23.282 8.315 1.00 98.69 318 GLU A N 1
ATOM 2563 C CA . GLU A 1 318 ? 3.759 -24.373 8.377 1.00 98.69 318 GLU A CA 1
ATOM 2564 C C . GLU A 1 318 ? 2.539 -24.037 9.252 1.00 98.69 318 GLU A C 1
ATOM 2566 O O . GLU A 1 318 ? 1.416 -24.420 8.912 1.00 98.69 318 GLU A O 1
ATOM 2571 N N . GLN A 1 319 ? 2.714 -23.265 10.330 1.00 98.62 319 GLN A N 1
ATOM 2572 C CA . GLN A 1 319 ? 1.580 -22.754 11.110 1.00 98.62 319 GLN A CA 1
ATOM 2573 C C . GLN A 1 319 ? 0.723 -21.790 10.280 1.00 98.62 319 GLN A C 1
ATOM 2575 O O . GLN A 1 319 ? -0.502 -21.897 10.300 1.00 98.62 319 GLN A O 1
ATOM 2580 N N . ILE A 1 320 ? 1.347 -20.908 9.492 1.00 98.50 320 ILE A N 1
ATOM 2581 C CA . ILE A 1 320 ? 0.638 -20.018 8.561 1.00 98.50 320 ILE A CA 1
ATOM 2582 C C . ILE A 1 320 ? -0.146 -20.843 7.539 1.00 98.50 320 ILE A C 1
ATOM 2584 O O . ILE A 1 320 ? -1.347 -20.634 7.382 1.00 98.50 320 ILE A O 1
ATOM 2588 N N . ARG A 1 321 ? 0.481 -21.842 6.900 1.00 98.50 321 ARG A N 1
ATOM 2589 C CA . ARG A 1 321 ? -0.204 -22.741 5.951 1.00 98.50 321 ARG A CA 1
ATOM 2590 C C . ARG A 1 321 ? -1.422 -23.408 6.574 1.00 98.50 321 ARG A C 1
ATOM 2592 O O . ARG A 1 321 ? -2.452 -23.527 5.916 1.00 98.50 321 ARG A O 1
ATOM 2599 N N . GLN A 1 322 ? -1.319 -23.826 7.833 1.00 98.25 322 GLN A N 1
ATOM 2600 C CA . GLN A 1 322 ? -2.448 -24.396 8.554 1.00 98.25 322 GLN A CA 1
ATOM 2601 C C . GLN A 1 322 ? -3.585 -23.379 8.731 1.00 98.25 322 GLN A C 1
ATOM 2603 O O . GLN A 1 322 ? -4.729 -23.697 8.412 1.00 98.25 322 GLN A O 1
ATOM 2608 N N . ARG A 1 323 ? -3.288 -22.140 9.143 1.00 98.19 323 ARG A N 1
ATOM 2609 C CA . ARG A 1 323 ? -4.310 -21.085 9.287 1.00 98.19 323 ARG A CA 1
ATOM 2610 C C . ARG A 1 323 ? -4.933 -20.650 7.963 1.00 98.19 323 ARG A C 1
ATOM 2612 O O . ARG A 1 323 ? -6.112 -20.297 7.944 1.00 98.19 323 ARG A O 1
ATOM 2619 N N . VAL A 1 324 ? -4.188 -20.727 6.860 1.00 98.19 324 VAL A N 1
ATOM 2620 C CA . VAL A 1 324 ? -4.733 -20.509 5.511 1.00 98.19 324 VAL A CA 1
ATOM 2621 C C . VAL A 1 324 ? -5.736 -21.608 5.153 1.00 98.19 324 VAL A C 1
ATOM 2623 O O . VAL A 1 324 ? -6.842 -21.298 4.720 1.00 98.19 324 VAL A O 1
ATOM 2626 N N . ARG A 1 325 ? -5.412 -22.890 5.394 1.00 97.50 325 ARG A N 1
ATOM 2627 C CA . ARG A 1 325 ? -6.350 -24.010 5.150 1.00 97.50 325 ARG A CA 1
ATOM 2628 C C . ARG A 1 325 ? -7.623 -23.914 5.991 1.00 97.50 325 ARG A C 1
ATOM 2630 O O . ARG A 1 325 ? -8.679 -24.342 5.545 1.00 97.50 325 ARG A O 1
ATOM 2637 N N . GLU A 1 326 ? -7.520 -23.360 7.196 1.00 96.75 326 GLU A N 1
ATOM 2638 C CA . GLU A 1 326 ? -8.661 -23.100 8.082 1.00 96.75 326 GLU A CA 1
ATOM 2639 C C . GLU A 1 326 ? -9.528 -21.911 7.629 1.00 96.75 326 GLU A C 1
ATOM 2641 O O . GLU A 1 326 ? -10.587 -21.687 8.207 1.00 96.75 326 GLU A O 1
ATOM 2646 N N . GLY A 1 327 ? -9.089 -21.126 6.637 1.00 96.12 327 GLY A N 1
ATOM 2647 C CA . GLY A 1 327 ? -9.775 -19.904 6.202 1.00 96.12 327 GLY A CA 1
ATOM 2648 C C . GLY A 1 327 ? -9.634 -18.730 7.177 1.00 96.12 327 GLY A C 1
ATOM 2649 O O . GLY A 1 327 ? -10.348 -17.738 7.061 1.00 96.12 327 GLY A O 1
ATOM 2650 N N . ARG A 1 328 ? -8.721 -18.827 8.151 1.00 97.19 328 ARG A N 1
ATOM 2651 C CA . ARG A 1 328 ? -8.487 -17.792 9.172 1.00 97.19 328 ARG A CA 1
ATOM 2652 C C . ARG A 1 328 ? -7.358 -16.836 8.806 1.00 97.19 328 ARG A C 1
ATOM 2654 O O . ARG A 1 328 ? -7.274 -15.748 9.366 1.00 97.19 328 ARG A O 1
ATOM 2661 N N . TRP A 1 329 ? -6.503 -17.239 7.874 1.00 98.25 329 TRP A N 1
ATOM 2662 C CA . TRP A 1 329 ? -5.465 -16.404 7.285 1.00 98.25 329 TRP A CA 1
ATOM 2663 C C . TRP A 1 329 ? -5.773 -16.208 5.798 1.00 98.25 329 TRP A C 1
ATOM 2665 O O . TRP A 1 329 ? -5.585 -17.118 4.993 1.00 98.25 329 TRP A O 1
ATOM 2675 N N . GLU A 1 330 ? -6.276 -15.033 5.441 1.00 98.12 330 GLU A N 1
ATOM 2676 C CA . GLU A 1 330 ? -6.590 -14.644 4.072 1.00 98.12 330 GLU A CA 1
ATOM 2677 C C . GLU A 1 330 ? -5.338 -14.126 3.356 1.00 98.12 330 GLU A C 1
ATOM 2679 O O . GLU A 1 330 ? -4.611 -13.258 3.849 1.00 98.12 330 GLU A O 1
ATOM 2684 N N . ILE A 1 331 ? -5.111 -14.649 2.153 1.00 98.00 331 ILE A N 1
ATOM 2685 C CA . ILE A 1 331 ? -4.085 -14.156 1.238 1.00 98.00 331 ILE A CA 1
ATOM 2686 C C . ILE A 1 331 ? -4.749 -13.213 0.231 1.00 98.00 331 ILE A C 1
ATOM 2688 O O . ILE A 1 331 ? -5.649 -13.619 -0.504 1.00 98.00 331 ILE A O 1
ATOM 2692 N N . VAL A 1 332 ? -4.267 -11.973 0.171 1.00 97.75 332 VAL A N 1
ATOM 2693 C CA . VAL A 1 332 ? -4.703 -10.934 -0.784 1.00 97.75 332 VAL A CA 1
ATOM 2694 C C . VAL A 1 332 ? -3.518 -10.439 -1.618 1.00 97.75 332 VAL A C 1
ATOM 2696 O O . VAL A 1 332 ? -2.433 -11.009 -1.557 1.00 97.75 332 VAL A O 1
ATOM 2699 N N . GLY A 1 333 ? -3.696 -9.407 -2.442 1.00 95.19 333 GLY A N 1
ATOM 2700 C CA . GLY A 1 333 ? -2.619 -8.780 -3.212 1.00 95.19 333 GLY A CA 1
ATOM 2701 C C . GLY A 1 333 ? -2.280 -9.548 -4.478 1.00 95.19 333 GLY A C 1
ATOM 2702 O O . GLY A 1 333 ? -2.479 -9.052 -5.585 1.00 95.19 333 GLY A O 1
ATOM 2703 N N . GLY A 1 334 ? -1.769 -10.766 -4.307 1.00 93.69 334 GLY A N 1
ATOM 2704 C CA . GLY A 1 334 ? -1.311 -11.617 -5.401 1.00 93.69 334 GLY A CA 1
ATOM 2705 C C . GLY A 1 334 ? -0.037 -11.107 -6.068 1.00 93.69 334 GLY A C 1
ATOM 2706 O O . GLY A 1 334 ? 0.281 -11.547 -7.166 1.00 93.69 334 GLY A O 1
ATOM 2707 N N . VAL A 1 335 ? 0.689 -10.198 -5.417 1.00 97.69 335 VAL A N 1
ATOM 2708 C CA . VAL A 1 335 ? 1.915 -9.571 -5.921 1.00 97.69 335 VAL A CA 1
ATOM 2709 C C . VAL A 1 335 ? 3.157 -10.141 -5.238 1.00 97.69 335 VAL A C 1
ATOM 2711 O O . VAL A 1 335 ? 3.084 -10.668 -4.123 1.00 97.69 335 VAL A O 1
ATOM 2714 N N . TRP A 1 336 ? 4.315 -10.040 -5.896 1.00 98.62 336 TRP A N 1
ATOM 2715 C CA . TRP A 1 336 ? 5.592 -10.375 -5.266 1.00 98.62 336 TRP A CA 1
ATOM 2716 C C . TRP A 1 336 ? 5.891 -9.416 -4.107 1.00 98.62 336 TRP A C 1
ATOM 2718 O O . TRP A 1 336 ? 6.124 -9.860 -2.980 1.00 98.62 336 TRP A O 1
ATOM 2728 N N . VAL A 1 337 ? 5.782 -8.111 -4.368 1.00 98.62 337 VAL A N 1
ATOM 2729 C CA . VAL A 1 337 ? 5.802 -7.040 -3.362 1.00 98.62 337 VAL A CA 1
ATOM 2730 C C . VAL A 1 337 ? 4.710 -6.010 -3.656 1.00 98.62 337 VAL A C 1
ATOM 2732 O O . VAL A 1 337 ? 4.245 -5.906 -4.790 1.00 98.62 337 VAL A O 1
ATOM 2735 N N . GLU A 1 338 ? 4.317 -5.220 -2.657 1.00 97.75 338 GLU A N 1
ATOM 2736 C CA . GLU A 1 338 ? 3.426 -4.068 -2.853 1.00 97.75 338 GLU A CA 1
ATOM 2737 C C . GLU A 1 338 ? 4.193 -2.946 -3.574 1.00 97.75 338 GLU A C 1
ATOM 2739 O O . GLU A 1 338 ? 4.777 -2.059 -2.954 1.00 97.75 338 GLU A O 1
ATOM 2744 N N . SER A 1 339 ? 4.276 -3.051 -4.902 1.00 97.31 339 SER A N 1
ATOM 2745 C CA . SER A 1 339 ? 5.072 -2.161 -5.748 1.00 97.31 339 SER A CA 1
ATOM 2746 C C . SER A 1 339 ? 4.442 -0.785 -5.929 1.00 97.31 339 SER A C 1
ATOM 2748 O O . SER A 1 339 ? 3.230 -0.625 -5.783 1.00 97.31 339 SER A O 1
ATOM 2750 N N . ASP A 1 340 ? 5.261 0.180 -6.352 1.00 97.81 340 ASP A N 1
ATOM 2751 C CA . ASP A 1 340 ? 4.746 1.376 -7.015 1.00 97.81 340 ASP A CA 1
ATOM 2752 C C . ASP A 1 340 ? 3.953 0.978 -8.275 1.00 97.81 340 ASP A C 1
ATOM 2754 O O . ASP A 1 340 ? 4.270 -0.017 -8.936 1.00 97.81 340 ASP A O 1
ATOM 2758 N N . MET A 1 341 ? 2.911 1.742 -8.603 1.00 96.38 341 MET A N 1
ATOM 2759 C CA . MET A 1 341 ? 1.971 1.412 -9.681 1.00 96.38 341 MET A CA 1
ATOM 2760 C C . MET A 1 341 ? 2.053 2.381 -10.870 1.00 96.38 341 MET A C 1
ATOM 2762 O O . MET A 1 341 ? 1.221 2.297 -11.774 1.00 96.38 341 MET A O 1
ATOM 2766 N N . ASN A 1 342 ? 3.055 3.269 -10.910 1.00 96.56 342 ASN A N 1
ATOM 2767 C CA . ASN A 1 342 ? 3.246 4.264 -11.972 1.00 96.56 342 ASN A CA 1
ATOM 2768 C C . ASN A 1 342 ? 4.599 4.128 -12.695 1.00 96.56 342 ASN A C 1
ATOM 2770 O O . ASN A 1 342 ? 4.666 4.202 -13.922 1.00 96.56 342 ASN A O 1
ATOM 2774 N N . LEU A 1 343 ? 5.689 3.939 -11.952 1.00 97.06 343 LEU A N 1
ATOM 2775 C CA . LEU A 1 343 ? 7.062 3.915 -12.460 1.00 97.06 343 LEU A CA 1
ATOM 2776 C C . LEU A 1 343 ? 7.454 2.604 -13.175 1.00 97.06 343 LEU A C 1
ATOM 2778 O O . LEU A 1 343 ? 8.165 2.692 -14.195 1.00 97.06 343 LEU A O 1
ATOM 2782 N N . PRO A 1 344 ? 7.054 1.403 -12.697 1.00 97.81 344 PRO A N 1
ATOM 2783 C CA . PRO A 1 344 ? 7.388 0.155 -13.376 1.00 97.81 344 PRO A CA 1
ATOM 2784 C C . PRO A 1 344 ? 6.810 0.081 -14.793 1.00 97.81 344 PRO A C 1
ATOM 2786 O O . PRO A 1 344 ? 5.750 0.622 -15.098 1.00 97.81 344 PRO A O 1
ATOM 2789 N N . HIS A 1 345 ? 7.503 -0.620 -15.689 1.00 96.06 345 HIS A N 1
ATOM 2790 C CA . HIS A 1 345 ? 6.940 -0.980 -16.990 1.00 96.06 345 HIS A CA 1
ATOM 2791 C C . HIS A 1 345 ? 5.724 -1.916 -16.833 1.00 96.06 345 HIS A C 1
ATOM 2793 O O . HIS A 1 345 ? 5.658 -2.702 -15.889 1.00 96.06 345 HIS A O 1
ATOM 2799 N N . GLY A 1 346 ? 4.800 -1.909 -17.802 1.00 97.38 346 GLY A N 1
ATOM 2800 C CA . GLY A 1 346 ? 3.603 -2.761 -17.768 1.00 97.38 346 GLY A CA 1
ATOM 2801 C C . GLY A 1 346 ? 3.910 -4.256 -17.608 1.00 97.38 346 GLY A C 1
ATOM 2802 O O . GLY A 1 346 ? 3.253 -4.934 -16.827 1.00 97.38 346 GLY A O 1
ATOM 2803 N N . GLU A 1 347 ? 4.962 -4.762 -18.261 1.00 98.19 347 GLU A N 1
ATOM 2804 C CA . GLU A 1 347 ? 5.398 -6.156 -18.072 1.00 98.19 347 GLU A CA 1
ATOM 2805 C C . GLU A 1 347 ? 5.910 -6.406 -16.649 1.00 98.19 347 GLU A C 1
ATOM 2807 O O . GLU A 1 347 ? 5.625 -7.455 -16.094 1.00 98.19 347 GLU A O 1
ATOM 2812 N N . SER A 1 348 ? 6.591 -5.445 -16.012 1.00 98.50 348 SER A N 1
ATOM 2813 C CA . SER A 1 348 ? 6.999 -5.579 -14.607 1.00 98.50 348 SER A CA 1
ATOM 2814 C C . SER A 1 348 ? 5.788 -5.694 -13.684 1.00 98.50 348 SER A C 1
ATOM 2816 O O . SER A 1 348 ? 5.785 -6.550 -12.806 1.00 98.50 348 SER A O 1
ATOM 2818 N N . LEU A 1 349 ? 4.729 -4.910 -13.922 1.00 98.31 349 LEU A N 1
ATOM 2819 C CA . LEU A 1 349 ? 3.468 -5.047 -13.183 1.00 98.31 349 LEU A CA 1
ATOM 2820 C C . LEU A 1 349 ? 2.842 -6.431 -13.407 1.00 98.31 349 LEU A C 1
ATOM 2822 O O . LEU A 1 349 ? 2.455 -7.090 -12.446 1.00 98.31 349 LEU A O 1
ATOM 2826 N N . VAL A 1 350 ? 2.815 -6.930 -14.648 1.00 98.50 350 VAL A N 1
ATOM 2827 C CA . VAL A 1 350 ? 2.380 -8.309 -14.940 1.00 98.50 350 VAL A CA 1
ATOM 2828 C C . VAL A 1 350 ? 3.245 -9.329 -14.193 1.00 98.50 350 VAL A C 1
ATOM 2830 O O . VAL A 1 350 ? 2.713 -10.289 -13.639 1.00 98.50 350 VAL A O 1
ATOM 2833 N N . ARG A 1 351 ? 4.565 -9.122 -14.112 1.00 98.56 351 ARG A N 1
ATOM 2834 C CA . ARG A 1 351 ? 5.479 -9.989 -13.356 1.00 98.56 351 ARG A CA 1
ATOM 2835 C C . ARG A 1 351 ? 5.242 -9.924 -11.849 1.00 98.56 351 ARG A C 1
ATOM 2837 O O . ARG A 1 351 ? 5.291 -10.981 -11.225 1.00 98.56 351 ARG A O 1
ATOM 2844 N N . GLN A 1 352 ? 4.912 -8.766 -11.270 1.00 98.56 352 GLN A N 1
ATOM 2845 C CA . GLN A 1 352 ? 4.514 -8.684 -9.858 1.00 98.56 352 GLN A CA 1
ATOM 2846 C C . GLN A 1 352 ? 3.390 -9.685 -9.572 1.00 98.56 352 GLN A C 1
ATOM 2848 O O . GLN A 1 352 ? 3.535 -10.531 -8.687 1.00 98.56 352 GLN A O 1
ATOM 2853 N N . PHE A 1 353 ? 2.322 -9.653 -10.375 1.00 98.19 353 PHE A N 1
ATOM 2854 C CA . PHE A 1 353 ? 1.194 -10.570 -10.218 1.00 98.19 353 PHE A CA 1
ATOM 2855 C C . PHE A 1 353 ? 1.539 -12.016 -10.579 1.00 98.19 353 PHE A C 1
ATOM 2857 O O . PHE A 1 353 ? 1.148 -12.938 -9.867 1.00 98.19 353 PHE A O 1
ATOM 2864 N N . LEU A 1 354 ? 2.293 -12.250 -11.654 1.00 97.88 354 LEU A N 1
ATOM 2865 C CA . LEU A 1 354 ? 2.670 -13.598 -12.083 1.00 97.88 354 LEU A CA 1
ATOM 2866 C C . LEU A 1 354 ? 3.478 -14.327 -11.005 1.00 97.88 354 LEU A C 1
ATOM 2868 O O . LEU A 1 354 ? 3.170 -15.472 -10.682 1.00 97.88 354 LEU A O 1
ATOM 2872 N N . HIS A 1 355 ? 4.507 -13.679 -10.452 1.00 98.44 355 HIS A N 1
ATOM 2873 C CA . HIS A 1 355 ? 5.343 -14.284 -9.416 1.00 98.44 355 HIS A CA 1
ATOM 2874 C C . HIS A 1 355 ? 4.576 -14.427 -8.094 1.00 98.44 355 HIS A C 1
ATOM 2876 O O . HIS A 1 355 ? 4.682 -15.473 -7.453 1.00 98.44 355 HIS A O 1
ATOM 2882 N N . GLY A 1 356 ? 3.770 -13.430 -7.708 1.00 98.12 356 GLY A N 1
ATOM 2883 C CA . GLY A 1 356 ? 2.963 -13.483 -6.487 1.00 98.12 356 GLY A CA 1
ATOM 2884 C C . GLY A 1 356 ? 1.884 -14.568 -6.526 1.00 98.12 356 GLY A C 1
ATOM 2885 O O . GLY A 1 356 ? 1.884 -15.476 -5.696 1.00 98.12 356 GLY A O 1
ATOM 2886 N N . THR A 1 357 ? 0.994 -14.533 -7.521 1.00 97.62 357 THR A N 1
ATOM 2887 C CA . THR A 1 357 ? -0.090 -15.526 -7.668 1.00 97.62 357 THR A CA 1
ATOM 2888 C C . THR A 1 357 ? 0.439 -16.948 -7.841 1.00 97.62 357 THR A C 1
ATOM 2890 O O . THR A 1 357 ? -0.103 -17.872 -7.233 1.00 97.62 357 THR A O 1
ATOM 2893 N N . ARG A 1 358 ? 1.528 -17.146 -8.601 1.00 97.69 358 ARG A N 1
ATOM 2894 C CA . ARG A 1 358 ? 2.172 -18.461 -8.730 1.00 97.69 358 ARG A CA 1
ATOM 2895 C C . ARG A 1 358 ? 2.682 -18.960 -7.383 1.00 97.69 358 ARG A C 1
ATOM 2897 O O . ARG A 1 358 ? 2.383 -20.095 -7.025 1.00 97.69 358 ARG A O 1
ATOM 2904 N N . TYR A 1 359 ? 3.392 -18.120 -6.629 1.00 98.50 359 TYR A N 1
ATOM 2905 C CA . TYR A 1 359 ? 3.891 -18.486 -5.304 1.00 98.50 359 TYR A CA 1
ATOM 2906 C C . TYR A 1 359 ? 2.744 -18.902 -4.372 1.00 98.50 359 TYR A C 1
ATOM 2908 O O . TYR A 1 359 ? 2.786 -19.974 -3.767 1.00 98.50 359 TYR A O 1
ATOM 2916 N N . PHE A 1 360 ? 1.674 -18.106 -4.306 1.00 98.38 360 PHE A N 1
ATOM 2917 C CA . PHE A 1 360 ? 0.533 -18.417 -3.446 1.00 98.38 360 PHE A CA 1
ATOM 2918 C C . PHE A 1 360 ? -0.208 -19.690 -3.860 1.00 98.38 360 PHE A C 1
ATOM 2920 O O . PHE A 1 360 ? -0.558 -20.507 -3.001 1.00 98.38 360 PHE A O 1
ATOM 2927 N N . LYS A 1 361 ? -0.372 -19.918 -5.165 1.00 97.94 361 LYS A N 1
ATOM 2928 C CA . LYS A 1 361 ? -0.949 -21.156 -5.688 1.00 97.94 361 LYS A CA 1
ATOM 2929 C C . LYS A 1 361 ? -0.090 -22.373 -5.345 1.00 97.94 361 LYS A C 1
ATOM 2931 O O . LYS A 1 361 ? -0.621 -23.371 -4.871 1.00 97.94 361 LYS A O 1
ATOM 2936 N N . GLU A 1 362 ? 1.225 -22.297 -5.535 1.00 98.00 362 GLU A N 1
ATOM 2937 C CA . GLU A 1 362 ? 2.145 -23.413 -5.271 1.00 98.00 362 GLU A CA 1
ATOM 2938 C C . GLU A 1 362 ? 2.248 -23.759 -3.780 1.00 98.00 362 GLU A C 1
ATOM 2940 O O . GLU A 1 362 ? 2.257 -24.935 -3.413 1.00 98.00 362 GLU A O 1
ATOM 2945 N N . LYS A 1 363 ? 2.328 -22.755 -2.901 1.00 98.06 363 LYS A N 1
ATOM 2946 C CA . LYS A 1 363 ? 2.589 -22.975 -1.469 1.00 98.06 363 LYS A CA 1
ATOM 2947 C C . LYS A 1 363 ? 1.330 -23.213 -0.641 1.00 98.06 363 LYS A C 1
ATOM 2949 O O . LYS A 1 363 ? 1.351 -24.008 0.310 1.00 98.06 363 LYS A O 1
ATOM 2954 N N . PHE A 1 364 ? 0.234 -22.556 -1.013 1.00 97.88 364 PHE A N 1
ATOM 2955 C CA . PHE A 1 364 ? -1.006 -22.538 -0.238 1.00 97.88 364 PHE A CA 1
ATOM 2956 C C . PHE A 1 364 ? -2.214 -23.100 -0.991 1.00 97.88 364 PHE A C 1
ATOM 2958 O O . PHE A 1 364 ? -3.229 -23.369 -0.357 1.00 97.88 364 PHE A O 1
ATOM 2965 N N . GLY A 1 365 ? -2.127 -23.297 -2.313 1.00 96.88 365 GLY A N 1
ATOM 2966 C CA . GLY A 1 365 ? -3.293 -23.636 -3.134 1.00 96.88 365 GLY A CA 1
ATOM 2967 C C . GLY A 1 365 ? -4.300 -22.488 -3.248 1.00 96.88 365 GLY A C 1
ATOM 2968 O O . GLY A 1 365 ? -5.452 -22.729 -3.590 1.00 96.88 365 GLY A O 1
ATOM 2969 N N . ALA A 1 366 ? -3.887 -21.257 -2.926 1.00 94.88 366 ALA A N 1
ATOM 2970 C CA . ALA A 1 366 ? -4.773 -20.104 -2.864 1.00 94.88 366 ALA A CA 1
ATOM 2971 C C . ALA A 1 366 ? -5.007 -19.493 -4.254 1.00 94.88 366 ALA A C 1
ATOM 2973 O O . ALA A 1 366 ? -4.060 -19.238 -5.001 1.00 94.88 366 ALA A O 1
ATOM 2974 N N . GLU A 1 367 ? -6.270 -19.206 -4.566 1.00 93.50 367 GLU A N 1
ATOM 2975 C CA . GLU A 1 367 ? -6.672 -18.393 -5.714 1.00 93.50 367 GLU A CA 1
ATOM 2976 C C . GLU A 1 367 ? -6.961 -16.971 -5.237 1.00 93.50 367 GLU A C 1
ATOM 2978 O O . GLU A 1 367 ? -7.990 -16.689 -4.624 1.00 93.50 367 GLU A O 1
ATOM 2983 N N . VAL A 1 368 ? -6.016 -16.067 -5.481 1.00 95.81 368 VAL A N 1
ATOM 2984 C CA . VAL A 1 368 ? -6.124 -14.686 -5.014 1.00 95.81 368 VAL A CA 1
ATOM 2985 C C . VAL A 1 368 ? -7.005 -13.897 -5.984 1.00 95.81 368 VAL A C 1
ATOM 2987 O O . VAL A 1 368 ? -6.660 -13.768 -7.154 1.00 95.81 368 VAL A O 1
ATOM 2990 N N . ARG A 1 369 ? -8.142 -13.381 -5.492 1.00 96.12 369 ARG A N 1
ATOM 2991 C CA . ARG A 1 369 ? -9.131 -12.599 -6.272 1.00 96.12 369 ARG A CA 1
ATOM 2992 C C . ARG A 1 369 ? -9.183 -11.111 -5.907 1.00 96.12 369 ARG A C 1
ATOM 2994 O O . ARG A 1 369 ? -9.911 -10.345 -6.541 1.00 96.12 369 ARG A O 1
ATOM 3001 N N . VAL A 1 370 ? -8.448 -10.704 -4.874 1.00 98.12 370 VAL A N 1
ATOM 3002 C CA . VAL A 1 370 ? -8.415 -9.331 -4.358 1.00 98.12 370 VAL A CA 1
ATOM 3003 C C . VAL A 1 370 ? -7.020 -8.755 -4.571 1.00 98.12 370 VAL A C 1
ATOM 3005 O O . VAL A 1 370 ? -6.071 -9.180 -3.913 1.00 98.12 370 VAL A O 1
ATOM 3008 N N . GLY A 1 371 ? -6.901 -7.755 -5.441 1.00 97.62 371 GLY A N 1
ATOM 3009 C CA . GLY A 1 371 ? -5.716 -6.906 -5.492 1.00 97.62 371 GLY A CA 1
ATOM 3010 C C . GLY A 1 371 ? -5.655 -6.013 -4.248 1.00 97.62 371 GLY A C 1
ATOM 3011 O O . GLY A 1 371 ? -6.666 -5.450 -3.828 1.00 97.62 371 GLY A O 1
ATOM 3012 N N . TRP A 1 372 ? -4.471 -5.883 -3.659 1.00 97.44 372 TRP A N 1
ATOM 3013 C CA . TRP A 1 372 ? -4.239 -5.176 -2.400 1.00 97.44 372 TRP A CA 1
ATOM 3014 C C . TRP A 1 372 ? -2.983 -4.329 -2.531 1.00 97.44 372 TRP A C 1
ATOM 3016 O O . TRP A 1 372 ? -1.892 -4.864 -2.730 1.00 97.44 372 TRP A O 1
ATOM 3026 N N . ASN A 1 373 ? -3.155 -3.013 -2.485 1.00 96.50 373 ASN A N 1
ATOM 3027 C CA . ASN A 1 373 ? -2.054 -2.065 -2.533 1.00 96.50 373 ASN A CA 1
ATOM 3028 C C . ASN A 1 373 ? -2.521 -0.745 -1.886 1.00 96.50 373 ASN A C 1
ATOM 3030 O O . ASN A 1 373 ? -3.035 0.136 -2.578 1.00 96.50 373 ASN A O 1
ATOM 3034 N N . PRO A 1 374 ? -2.487 -0.652 -0.545 1.00 94.56 374 PRO A N 1
ATOM 3035 C CA . PRO A 1 374 ? -3.014 0.498 0.181 1.00 94.56 374 PRO A CA 1
ATOM 3036 C C . PRO A 1 374 ? -2.161 1.760 0.011 1.00 94.56 374 PRO A C 1
ATOM 3038 O O . PRO A 1 374 ? -2.747 2.848 0.004 1.00 94.56 374 PRO A O 1
ATOM 3041 N N . ASP A 1 375 ? -0.843 1.611 -0.174 1.00 95.12 375 ASP A N 1
ATOM 3042 C CA . ASP A 1 375 ? 0.117 2.695 0.067 1.00 95.12 375 ASP A CA 1
ATOM 3043 C C . ASP A 1 375 ? 0.924 3.200 -1.143 1.00 95.12 375 ASP A C 1
ATOM 3045 O O . ASP A 1 375 ? 1.678 4.161 -1.009 1.00 95.12 375 ASP A O 1
ATOM 3049 N N . ALA A 1 376 ? 0.726 2.665 -2.358 1.00 94.19 376 ALA A N 1
ATOM 3050 C CA . ALA A 1 376 ? 1.419 3.224 -3.525 1.00 94.19 376 ALA A CA 1
ATOM 3051 C C . ALA A 1 376 ? 0.978 4.657 -3.856 1.00 94.19 376 ALA A C 1
ATOM 3053 O O . ALA A 1 376 ? -0.169 5.076 -3.637 1.00 94.19 376 ALA A O 1
ATOM 3054 N N . PHE A 1 377 ? 1.909 5.402 -4.458 1.00 96.25 377 PHE A N 1
ATOM 3055 C CA . PHE A 1 377 ? 1.785 6.832 -4.730 1.00 96.25 377 PHE A CA 1
ATOM 3056 C C . PHE A 1 377 ? 1.065 7.108 -6.060 1.00 96.25 377 PHE A C 1
ATOM 3058 O O . PHE A 1 377 ? 1.612 7.700 -6.989 1.00 96.25 377 PHE A O 1
ATOM 3065 N N . GLY A 1 378 ? -0.195 6.673 -6.133 1.00 95.88 378 GLY A N 1
ATOM 3066 C CA . GLY A 1 378 ? -1.062 6.788 -7.309 1.00 95.88 378 GLY A CA 1
ATOM 3067 C C . GLY A 1 378 ? -1.119 5.507 -8.147 1.00 95.88 378 GLY A C 1
ATOM 3068 O O . GLY A 1 378 ? -0.315 4.593 -7.966 1.00 95.88 378 GLY A O 1
ATOM 3069 N N . TYR A 1 379 ? -2.096 5.431 -9.059 1.00 97.38 379 TYR A N 1
ATOM 3070 C CA . TYR A 1 379 ? -2.354 4.212 -9.836 1.00 97.38 379 TYR A CA 1
ATOM 3071 C C . TYR A 1 379 ? -2.751 4.509 -11.284 1.00 97.38 379 TYR A C 1
ATOM 3073 O O . TYR A 1 379 ? -3.752 5.182 -11.538 1.00 97.38 379 TYR A O 1
ATOM 3081 N N . ASN A 1 380 ? -2.007 3.938 -12.234 1.00 96.19 380 ASN A N 1
ATOM 3082 C CA . ASN A 1 380 ? -2.235 4.146 -13.663 1.00 96.19 380 ASN A CA 1
ATOM 3083 C C . ASN A 1 380 ? -3.582 3.574 -14.162 1.00 96.19 380 ASN A C 1
ATOM 3085 O O . ASN A 1 380 ? -4.065 2.546 -13.682 1.00 96.19 380 ASN A O 1
ATOM 3089 N N . TRP A 1 381 ? -4.154 4.198 -15.197 1.00 97.25 381 TRP A N 1
ATOM 3090 C CA . TRP A 1 381 ? -5.478 3.861 -15.744 1.00 97.25 381 TRP A CA 1
ATOM 3091 C C . TRP A 1 381 ? -5.586 2.453 -16.374 1.00 97.25 381 TRP A C 1
ATOM 3093 O O . TRP A 1 381 ? -6.683 1.914 -16.500 1.00 97.25 381 TRP A O 1
ATOM 3103 N N . GLN A 1 382 ? -4.474 1.812 -16.747 1.00 97.38 382 GLN A N 1
ATOM 3104 C CA . GLN A 1 382 ? -4.487 0.452 -17.312 1.00 97.38 382 GLN A CA 1
ATOM 3105 C C . GLN A 1 382 ? -4.551 -0.655 -16.250 1.00 97.38 382 GLN A C 1
ATOM 3107 O O . GLN A 1 382 ? -4.786 -1.822 -16.581 1.00 97.38 382 GLN A O 1
ATOM 3112 N N . LEU A 1 383 ? -4.362 -0.328 -14.968 1.00 97.69 383 LEU A N 1
ATOM 3113 C CA . LEU A 1 383 ? -4.271 -1.324 -13.903 1.00 97.69 383 LEU A CA 1
ATOM 3114 C C . LEU A 1 383 ? -5.509 -2.242 -13.785 1.00 97.69 383 LEU A C 1
ATOM 3116 O O . LEU A 1 383 ? -5.295 -3.438 -13.579 1.00 97.69 383 LEU A O 1
ATOM 3120 N N . PRO A 1 384 ? -6.771 -1.796 -13.992 1.00 98.56 384 PRO A N 1
ATOM 3121 C CA . PRO A 1 384 ? -7.926 -2.701 -14.000 1.00 98.56 384 PRO A CA 1
ATOM 3122 C C . PRO A 1 384 ? -7.809 -3.845 -15.012 1.00 98.56 384 PRO A C 1
ATOM 3124 O O . PRO A 1 384 ? -8.200 -4.972 -14.710 1.00 98.56 384 PRO A O 1
ATOM 3127 N N . GLN A 1 385 ? -7.234 -3.593 -16.193 1.00 98.50 385 GLN A N 1
ATOM 3128 C CA . GLN A 1 385 ? -7.015 -4.632 -17.198 1.00 98.50 385 GLN A CA 1
ATOM 3129 C C . GLN A 1 385 ? -5.981 -5.656 -16.715 1.00 98.50 385 GLN A C 1
ATOM 3131 O O . GLN A 1 385 ? -6.196 -6.865 -16.846 1.00 98.50 385 GLN A O 1
ATOM 3136 N N . ILE A 1 386 ? -4.869 -5.183 -16.144 1.00 98.19 386 ILE A N 1
ATOM 3137 C CA . ILE A 1 386 ? -3.806 -6.043 -15.603 1.00 98.19 386 ILE A CA 1
ATOM 3138 C C . ILE A 1 386 ? -4.352 -6.892 -14.450 1.00 98.19 386 ILE A C 1
ATOM 3140 O O . ILE A 1 386 ? -4.173 -8.111 -14.454 1.00 98.19 386 ILE A O 1
ATOM 3144 N N . LEU A 1 387 ? -5.069 -6.274 -13.507 1.00 98.06 387 LEU A N 1
ATOM 3145 C CA . LEU A 1 387 ? -5.727 -6.944 -12.384 1.00 98.06 387 LEU A CA 1
ATOM 3146 C C . LEU A 1 387 ? -6.678 -8.045 -12.869 1.00 98.06 387 LEU A C 1
ATOM 3148 O O . LEU A 1 387 ? -6.519 -9.203 -12.477 1.00 98.06 387 LEU A O 1
ATOM 3152 N N . LYS A 1 388 ? -7.596 -7.729 -13.794 1.00 97.81 388 LYS A N 1
ATOM 3153 C CA . LYS A 1 388 ? -8.548 -8.716 -14.329 1.00 97.81 388 LYS A CA 1
ATOM 3154 C C . LYS A 1 388 ? -7.866 -9.870 -15.045 1.00 97.81 388 LYS A C 1
ATOM 3156 O O . LYS A 1 388 ? -8.235 -11.021 -14.827 1.00 97.81 388 LYS A O 1
ATOM 3161 N N . LYS A 1 389 ? -6.849 -9.593 -15.865 1.00 97.56 389 LYS A N 1
ATOM 3162 C CA . LYS A 1 389 ? -6.064 -10.639 -16.544 1.00 97.56 389 LYS A CA 1
ATOM 3163 C C . LYS A 1 389 ? -5.223 -11.479 -15.580 1.00 97.56 389 LYS A C 1
ATOM 3165 O O . LYS A 1 389 ? -4.846 -12.590 -15.939 1.00 97.56 389 LYS A O 1
ATOM 3170 N N . SER A 1 390 ? -4.977 -10.975 -14.374 1.00 96.69 390 SER A N 1
ATOM 3171 C CA . SER A 1 390 ? -4.268 -11.675 -13.299 1.00 96.69 390 SER A CA 1
ATOM 3172 C C . SER A 1 390 ? -5.207 -12.429 -12.345 1.00 96.69 390 SER A C 1
ATOM 3174 O O . SER A 1 390 ? -4.740 -12.996 -11.363 1.00 96.69 390 SER A O 1
ATOM 3176 N N . GLY A 1 391 ? -6.518 -12.453 -12.623 1.00 96.00 391 GLY A N 1
ATOM 3177 C CA . GLY A 1 391 ? -7.524 -13.156 -11.818 1.00 96.00 391 GLY A CA 1
ATOM 3178 C C . GLY A 1 391 ? -8.129 -12.339 -10.672 1.00 96.00 391 GLY A C 1
ATOM 3179 O O . GLY A 1 391 ? -8.909 -12.880 -9.893 1.00 96.00 391 GLY A O 1
ATOM 3180 N N . MET A 1 392 ? -7.813 -11.044 -10.574 1.00 97.00 392 MET A N 1
ATOM 3181 C CA . MET A 1 392 ? -8.353 -10.162 -9.538 1.00 97.00 392 MET A CA 1
ATOM 3182 C C . MET A 1 392 ? -9.663 -9.532 -9.999 1.00 97.00 392 MET A C 1
ATOM 3184 O O . MET A 1 392 ? -9.694 -8.812 -10.995 1.00 97.00 392 MET A O 1
ATOM 3188 N N . ASP A 1 393 ? -10.736 -9.754 -9.250 1.00 97.25 393 ASP A N 1
ATOM 3189 C CA . ASP A 1 393 ? -12.043 -9.134 -9.492 1.00 97.25 393 ASP A CA 1
ATOM 3190 C C . ASP A 1 393 ? -12.240 -7.853 -8.677 1.00 97.25 393 ASP A C 1
ATOM 3192 O O . ASP A 1 393 ? -13.045 -6.986 -9.036 1.00 97.25 393 ASP A O 1
ATOM 3196 N N . PHE A 1 394 ? -11.483 -7.744 -7.588 1.00 98.44 394 PHE A N 1
ATOM 3197 C CA . PHE A 1 394 ? -11.622 -6.716 -6.573 1.00 98.44 394 PHE A CA 1
ATOM 3198 C C . PHE A 1 394 ? -10.298 -5.996 -6.345 1.00 98.44 394 PHE A C 1
ATOM 3200 O O . PHE A 1 394 ? -9.229 -6.583 -6.529 1.00 98.44 394 PHE A O 1
ATOM 3207 N N . PHE A 1 395 ? -10.361 -4.737 -5.915 1.00 98.31 395 PHE A N 1
ATOM 3208 C CA . PHE A 1 395 ? -9.173 -3.954 -5.584 1.00 98.31 395 PHE A CA 1
ATOM 3209 C C . PHE A 1 395 ? -9.373 -3.126 -4.312 1.00 98.31 395 PHE A C 1
ATOM 3211 O O . PHE A 1 395 ? -10.431 -2.531 -4.109 1.00 98.31 395 PHE A O 1
ATOM 3218 N N . VAL A 1 396 ? -8.353 -3.077 -3.455 1.00 97.94 396 VAL A N 1
ATOM 3219 C CA . VAL A 1 396 ? -8.320 -2.236 -2.251 1.00 97.94 396 VAL A CA 1
ATOM 3220 C C . VAL A 1 396 ? -7.076 -1.352 -2.280 1.00 97.94 396 VAL A C 1
ATOM 3222 O O . VAL A 1 396 ? -5.958 -1.851 -2.413 1.00 97.94 396 VAL A O 1
ATOM 3225 N N . THR A 1 397 ? -7.286 -0.045 -2.126 1.00 96.06 397 THR A N 1
ATOM 3226 C CA . THR A 1 397 ? -6.243 0.993 -2.046 1.00 96.06 397 THR A CA 1
ATOM 3227 C C . THR A 1 397 ? -6.686 2.130 -1.116 1.00 96.06 397 THR A C 1
ATOM 3229 O O . THR A 1 397 ? -7.888 2.260 -0.913 1.00 96.06 397 THR A O 1
ATOM 3232 N N . GLN A 1 398 ? -5.780 2.946 -0.550 1.00 93.31 398 GLN A N 1
ATOM 3233 C CA . GLN A 1 398 ? -6.124 4.021 0.401 1.00 93.31 398 GLN A CA 1
ATOM 3234 C C . GLN A 1 398 ? -5.469 5.389 0.127 1.00 93.31 398 GLN A C 1
ATOM 3236 O O . GLN A 1 398 ? -6.078 6.416 0.440 1.00 93.31 398 GLN A O 1
ATOM 3241 N N . LYS A 1 399 ? -4.269 5.442 -0.468 1.00 91.50 399 LYS A N 1
ATOM 3242 C CA . LYS A 1 399 ? -3.440 6.667 -0.494 1.00 91.50 399 LYS A CA 1
ATOM 3243 C C . LYS A 1 399 ? -4.089 7.900 -1.139 1.00 91.50 399 LYS A C 1
ATOM 3245 O O . LYS A 1 399 ? -3.757 9.025 -0.788 1.00 91.50 399 LYS A O 1
ATOM 3250 N N . ILE A 1 400 ? -5.074 7.723 -2.023 1.00 91.94 400 ILE A N 1
ATOM 3251 C CA . ILE A 1 400 ? -5.762 8.826 -2.731 1.00 91.94 400 ILE A CA 1
ATOM 3252 C C . ILE A 1 400 ? -6.502 9.798 -1.780 1.00 91.94 400 ILE A C 1
ATOM 3254 O O . ILE A 1 400 ? -6.804 10.927 -2.162 1.00 91.94 400 ILE A O 1
ATOM 3258 N N . PHE A 1 401 ? -6.744 9.437 -0.508 1.00 86.94 401 PHE A N 1
ATOM 3259 C CA . PHE A 1 401 ? -7.283 10.382 0.481 1.00 86.94 401 PHE A CA 1
ATOM 3260 C C . PHE A 1 401 ? -6.318 11.511 0.842 1.00 86.94 401 PHE A C 1
ATOM 3262 O O . PHE A 1 401 ? -6.746 12.494 1.441 1.00 86.94 401 PHE A O 1
ATOM 3269 N N . TRP A 1 402 ? -5.049 11.385 0.463 1.00 87.38 402 TRP A N 1
ATOM 3270 C CA . TRP A 1 402 ? -3.999 12.346 0.761 1.00 87.38 402 TRP A CA 1
ATOM 3271 C C . TRP A 1 402 ? -3.873 13.431 -0.315 1.00 87.38 402 TRP A C 1
ATOM 3273 O O . TRP A 1 402 ? -2.896 14.171 -0.304 1.00 87.38 402 TRP A O 1
ATOM 3283 N N . ASN A 1 403 ? -4.821 13.542 -1.250 1.00 90.19 403 ASN A N 1
ATOM 3284 C CA . ASN A 1 403 ? -4.860 14.669 -2.183 1.00 90.19 403 ASN A CA 1
ATOM 3285 C C . ASN A 1 403 ? -5.025 16.001 -1.432 1.00 90.19 403 ASN A C 1
ATOM 3287 O O . ASN A 1 403 ? -5.884 16.128 -0.560 1.00 90.19 403 ASN A O 1
ATOM 3291 N N . GLU A 1 404 ? -4.209 16.996 -1.791 1.00 86.69 404 GLU A N 1
ATOM 3292 C CA . GLU A 1 404 ? -4.167 18.307 -1.126 1.00 86.69 404 GLU A CA 1
ATOM 3293 C C . GLU A 1 404 ? -5.395 19.161 -1.454 1.00 86.69 404 GLU A C 1
ATOM 3295 O O . GLU A 1 404 ? -5.901 19.892 -0.601 1.00 86.69 404 GLU A O 1
ATOM 3300 N N . VAL A 1 405 ? -5.865 19.080 -2.699 1.00 90.88 405 VAL A N 1
ATOM 3301 C CA . VAL A 1 405 ? -6.899 19.951 -3.257 1.00 90.88 405 VAL A CA 1
ATOM 3302 C C . VAL A 1 405 ? -8.112 19.135 -3.694 1.00 90.88 405 VAL A C 1
ATOM 3304 O O . VAL A 1 405 ? -9.239 19.452 -3.303 1.00 90.88 405 VAL A O 1
ATOM 3307 N N . THR A 1 406 ? -7.915 18.072 -4.479 1.00 91.62 406 THR A N 1
ATOM 3308 C CA . THR A 1 406 ? -9.033 17.315 -5.064 1.00 91.62 406 THR A CA 1
ATOM 3309 C C . THR A 1 406 ? -9.379 16.087 -4.237 1.00 91.62 406 THR A C 1
ATOM 3311 O O . THR A 1 406 ? -8.763 15.025 -4.350 1.00 91.62 406 THR A O 1
ATOM 3314 N N . ARG A 1 407 ? -10.449 16.191 -3.445 1.00 90.81 407 ARG A N 1
ATOM 3315 C CA . ARG A 1 407 ? -10.990 15.044 -2.711 1.00 90.81 407 ARG A CA 1
ATOM 3316 C C . ARG A 1 407 ? -11.607 14.023 -3.670 1.00 90.81 407 ARG A C 1
ATOM 3318 O O . ARG A 1 407 ? -12.573 14.331 -4.368 1.00 90.81 407 ARG A O 1
ATOM 3325 N N . PHE A 1 408 ? -11.112 12.787 -3.634 1.00 93.06 408 PHE A N 1
ATOM 3326 C CA . PHE A 1 408 ? -11.703 11.689 -4.398 1.00 93.06 408 PHE A CA 1
ATOM 3327 C C . PHE A 1 408 ? -13.139 11.381 -3.921 1.00 93.06 408 PHE A C 1
ATOM 3329 O O . PHE A 1 408 ? -13.370 11.275 -2.710 1.00 93.06 408 PHE A O 1
ATOM 3336 N N . PRO A 1 409 ? -14.122 11.254 -4.834 1.00 91.50 409 PRO A N 1
ATOM 3337 C CA . PRO A 1 409 ? -15.535 11.278 -4.457 1.00 91.50 409 PRO A CA 1
ATOM 3338 C C . PRO A 1 409 ? -16.112 9.922 -4.028 1.00 91.50 409 PRO A C 1
ATOM 3340 O O . PRO A 1 409 ? -17.209 9.893 -3.470 1.00 91.50 409 PRO A O 1
ATOM 3343 N N . TYR A 1 410 ? -15.434 8.799 -4.291 1.00 95.00 410 TYR A N 1
ATOM 3344 C CA . TYR A 1 410 ? -16.037 7.466 -4.165 1.00 95.00 410 TYR A CA 1
ATOM 3345 C C . TYR A 1 410 ? -15.404 6.599 -3.072 1.00 95.00 410 TYR A C 1
ATOM 3347 O O . TYR A 1 410 ? -14.216 6.694 -2.778 1.00 95.00 410 TYR A O 1
ATOM 3355 N N . ARG A 1 411 ? -16.225 5.724 -2.472 1.00 95.38 411 ARG A N 1
ATOM 3356 C CA . ARG A 1 411 ? -15.807 4.737 -1.453 1.00 95.38 411 ARG A CA 1
ATOM 3357 C C . ARG A 1 411 ? -15.936 3.282 -1.918 1.00 95.38 411 ARG A C 1
ATOM 3359 O O . ARG A 1 411 ? -15.210 2.421 -1.434 1.00 95.38 411 ARG A O 1
ATOM 3366 N N . LEU A 1 412 ? -16.861 3.016 -2.838 1.00 97.69 412 LEU A N 1
ATOM 3367 C CA . LEU A 1 412 ? -17.055 1.740 -3.526 1.00 97.69 412 LEU A CA 1
ATOM 3368 C C . LEU A 1 412 ? -17.463 2.066 -4.966 1.00 97.69 412 LEU A C 1
ATOM 3370 O O . LEU A 1 412 ? -18.448 2.777 -5.160 1.00 97.69 412 LEU A O 1
ATOM 3374 N N . PHE A 1 413 ? -16.695 1.619 -5.955 1.00 98.06 413 PHE A N 1
ATOM 3375 C CA . PHE A 1 413 ? -16.884 2.021 -7.352 1.00 98.06 413 PHE A CA 1
ATOM 3376 C C . PHE A 1 413 ? -16.285 0.999 -8.317 1.00 98.06 413 PHE A C 1
ATOM 3378 O O . PHE A 1 413 ? -15.371 0.260 -7.967 1.00 98.06 413 PHE A O 1
ATOM 3385 N N . TRP A 1 414 ? -16.779 0.970 -9.550 1.00 98.50 414 TRP A N 1
ATOM 3386 C CA . TRP A 1 414 ? -16.132 0.247 -10.637 1.00 98.50 414 TRP A CA 1
ATOM 3387 C C . TRP A 1 414 ? -14.975 1.072 -11.181 1.00 98.50 414 TRP A C 1
ATOM 3389 O O . TRP A 1 414 ? -15.188 2.189 -11.644 1.00 98.50 414 TRP A O 1
ATOM 3399 N N . TRP A 1 415 ? -13.767 0.524 -11.180 1.00 98.62 415 TRP A N 1
ATOM 3400 C CA . TRP A 1 415 ? -12.645 1.134 -11.881 1.00 98.62 415 TRP A CA 1
ATOM 3401 C C . TRP A 1 415 ? -12.483 0.482 -13.250 1.00 98.62 415 TRP A C 1
ATOM 3403 O O . TRP A 1 415 ? -12.275 -0.729 -13.335 1.00 98.62 415 TRP A O 1
ATOM 3413 N N . GLU A 1 416 ? -12.645 1.272 -14.312 1.00 98.75 416 GLU A N 1
ATOM 3414 C CA . GLU A 1 416 ? -12.669 0.812 -15.701 1.00 98.75 416 GLU A CA 1
ATOM 3415 C C . GLU A 1 416 ? -11.423 1.279 -16.458 1.00 98.75 416 GLU A C 1
ATOM 3417 O O . GLU A 1 416 ? -11.167 2.481 -16.549 1.00 98.75 416 GLU A O 1
ATOM 3422 N N . ALA A 1 417 ? -10.685 0.329 -17.034 1.00 98.50 417 ALA A N 1
ATOM 3423 C CA . ALA A 1 417 ? -9.565 0.593 -17.934 1.00 98.50 417 ALA A CA 1
ATOM 3424 C C . ALA A 1 417 ? -10.046 1.000 -19.345 1.00 98.50 417 ALA A C 1
ATOM 3426 O O . ALA A 1 417 ? -11.191 0.719 -19.708 1.00 98.50 417 ALA A O 1
ATOM 3427 N N . PRO A 1 418 ? -9.179 1.594 -20.192 1.00 98.12 418 PRO A N 1
ATOM 3428 C CA . PRO A 1 418 ? -9.539 1.997 -21.557 1.00 98.12 418 PRO A CA 1
ATOM 3429 C C . PRO A 1 418 ? -10.108 0.882 -22.451 1.00 98.12 418 PRO A C 1
ATOM 3431 O O . PRO A 1 418 ? -10.823 1.171 -23.407 1.00 98.12 418 PRO A O 1
ATOM 3434 N N . ASP A 1 419 ? -9.797 -0.388 -22.168 1.00 98.06 419 ASP A N 1
ATOM 3435 C CA . ASP A 1 419 ? -10.318 -1.546 -22.908 1.00 98.06 419 ASP A CA 1
ATOM 3436 C C . ASP A 1 419 ? -11.713 -2.006 -22.439 1.00 98.06 419 ASP A C 1
ATOM 3438 O O . ASP A 1 419 ? -12.275 -2.943 -23.006 1.00 98.06 419 ASP A O 1
ATOM 3442 N N . GLY A 1 420 ? -12.268 -1.374 -21.400 1.00 98.19 420 GLY A N 1
ATOM 3443 C CA . GLY A 1 420 ? -13.541 -1.735 -20.780 1.00 98.19 420 GLY A CA 1
ATOM 3444 C C . GLY A 1 420 ? -13.436 -2.789 -19.672 1.00 98.19 420 GLY A C 1
ATOM 3445 O O . GLY A 1 420 ? -14.458 -3.121 -19.067 1.00 98.19 420 GLY A O 1
ATOM 3446 N N . SER A 1 421 ? -12.240 -3.309 -19.366 1.00 98.50 421 SER A N 1
ATOM 3447 C CA . SER A 1 421 ? -12.036 -4.189 -18.209 1.00 98.50 421 SER A CA 1
ATOM 3448 C C . SER A 1 421 ? -12.341 -3.437 -16.912 1.00 98.50 421 SER A C 1
ATOM 3450 O O . SER A 1 421 ? -11.911 -2.297 -16.738 1.00 98.50 421 SER A O 1
ATOM 3452 N N . ARG A 1 422 ? -13.064 -4.076 -15.983 1.00 98.00 422 ARG A N 1
ATOM 3453 C CA . ARG A 1 422 ? -13.471 -3.466 -14.707 1.00 98.00 422 ARG A CA 1
ATOM 3454 C C . ARG A 1 422 ? -13.135 -4.330 -13.502 1.00 98.00 422 ARG A C 1
ATOM 3456 O O . ARG A 1 422 ? -13.404 -5.530 -13.530 1.00 98.00 422 ARG A O 1
ATOM 3463 N N . VAL A 1 423 ? -12.673 -3.690 -12.429 1.00 98.31 423 VAL A N 1
ATOM 3464 C CA . VAL A 1 423 ? -12.583 -4.257 -11.070 1.00 98.31 423 VAL A CA 1
ATOM 3465 C C . VAL A 1 423 ? -13.458 -3.451 -10.113 1.00 98.31 423 VAL A C 1
ATOM 3467 O O . VAL A 1 423 ? -13.597 -2.236 -10.281 1.00 98.31 423 VAL A O 1
ATOM 3470 N N . LEU A 1 424 ? -14.078 -4.111 -9.133 1.00 98.56 424 LEU A N 1
ATOM 3471 C CA . LEU A 1 424 ? -14.813 -3.402 -8.085 1.00 98.56 424 LEU A CA 1
ATOM 3472 C C . LEU A 1 424 ? -13.810 -2.963 -7.018 1.00 98.56 424 LEU A C 1
ATOM 3474 O O . LEU A 1 424 ? -13.147 -3.790 -6.391 1.00 98.56 424 LEU A O 1
ATOM 3478 N N . THR A 1 425 ? -13.695 -1.657 -6.828 1.00 98.31 425 THR A N 1
ATOM 3479 C CA . THR A 1 425 ? -12.676 -1.046 -5.981 1.00 98.31 425 THR A CA 1
ATOM 3480 C C . THR A 1 425 ? -13.297 -0.516 -4.699 1.00 98.31 425 THR A C 1
ATOM 3482 O O . THR A 1 425 ? -14.309 0.190 -4.730 1.00 98.31 425 THR A O 1
ATOM 3485 N N . TYR A 1 426 ? -12.671 -0.839 -3.569 1.00 97.31 426 TYR A N 1
ATOM 3486 C CA . TYR A 1 426 ? -13.015 -0.315 -2.254 1.00 97.31 426 TYR A CA 1
ATOM 3487 C C . TYR A 1 426 ? -11.938 0.635 -1.743 1.00 97.31 426 TYR A C 1
ATOM 3489 O O . TYR A 1 426 ? -10.742 0.357 -1.833 1.00 97.31 426 TYR A O 1
ATOM 3497 N N . PHE A 1 427 ? -12.399 1.738 -1.162 1.00 93.06 427 PHE A N 1
ATOM 3498 C CA . PHE A 1 427 ? -11.560 2.788 -0.615 1.00 93.06 427 PHE A CA 1
ATOM 3499 C C . PHE A 1 427 ? -11.812 2.909 0.904 1.00 93.06 427 PHE A C 1
ATOM 3501 O O . PHE A 1 427 ? -12.841 3.472 1.314 1.00 93.06 427 PHE A O 1
ATOM 3508 N N . PRO A 1 428 ? -10.943 2.328 1.760 1.00 92.12 428 PRO A N 1
ATOM 3509 C CA . PRO A 1 428 ? -11.072 2.369 3.210 1.00 92.12 428 PRO A CA 1
ATOM 3510 C C . PRO A 1 428 ? -10.704 3.752 3.749 1.00 92.12 428 PRO A C 1
ATOM 3512 O O . PRO A 1 428 ? -10.008 4.522 3.097 1.00 92.12 428 PRO A O 1
ATOM 3515 N N . ASN A 1 429 ? -11.135 4.066 4.974 1.00 86.81 429 ASN A N 1
ATOM 3516 C CA . ASN A 1 429 ? -10.767 5.334 5.611 1.00 86.81 429 ASN A CA 1
ATOM 3517 C C . ASN A 1 429 ? -9.260 5.388 5.925 1.00 86.81 429 ASN A C 1
ATOM 3519 O O . ASN A 1 429 ? -8.587 6.380 5.666 1.00 86.81 429 ASN A O 1
ATOM 3523 N N . HIS A 1 430 ? -8.733 4.270 6.416 1.00 89.56 430 HIS A N 1
ATOM 3524 C CA . HIS A 1 430 ? -7.319 4.003 6.668 1.00 89.56 430 HIS A CA 1
ATOM 3525 C C . HIS A 1 430 ? -7.101 2.489 6.554 1.00 89.56 430 HIS A C 1
ATOM 3527 O O . HIS A 1 430 ? -8.068 1.727 6.612 1.00 89.56 430 HIS A O 1
ATOM 3533 N N . TYR A 1 431 ? -5.853 2.048 6.447 1.00 89.62 431 TYR A N 1
ATOM 3534 C CA . TYR A 1 431 ? -5.471 0.631 6.388 1.00 89.62 431 TYR A CA 1
ATOM 3535 C C . TYR A 1 431 ? -4.897 0.080 7.713 1.00 89.62 431 TYR A C 1
ATOM 3537 O O . TYR A 1 431 ? -4.457 -1.060 7.767 1.00 89.62 431 TYR A O 1
ATOM 3545 N N . GLY A 1 432 ? -4.956 0.852 8.803 1.00 88.69 432 GLY A N 1
ATOM 3546 C CA . GLY A 1 432 ? -4.291 0.547 10.079 1.00 88.69 432 GLY A CA 1
ATOM 3547 C C . GLY A 1 432 ? -4.979 1.241 11.251 1.00 88.69 432 GLY A C 1
ATOM 3548 O O . GLY A 1 432 ? -4.424 2.139 11.875 1.00 88.69 432 GLY A O 1
ATOM 3549 N N . ASN A 1 433 ? -6.254 0.915 11.478 1.00 90.19 433 ASN A N 1
ATOM 3550 C CA . ASN A 1 433 ? -7.052 1.564 12.517 1.00 90.19 433 ASN A CA 1
ATOM 3551 C C . ASN A 1 433 ? -7.024 0.789 13.842 1.00 90.19 433 ASN A C 1
ATOM 3553 O O . ASN A 1 433 ? -6.940 -0.443 13.838 1.00 90.19 433 ASN A O 1
ATOM 3557 N N . PRO A 1 434 ? -7.234 1.468 14.983 1.00 91.19 434 PRO A N 1
ATOM 3558 C CA . PRO A 1 434 ? -7.665 0.790 16.196 1.00 91.19 434 PRO A CA 1
ATOM 3559 C C . PRO A 1 434 ? -9.107 0.270 16.056 1.00 91.19 434 PRO A C 1
ATOM 3561 O O . PRO A 1 434 ? -9.839 0.613 15.121 1.00 91.19 434 PRO A O 1
ATOM 3564 N N . ILE A 1 435 ? -9.542 -0.547 17.016 1.00 93.12 435 ILE A N 1
ATOM 3565 C CA . ILE A 1 435 ? -10.956 -0.910 17.170 1.00 93.12 435 ILE A CA 1
ATOM 3566 C C . ILE A 1 435 ? -11.569 0.009 18.220 1.00 93.12 435 ILE A C 1
ATOM 3568 O O . ILE A 1 435 ? -11.429 -0.217 19.419 1.00 93.12 435 ILE A O 1
ATOM 3572 N N . GLU A 1 436 ? -12.254 1.052 17.755 1.00 93.38 436 GLU A N 1
ATOM 3573 C CA . GLU A 1 436 ? -12.946 2.019 18.604 1.00 93.38 436 GLU A CA 1
ATOM 3574 C C . GLU A 1 436 ? -14.398 2.201 18.128 1.00 93.38 436 GLU A C 1
ATOM 3576 O O . GLU A 1 436 ? -14.631 2.582 16.978 1.00 93.38 436 GLU A O 1
ATOM 3581 N N . PRO A 1 437 ? -15.402 1.962 18.992 1.00 95.50 437 PRO A N 1
ATOM 3582 C CA . PRO A 1 437 ? -16.795 1.788 18.575 1.00 95.50 437 PRO A CA 1
ATOM 3583 C C . PRO A 1 437 ? -17.410 3.031 17.926 1.00 95.50 437 PRO A C 1
ATOM 3585 O O . PRO A 1 437 ? -18.146 2.911 16.945 1.00 95.50 437 PRO A O 1
ATOM 3588 N N . VAL A 1 438 ? -17.115 4.218 18.463 1.00 96.25 438 VAL A N 1
ATOM 3589 C CA . VAL A 1 438 ? -17.695 5.489 18.004 1.00 96.25 438 VAL A CA 1
ATOM 3590 C C . VAL A 1 438 ? -17.055 5.950 16.687 1.00 96.25 438 VAL A C 1
ATOM 3592 O O . VAL A 1 438 ? -17.812 6.190 15.744 1.00 96.25 438 VAL A O 1
ATOM 3595 N N . PRO A 1 439 ? -15.709 6.001 16.540 1.00 96.19 439 PRO A N 1
ATOM 3596 C CA . PRO A 1 439 ? -15.077 6.240 15.239 1.00 96.19 439 PRO A CA 1
ATOM 3597 C C . PRO A 1 439 ? -15.526 5.252 14.156 1.00 96.19 439 PRO A C 1
ATOM 3599 O O . PRO A 1 439 ? -15.900 5.675 13.067 1.00 96.19 439 PRO A O 1
ATOM 3602 N N . MET A 1 440 ? -15.593 3.954 14.470 1.00 97.44 440 MET A N 1
ATOM 3603 C CA . MET A 1 440 ? -16.061 2.935 13.524 1.00 97.44 440 MET A CA 1
ATOM 3604 C C . MET A 1 440 ? -17.512 3.166 13.076 1.00 97.44 440 MET A C 1
ATOM 3606 O O . MET A 1 440 ? -17.829 2.998 11.900 1.00 97.44 440 MET A O 1
ATOM 3610 N N . ALA A 1 441 ? -18.405 3.574 13.985 1.00 97.31 441 ALA A N 1
ATOM 3611 C CA . ALA A 1 441 ? -19.788 3.899 13.637 1.00 97.31 441 ALA A CA 1
ATOM 3612 C C . ALA A 1 441 ? -19.892 5.159 12.765 1.00 97.31 441 ALA A C 1
ATOM 3614 O O . ALA A 1 441 ? -20.748 5.217 11.882 1.00 97.31 441 ALA A O 1
ATOM 3615 N N . LYS A 1 442 ? -19.014 6.148 12.981 1.00 97.00 442 LYS A N 1
ATOM 3616 C CA . LYS A 1 442 ? -18.916 7.338 12.128 1.00 97.00 442 LYS A CA 1
ATOM 3617 C C . LYS A 1 442 ? -18.457 6.972 10.720 1.00 97.00 442 LYS A C 1
ATOM 3619 O O . LYS A 1 442 ? -19.109 7.367 9.760 1.00 97.00 442 LYS A O 1
ATOM 3624 N N . ASP A 1 443 ? -17.415 6.156 10.599 1.00 96.19 443 ASP A N 1
ATOM 3625 C CA . ASP A 1 443 ? -16.926 5.693 9.299 1.00 96.19 443 ASP A CA 1
ATOM 3626 C C . ASP A 1 443 ? -17.983 4.862 8.558 1.00 96.19 443 ASP A C 1
ATOM 3628 O O . ASP A 1 443 ? -18.201 5.055 7.363 1.00 96.19 443 ASP A O 1
ATOM 3632 N N . LEU A 1 444 ? -18.703 3.990 9.272 1.00 97.38 444 LEU A N 1
ATOM 3633 C CA . LEU A 1 444 ? -19.855 3.260 8.740 1.00 97.38 444 LEU A CA 1
ATOM 3634 C C . LEU A 1 444 ? -20.965 4.212 8.267 1.00 97.38 444 LEU A C 1
ATOM 3636 O O . LEU A 1 444 ? -21.549 3.984 7.206 1.00 97.38 444 LEU A O 1
ATOM 3640 N N . ALA A 1 445 ? -21.271 5.265 9.027 1.00 96.50 445 ALA A N 1
ATOM 3641 C CA . ALA A 1 445 ? -22.281 6.251 8.656 1.00 96.50 445 ALA A CA 1
ATOM 3642 C C . ALA A 1 445 ? -21.889 7.017 7.385 1.00 96.50 445 ALA A C 1
ATOM 3644 O O . ALA A 1 445 ? -22.689 7.095 6.449 1.00 96.50 445 ALA A O 1
ATOM 3645 N N . ASP A 1 446 ? -20.652 7.512 7.326 1.00 94.75 446 ASP A N 1
ATOM 3646 C CA . ASP A 1 446 ? -20.103 8.233 6.177 1.00 94.75 446 ASP A CA 1
ATOM 3647 C C . ASP A 1 446 ? -20.045 7.325 4.936 1.00 94.75 446 ASP A C 1
ATOM 3649 O O . ASP A 1 446 ? -20.465 7.717 3.845 1.00 94.75 446 ASP A O 1
ATOM 3653 N N . TYR A 1 447 ? -19.608 6.073 5.106 1.00 95.94 447 TYR A N 1
ATOM 3654 C CA . TYR A 1 447 ? -19.599 5.062 4.050 1.00 95.94 447 TYR A CA 1
ATOM 3655 C C . TYR A 1 447 ? -21.009 4.738 3.545 1.00 95.94 447 TYR A C 1
ATOM 3657 O O . TYR A 1 447 ? -21.241 4.701 2.332 1.00 95.94 447 TYR A O 1
ATOM 3665 N N . THR A 1 448 ? -21.969 4.547 4.455 1.00 95.69 448 THR A N 1
ATOM 3666 C CA . THR A 1 448 ? -23.360 4.256 4.087 1.00 95.69 448 THR A CA 1
ATOM 3667 C C . THR A 1 448 ? -23.984 5.437 3.352 1.00 95.69 448 THR A C 1
ATOM 3669 O O . THR A 1 448 ? -24.683 5.238 2.361 1.00 95.69 448 THR A O 1
ATOM 3672 N N . ALA A 1 449 ? -23.716 6.668 3.791 1.00 93.62 449 ALA A N 1
ATOM 3673 C CA . ALA A 1 449 ? -24.196 7.868 3.116 1.00 93.62 449 ALA A CA 1
ATOM 3674 C C . ALA A 1 449 ? -23.603 8.017 1.704 1.00 93.62 449 ALA A C 1
ATOM 3676 O O . ALA A 1 449 ? -24.312 8.435 0.791 1.00 93.62 449 ALA A O 1
ATOM 3677 N N . ALA A 1 450 ? -22.331 7.648 1.513 1.00 92.94 450 ALA A N 1
ATOM 3678 C CA . ALA A 1 450 ? -21.645 7.747 0.225 1.00 92.94 450 ALA A CA 1
ATOM 3679 C C . ALA A 1 450 ? -22.018 6.636 -0.774 1.00 92.94 450 ALA A C 1
ATOM 3681 O O . ALA A 1 450 ? -21.921 6.851 -1.980 1.00 92.94 450 ALA A O 1
ATOM 3682 N N . THR A 1 451 ? -22.405 5.448 -0.299 1.00 95.25 451 THR A N 1
ATOM 3683 C CA . THR A 1 451 ? -22.552 4.249 -1.155 1.00 95.25 451 THR A CA 1
ATOM 3684 C C . THR A 1 451 ? -23.931 3.597 -1.114 1.00 95.25 451 THR A C 1
ATOM 3686 O O . THR A 1 451 ? -24.244 2.764 -1.959 1.00 95.25 451 THR A O 1
ATOM 3689 N N . GLY A 1 452 ? -24.749 3.899 -0.104 1.00 93.81 452 GLY A N 1
ATOM 3690 C CA . GLY A 1 452 ? -25.984 3.166 0.180 1.00 93.81 452 GLY A CA 1
ATOM 3691 C C . GLY A 1 452 ? -25.772 1.728 0.682 1.00 93.81 452 GLY A C 1
ATOM 3692 O O . GLY A 1 452 ? -26.759 1.008 0.893 1.00 93.81 452 GLY A O 1
ATOM 3693 N N . HIS A 1 453 ? -24.526 1.286 0.879 1.00 95.56 453 HIS A N 1
ATOM 3694 C CA . HIS A 1 453 ? -24.186 -0.023 1.428 1.00 95.56 453 HIS A CA 1
ATOM 3695 C C . HIS A 1 453 ? -24.111 0.049 2.956 1.00 95.56 453 HIS A C 1
ATOM 3697 O O . HIS A 1 453 ? -23.483 0.944 3.512 1.00 95.56 453 HIS A O 1
ATOM 3703 N N . ARG A 1 454 ? -24.789 -0.878 3.641 1.00 95.19 454 ARG A N 1
ATOM 3704 C CA . ARG A 1 454 ? -24.928 -0.873 5.110 1.00 95.19 454 ARG A CA 1
ATOM 3705 C C . ARG A 1 454 ? -23.908 -1.762 5.823 1.00 95.19 454 ARG A C 1
ATOM 3707 O O . ARG A 1 454 ? -23.961 -1.873 7.047 1.00 95.19 454 ARG A O 1
ATOM 3714 N N . GLU A 1 455 ? -23.012 -2.409 5.080 1.00 96.75 455 GLU A N 1
ATOM 3715 C CA . GLU A 1 455 ? -21.870 -3.145 5.620 1.00 96.75 455 GLU A CA 1
ATOM 3716 C C . GLU A 1 455 ? -20.583 -2.373 5.306 1.00 96.75 455 GLU A C 1
ATOM 3718 O O . GLU A 1 455 ? -20.282 -2.126 4.145 1.00 96.75 455 GLU A O 1
ATOM 3723 N N . TYR A 1 456 ? -19.833 -1.978 6.333 1.00 97.19 456 TYR A N 1
ATOM 3724 C CA . TYR A 1 456 ? -18.548 -1.282 6.207 1.00 97.19 456 TYR A CA 1
ATOM 3725 C C . TYR A 1 456 ? -17.391 -2.237 6.514 1.00 97.19 456 TYR A C 1
ATOM 3727 O O . TYR A 1 456 ? -17.436 -2.950 7.518 1.00 97.19 456 TYR A O 1
ATOM 3735 N N . MET A 1 457 ? -16.344 -2.238 5.685 1.00 97.81 457 MET A N 1
ATOM 3736 C CA . MET A 1 457 ? -15.117 -2.991 5.956 1.00 97.81 457 MET A CA 1
ATOM 3737 C C . MET A 1 457 ? -14.117 -2.121 6.723 1.00 97.81 457 MET A C 1
ATOM 3739 O O . MET A 1 457 ? -13.540 -1.180 6.172 1.00 97.81 457 MET A O 1
ATOM 3743 N N . HIS A 1 458 ? -13.903 -2.460 7.992 1.00 97.69 458 HIS A N 1
ATOM 3744 C CA . HIS A 1 458 ? -12.975 -1.788 8.895 1.00 97.69 458 HIS A CA 1
ATOM 3745 C C . HIS A 1 458 ? -11.629 -2.511 8.913 1.00 97.69 458 HIS A C 1
ATOM 3747 O O . HIS A 1 458 ? -11.527 -3.615 9.450 1.00 97.69 458 HIS A O 1
ATOM 3753 N N . LEU A 1 459 ? -10.602 -1.884 8.341 1.00 96.62 459 LEU A N 1
ATOM 3754 C CA . LEU A 1 459 ? -9.238 -2.411 8.350 1.00 96.62 459 LEU A CA 1
ATOM 3755 C C . LEU A 1 459 ? -8.546 -2.019 9.656 1.00 96.62 459 LEU A C 1
ATOM 3757 O O . LEU A 1 459 ? -8.367 -0.826 9.915 1.00 96.62 459 LEU A O 1
ATOM 3761 N N . TYR A 1 460 ? -8.169 -3.002 10.472 1.00 95.69 460 TYR A N 1
ATOM 3762 C CA . TYR A 1 460 ? -7.543 -2.763 11.775 1.00 95.69 460 TYR A CA 1
ATOM 3763 C C . TYR A 1 460 ? -6.197 -3.471 11.925 1.00 95.69 460 TYR A C 1
ATOM 3765 O O . TYR A 1 460 ? -5.951 -4.498 11.288 1.00 95.69 460 TYR A O 1
ATOM 3773 N N . GLY A 1 461 ? -5.355 -2.913 12.792 1.00 92.69 461 GLY A N 1
ATOM 3774 C CA . GLY A 1 461 ? -3.992 -3.366 13.058 1.00 92.69 461 GLY A CA 1
ATOM 3775 C C . GLY A 1 461 ? -2.998 -2.208 13.093 1.00 92.69 461 GLY A C 1
ATOM 3776 O O . GLY A 1 461 ? -3.301 -1.107 12.633 1.00 92.69 461 GLY A O 1
ATOM 3777 N N . VAL A 1 462 ? -1.827 -2.467 13.666 1.00 86.06 462 VAL A N 1
ATOM 3778 C CA . VAL A 1 462 ? -0.650 -1.591 13.606 1.00 86.06 462 VAL A CA 1
ATOM 3779 C C . VAL A 1 462 ? 0.149 -1.944 12.348 1.00 86.06 462 VAL A C 1
ATOM 3781 O O . VAL A 1 462 ? 0.233 -3.122 11.996 1.00 86.06 462 VAL A O 1
ATOM 3784 N N . GLY A 1 463 ? 0.674 -0.940 11.646 1.00 82.06 463 GLY A N 1
ATOM 3785 C CA . GLY A 1 463 ? 1.317 -1.120 10.345 1.00 82.06 463 GLY A CA 1
ATOM 3786 C C . GLY A 1 463 ? 2.588 -0.295 10.163 1.00 82.06 463 GLY A C 1
ATOM 3787 O O . GLY A 1 463 ? 3.189 0.168 11.132 1.00 82.06 463 GLY A O 1
ATOM 3788 N N . ASP A 1 464 ? 2.974 -0.150 8.898 1.00 78.56 464 ASP A N 1
ATOM 3789 C CA . ASP A 1 464 ? 4.181 0.477 8.348 1.00 78.56 464 ASP A CA 1
ATOM 3790 C C . ASP A 1 464 ? 5.476 -0.249 8.775 1.00 78.56 464 ASP A C 1
ATOM 3792 O O . ASP A 1 464 ? 6.197 -0.763 7.928 1.00 78.56 464 ASP A O 1
ATOM 3796 N N . HIS A 1 465 ? 5.718 -0.463 10.077 1.00 83.31 465 HIS A N 1
ATOM 3797 C CA . HIS A 1 465 ? 6.844 -1.263 10.608 1.00 83.31 465 HIS A CA 1
ATOM 3798 C C . HIS A 1 465 ? 6.399 -2.546 11.336 1.00 83.31 465 HIS A C 1
ATOM 3800 O O . HIS A 1 465 ? 7.050 -3.004 12.276 1.00 83.31 465 HIS A O 1
ATOM 3806 N N . GLY A 1 466 ? 5.258 -3.122 10.940 1.00 80.06 466 GLY A N 1
ATOM 3807 C CA . GLY A 1 466 ? 4.688 -4.334 11.546 1.00 80.06 466 GLY A CA 1
ATOM 3808 C C . GLY A 1 466 ? 3.863 -4.115 12.821 1.00 80.06 466 GLY A C 1
ATOM 3809 O O . GLY A 1 466 ? 3.392 -3.021 13.111 1.00 80.06 466 GLY A O 1
ATOM 3810 N N . GLY A 1 467 ? 3.625 -5.202 13.564 1.00 81.69 467 GLY A N 1
ATOM 3811 C CA . GLY A 1 467 ? 2.782 -5.236 14.770 1.00 81.69 467 GLY A CA 1
ATOM 3812 C C . GLY A 1 467 ? 1.430 -5.917 14.539 1.00 81.69 467 GLY A C 1
ATOM 3813 O O . GLY A 1 467 ? 1.105 -6.881 15.231 1.00 81.69 467 GLY A O 1
ATOM 3814 N N . GLY A 1 468 ? 0.680 -5.494 13.518 1.00 90.44 468 GLY A N 1
ATOM 3815 C CA . GLY A 1 468 ? -0.615 -6.076 13.157 1.00 90.44 468 GLY A CA 1
ATOM 3816 C C . GLY A 1 468 ? -1.697 -5.907 14.236 1.00 90.44 468 GLY A C 1
ATOM 3817 O O . GLY A 1 468 ? -1.631 -4.993 15.060 1.00 90.44 468 GLY A O 1
ATOM 3818 N N . PRO A 1 469 ? -2.749 -6.747 14.226 1.00 94.31 469 PRO A N 1
ATOM 3819 C CA . PRO A 1 469 ? -3.783 -6.754 15.258 1.00 94.31 469 PRO A CA 1
ATOM 3820 C C . PRO A 1 469 ? -3.238 -6.988 16.669 1.00 94.31 469 PRO A C 1
ATOM 3822 O O . PRO A 1 469 ? -2.450 -7.904 16.885 1.00 94.31 469 PRO A O 1
ATOM 3825 N N . THR A 1 470 ? -3.731 -6.230 17.650 1.00 91.62 470 THR A N 1
ATOM 3826 C CA . THR A 1 470 ? -3.328 -6.380 19.057 1.00 91.62 470 THR A CA 1
ATOM 3827 C C . THR A 1 470 ? -4.390 -7.096 19.892 1.00 91.62 470 THR A C 1
ATOM 3829 O O . THR A 1 470 ? -5.576 -7.133 19.549 1.00 91.62 470 THR A O 1
ATOM 3832 N N . ARG A 1 471 ? -3.991 -7.621 21.059 1.00 90.94 471 ARG A N 1
ATOM 3833 C CA . ARG A 1 471 ? -4.932 -8.191 22.038 1.00 90.94 471 ARG A CA 1
ATOM 3834 C C . ARG A 1 471 ? -6.016 -7.192 22.443 1.00 90.94 471 ARG A C 1
ATOM 3836 O O . ARG A 1 471 ? -7.183 -7.566 22.496 1.00 90.94 471 ARG A O 1
ATOM 3843 N N . SER A 1 472 ? -5.646 -5.936 22.710 1.00 88.75 472 SER A N 1
ATOM 3844 C CA . SER A 1 472 ? -6.596 -4.906 23.154 1.00 88.75 472 SER A CA 1
ATOM 3845 C C . SER A 1 472 ? -7.675 -4.641 22.100 1.00 88.75 472 SER A C 1
ATOM 3847 O O . SER A 1 472 ? -8.859 -4.527 22.436 1.00 88.75 472 SER A O 1
ATOM 3849 N N . MET A 1 473 ? -7.296 -4.637 20.817 1.00 93.31 473 MET A N 1
ATOM 3850 C CA . MET A 1 473 ? -8.248 -4.537 19.710 1.00 93.31 473 MET A CA 1
ATOM 3851 C C . MET A 1 473 ? -9.219 -5.726 19.697 1.00 93.31 473 MET A C 1
ATOM 3853 O O . MET A 1 473 ? -10.431 -5.523 19.608 1.00 93.31 473 MET A O 1
ATOM 3857 N N . LEU A 1 474 ? -8.720 -6.960 19.840 1.00 95.69 474 LEU A N 1
ATOM 3858 C CA . LEU A 1 474 ? -9.561 -8.165 19.835 1.00 95.69 474 LEU A CA 1
ATOM 3859 C C . LEU A 1 474 ? -10.485 -8.258 21.061 1.00 95.69 474 LEU A C 1
ATOM 3861 O O . LEU A 1 474 ? -11.643 -8.647 20.917 1.00 95.69 474 LEU A O 1
ATOM 3865 N N . GLU A 1 475 ? -10.027 -7.850 22.247 1.00 92.62 475 GLU A N 1
ATOM 3866 C CA . GLU A 1 475 ? -10.854 -7.743 23.459 1.00 92.62 475 GLU A CA 1
ATOM 3867 C C . GLU A 1 475 ? -11.973 -6.709 23.289 1.00 92.62 475 GLU A C 1
ATOM 3869 O O . GLU A 1 475 ? -13.128 -6.954 23.654 1.00 92.62 475 GLU A O 1
ATOM 3874 N N . THR A 1 476 ? -11.651 -5.559 22.693 1.00 93.38 476 THR A N 1
ATOM 3875 C CA . THR A 1 476 ? -12.635 -4.512 22.399 1.00 93.38 476 THR A CA 1
ATOM 3876 C C . THR A 1 476 ? -13.660 -5.010 21.385 1.00 93.38 476 THR A C 1
ATOM 3878 O O . THR A 1 476 ? -14.864 -4.879 21.613 1.00 93.38 476 THR A O 1
ATOM 3881 N N . ALA A 1 477 ? -13.216 -5.669 20.313 1.00 95.81 477 ALA A N 1
ATOM 3882 C CA . ALA A 1 477 ? -14.112 -6.302 19.354 1.00 95.81 477 ALA A CA 1
ATOM 3883 C C . ALA A 1 477 ? -15.011 -7.346 20.026 1.00 95.81 477 ALA A C 1
ATOM 3885 O O . ALA A 1 477 ? -16.222 -7.312 19.833 1.00 95.81 477 ALA A O 1
ATOM 3886 N N . ALA A 1 478 ? -14.466 -8.233 20.864 1.00 94.56 478 ALA A N 1
ATOM 3887 C CA . ALA A 1 478 ? -15.246 -9.244 21.577 1.00 94.56 478 ALA A CA 1
ATOM 3888 C C . ALA A 1 478 ? -16.357 -8.619 22.442 1.00 94.56 478 ALA A C 1
ATOM 3890 O O . ALA A 1 478 ? -17.497 -9.088 22.418 1.00 94.56 478 ALA A O 1
ATOM 3891 N N . ARG A 1 479 ? -16.062 -7.509 23.134 1.00 93.06 479 ARG A N 1
ATOM 3892 C CA . ARG A 1 479 ? -17.045 -6.748 23.922 1.00 93.06 479 ARG A CA 1
ATOM 3893 C C . ARG A 1 479 ? -18.200 -6.239 23.057 1.00 93.06 479 ARG A C 1
ATOM 3895 O O . ARG A 1 479 ? -19.361 -6.501 23.371 1.00 93.06 479 ARG A O 1
ATOM 3902 N N . TRP A 1 480 ? -17.888 -5.570 21.949 1.00 95.81 480 TRP A N 1
ATOM 3903 C CA . TRP A 1 480 ? -18.879 -4.966 21.046 1.00 95.81 480 TRP A CA 1
ATOM 3904 C C . TRP A 1 480 ? -19.609 -5.975 20.150 1.00 95.81 480 TRP A C 1
ATOM 3906 O O . TRP A 1 480 ? -20.685 -5.686 19.625 1.00 95.81 480 TRP A O 1
ATOM 3916 N N . ARG A 1 481 ? -19.063 -7.187 20.014 1.00 94.19 481 ARG A N 1
ATOM 3917 C CA . ARG A 1 481 ? -19.718 -8.334 19.372 1.00 94.19 481 ARG A CA 1
ATOM 3918 C C . ARG A 1 481 ? -20.701 -9.065 20.281 1.00 94.19 481 ARG A C 1
ATOM 3920 O O . ARG A 1 481 ? -21.545 -9.798 19.771 1.00 94.19 481 ARG A O 1
ATOM 3927 N N . SER A 1 482 ? -20.596 -8.896 21.599 1.00 92.12 482 SER A N 1
ATOM 3928 C CA . SER A 1 482 ? -21.428 -9.629 22.554 1.00 92.12 482 SER A CA 1
ATOM 3929 C C . SER A 1 482 ? -22.928 -9.396 22.319 1.00 92.12 482 SER A C 1
ATOM 3931 O O . SER A 1 482 ? -23.359 -8.326 21.880 1.00 92.12 482 SER A O 1
ATOM 3933 N N . ALA A 1 483 ? -23.749 -10.402 22.639 1.00 86.31 483 ALA A N 1
ATOM 3934 C CA . ALA A 1 483 ? -25.203 -10.331 22.458 1.00 86.31 483 ALA A CA 1
ATOM 3935 C C . ALA A 1 483 ? -25.845 -9.170 23.238 1.00 86.31 483 ALA A C 1
ATOM 3937 O O . ALA A 1 483 ? -26.857 -8.621 22.808 1.00 86.31 483 ALA A O 1
ATOM 3938 N N . GLY A 1 484 ? -25.236 -8.786 24.364 1.00 86.56 484 GLY A N 1
ATOM 3939 C CA . GLY A 1 484 ? -25.702 -7.693 25.205 1.00 86.56 484 GLY A CA 1
ATOM 3940 C C . GLY A 1 484 ? -25.337 -6.298 24.702 1.00 86.56 484 GLY A C 1
ATOM 3941 O O . GLY A 1 484 ? -25.891 -5.346 25.237 1.00 86.56 484 GLY A O 1
ATOM 3942 N N . ALA A 1 485 ? -24.429 -6.138 23.733 1.00 93.19 485 ALA A N 1
ATOM 3943 C CA . ALA A 1 485 ? -23.982 -4.822 23.272 1.00 93.19 485 ALA A CA 1
ATOM 3944 C C . ALA A 1 485 ? -25.045 -4.112 22.412 1.00 93.19 485 ALA A C 1
ATOM 3946 O O . ALA A 1 485 ? -25.567 -4.690 21.448 1.00 93.19 485 ALA A O 1
ATOM 3947 N N . ILE A 1 486 ? -25.319 -2.837 22.717 1.00 96.88 486 ILE A N 1
ATOM 3948 C CA . ILE A 1 486 ? -26.185 -1.976 21.900 1.00 96.88 486 ILE A CA 1
ATOM 3949 C C . ILE A 1 486 ? -25.344 -1.354 20.778 1.00 96.88 486 ILE A C 1
ATOM 3951 O O . ILE A 1 486 ? -24.845 -0.237 20.877 1.00 96.88 486 ILE A O 1
ATOM 3955 N N . TYR A 1 487 ? -25.127 -2.126 19.713 1.00 98.00 487 TYR A N 1
ATOM 3956 C CA . TYR A 1 487 ? -24.186 -1.776 18.645 1.00 98.00 487 TYR A CA 1
ATOM 3957 C C . TYR A 1 487 ? -24.593 -2.408 17.303 1.00 98.00 487 TYR A C 1
ATOM 3959 O O . TYR A 1 487 ? -25.330 -3.407 17.299 1.00 98.00 487 TYR A O 1
ATOM 3967 N N . PRO A 1 488 ? -24.118 -1.881 16.152 1.00 97.81 488 PRO A N 1
ATOM 3968 C CA . PRO A 1 488 ? -24.197 -2.576 14.870 1.00 97.81 488 PRO A CA 1
ATOM 3969 C C . PRO A 1 488 ? -23.687 -4.014 14.930 1.00 97.81 488 PRO A C 1
ATOM 3971 O O . PRO A 1 488 ? -23.009 -4.436 15.870 1.00 97.81 488 PRO A O 1
ATOM 3974 N N . ARG A 1 489 ? -24.021 -4.823 13.923 1.00 97.75 489 ARG A N 1
ATOM 3975 C CA . ARG A 1 489 ? -23.423 -6.159 13.811 1.00 97.75 489 ARG A CA 1
ATOM 3976 C C . ARG A 1 489 ? -21.926 -5.999 13.581 1.00 97.75 489 ARG A C 1
ATOM 3978 O O . ARG A 1 489 ? -21.529 -5.474 12.554 1.00 97.75 489 ARG A O 1
ATOM 3985 N N . LEU A 1 490 ? -21.114 -6.452 14.524 1.00 97.50 490 LEU A N 1
ATOM 3986 C CA . LEU A 1 490 ? -19.668 -6.525 14.374 1.00 97.50 490 LEU A CA 1
ATOM 3987 C C . LEU A 1 490 ? -19.284 -7.995 14.203 1.00 97.50 490 LEU A C 1
ATOM 3989 O O . LEU A 1 490 ? -19.789 -8.865 14.915 1.00 97.50 490 LEU A O 1
ATOM 3993 N N . PHE A 1 491 ? -18.404 -8.294 13.261 1.00 94.81 491 PHE A N 1
ATOM 3994 C CA . PHE A 1 491 ? -17.830 -9.627 13.118 1.00 94.81 491 PHE A CA 1
ATOM 3995 C C . PHE A 1 491 ? -16.440 -9.529 12.505 1.00 94.81 491 PHE A C 1
ATOM 3997 O O . PHE A 1 491 ? -16.161 -8.626 11.715 1.00 94.81 491 PHE A O 1
ATOM 4004 N N . PHE A 1 492 ? -15.575 -10.460 12.895 1.00 97.25 492 PHE A N 1
ATOM 4005 C CA . PHE A 1 492 ? -14.344 -10.706 12.162 1.00 97.25 492 PHE A CA 1
ATOM 4006 C C . PHE A 1 492 ? -14.696 -11.329 10.815 1.00 97.25 492 PHE A C 1
ATOM 4008 O O . PHE A 1 492 ? -15.671 -12.076 10.708 1.00 97.25 492 PHE A O 1
ATOM 4015 N N . GLY A 1 493 ? -13.938 -10.983 9.788 1.00 96.31 493 GLY A N 1
ATOM 4016 C CA . GLY A 1 493 ? -14.149 -11.533 8.462 1.00 96.31 493 GLY A CA 1
ATOM 4017 C C . GLY A 1 493 ? -12.987 -11.252 7.532 1.00 96.31 493 GLY A C 1
ATOM 4018 O O . GLY A 1 493 ? -11.943 -10.742 7.941 1.00 96.31 493 GLY A O 1
ATOM 4019 N N . THR A 1 494 ? -13.194 -11.608 6.277 1.00 97.25 494 THR A N 1
ATOM 4020 C CA . THR A 1 494 ? -12.215 -11.460 5.202 1.00 97.25 494 THR A CA 1
ATOM 4021 C C . THR A 1 494 ? -12.615 -10.352 4.236 1.00 97.25 494 THR A C 1
ATOM 4023 O O . THR A 1 494 ? -13.778 -9.938 4.169 1.00 97.25 494 THR A O 1
ATOM 4026 N N . VAL A 1 495 ? -11.648 -9.866 3.468 1.00 97.50 495 VAL A N 1
ATOM 4027 C CA . VAL A 1 495 ? -11.879 -8.905 2.390 1.00 97.50 495 VAL A CA 1
ATOM 4028 C C . VAL A 1 495 ? -12.749 -9.531 1.307 1.00 97.50 495 VAL A C 1
ATOM 4030 O O . VAL A 1 495 ? -13.668 -8.886 0.798 1.00 97.50 495 VAL A O 1
ATOM 4033 N N . HIS A 1 496 ? -12.513 -10.805 0.990 1.00 96.19 496 HIS A N 1
ATOM 4034 C CA . HIS A 1 496 ? -13.299 -11.529 0.003 1.00 96.19 496 HIS A CA 1
ATOM 4035 C C . HIS A 1 496 ? -14.788 -11.584 0.362 1.00 96.19 496 HIS A C 1
ATOM 4037 O O . HIS A 1 496 ? -15.636 -11.249 -0.464 1.00 96.19 496 HIS A O 1
ATOM 4043 N N . GLU A 1 497 ? -15.124 -11.921 1.611 1.00 96.00 497 GLU A N 1
ATOM 4044 C CA . GLU A 1 497 ? -16.517 -11.964 2.072 1.00 96.00 497 GLU A CA 1
ATOM 4045 C C . GLU A 1 497 ? -17.229 -10.611 1.967 1.00 96.00 497 GLU A C 1
ATOM 4047 O O . GLU A 1 497 ? -18.425 -10.571 1.672 1.00 96.00 497 GLU A O 1
ATOM 4052 N N . PHE A 1 498 ? -16.521 -9.503 2.215 1.00 97.62 498 PHE A N 1
ATOM 4053 C CA . PHE A 1 498 ? -17.084 -8.164 2.043 1.00 97.62 498 PHE A CA 1
ATOM 4054 C C . PHE A 1 498 ? -17.483 -7.916 0.586 1.00 97.62 498 PHE A C 1
ATOM 4056 O O . PHE A 1 498 ? -18.606 -7.481 0.317 1.00 97.62 498 PHE A O 1
ATOM 4063 N N . PHE A 1 499 ? -16.590 -8.221 -0.358 1.00 97.81 499 PHE A N 1
ATOM 4064 C CA . PHE A 1 499 ? -16.866 -8.017 -1.777 1.00 97.81 499 PHE A CA 1
ATOM 4065 C C . PHE A 1 499 ? -17.952 -8.952 -2.308 1.00 97.81 499 PHE A C 1
ATOM 4067 O O . PHE A 1 499 ? -18.822 -8.489 -3.040 1.00 97.81 499 PHE A O 1
ATOM 4074 N N . GLU A 1 500 ? -17.971 -10.224 -1.910 1.00 95.12 500 GLU A N 1
ATOM 4075 C CA . GLU A 1 500 ? -19.030 -11.166 -2.305 1.00 95.12 500 GLU A CA 1
ATOM 4076 C C . GLU A 1 500 ? -20.419 -10.680 -1.849 1.00 95.12 500 GLU A C 1
ATOM 4078 O O . GLU A 1 500 ? -21.389 -10.719 -2.610 1.00 95.12 500 GLU A O 1
ATOM 4083 N N . ARG A 1 501 ? -20.523 -10.110 -0.640 1.00 95.12 501 ARG A N 1
ATOM 4084 C CA . ARG A 1 501 ? -21.773 -9.499 -0.158 1.00 95.12 501 ARG A CA 1
ATOM 4085 C C . ARG A 1 501 ? -22.140 -8.219 -0.898 1.00 95.12 501 ARG A C 1
ATOM 4087 O O . ARG A 1 501 ? -23.297 -8.053 -1.279 1.00 95.12 501 ARG A O 1
ATOM 4094 N N . ALA A 1 502 ? -21.170 -7.343 -1.149 1.00 96.31 502 ALA A N 1
ATOM 4095 C CA . ALA A 1 502 ? -21.402 -6.140 -1.943 1.00 96.31 502 ALA A CA 1
ATOM 4096 C C . ALA A 1 502 ? -21.869 -6.492 -3.370 1.00 96.31 502 ALA A C 1
ATOM 4098 O O . ALA A 1 502 ? -22.773 -5.849 -3.906 1.00 96.31 502 ALA A O 1
ATOM 4099 N N . MET A 1 503 ? -21.308 -7.550 -3.963 1.00 96.06 503 MET A N 1
ATOM 4100 C CA . MET A 1 503 ? -21.703 -8.073 -5.272 1.00 96.06 503 MET A CA 1
ATOM 4101 C C . MET A 1 503 ? -23.134 -8.623 -5.276 1.00 96.06 503 MET A C 1
ATOM 4103 O O . MET A 1 503 ? -23.866 -8.392 -6.239 1.00 96.06 503 MET A O 1
ATOM 4107 N N . ALA A 1 504 ? -23.574 -9.281 -4.200 1.00 95.88 504 ALA A N 1
ATOM 4108 C CA . ALA A 1 504 ? -24.956 -9.751 -4.067 1.00 95.88 504 ALA A CA 1
ATOM 4109 C C . ALA A 1 504 ? -25.982 -8.598 -4.040 1.00 95.88 504 ALA A C 1
ATOM 4111 O O . ALA A 1 504 ? -27.124 -8.769 -4.466 1.00 95.88 504 ALA A O 1
ATOM 4112 N N . GLU A 1 505 ? -25.577 -7.409 -3.587 1.00 95.69 505 GLU A N 1
ATOM 4113 C CA . GLU A 1 505 ? -26.422 -6.209 -3.539 1.00 95.69 505 GLU A CA 1
ATOM 4114 C C . GLU A 1 505 ? -26.186 -5.238 -4.707 1.00 95.69 505 GLU A C 1
ATOM 4116 O O . GLU A 1 505 ? -26.806 -4.173 -4.769 1.00 95.69 505 GLU A O 1
ATOM 4121 N N . LEU A 1 506 ? -25.322 -5.595 -5.659 1.00 93.50 506 LEU A N 1
ATOM 4122 C CA . LEU A 1 506 ? -24.830 -4.695 -6.700 1.00 93.50 506 LEU A CA 1
ATOM 4123 C C . LEU A 1 506 ? -25.933 -3.955 -7.485 1.00 93.50 506 LEU A C 1
ATOM 4125 O O . LEU A 1 506 ? -25.776 -2.746 -7.675 1.00 93.50 506 LEU A O 1
ATOM 4129 N N . PRO A 1 507 ? -27.063 -4.582 -7.893 1.00 93.19 507 PRO A N 1
ATOM 4130 C CA . PRO A 1 507 ? -28.136 -3.867 -8.594 1.00 93.19 507 PRO A CA 1
ATOM 4131 C C . PRO A 1 507 ? -28.770 -2.749 -7.757 1.00 93.19 507 PRO A C 1
ATOM 4133 O O . PRO A 1 507 ? -29.205 -1.739 -8.302 1.00 93.19 507 PRO A O 1
ATOM 4136 N N . ARG A 1 508 ? -28.816 -2.925 -6.429 1.00 95.56 508 ARG A N 1
ATOM 4137 C CA . ARG A 1 508 ? -29.333 -1.931 -5.481 1.00 95.56 508 ARG A CA 1
ATOM 4138 C C . ARG A 1 508 ? -28.302 -0.840 -5.205 1.00 95.56 508 ARG A C 1
ATOM 4140 O O . ARG A 1 508 ? -28.678 0.320 -5.080 1.00 95.56 508 ARG A O 1
ATOM 4147 N N . LEU A 1 509 ? -27.030 -1.221 -5.064 1.00 95.38 509 LEU A N 1
ATOM 4148 C CA . LEU A 1 509 ? -25.936 -0.290 -4.780 1.00 95.38 509 LEU A CA 1
ATOM 4149 C C . LEU A 1 509 ? -25.618 0.610 -5.977 1.00 95.38 509 LEU A C 1
ATOM 4151 O O . LEU A 1 509 ? -25.285 1.772 -5.777 1.00 95.38 509 LEU A O 1
ATOM 4155 N N . ASN A 1 510 ? -25.725 0.075 -7.199 1.00 95.94 510 ASN A N 1
ATOM 4156 C CA . ASN A 1 510 ? -25.392 0.744 -8.459 1.00 95.94 510 ASN A CA 1
ATOM 4157 C C . ASN A 1 510 ? -24.105 1.604 -8.372 1.00 95.94 510 ASN A C 1
ATOM 4159 O O . ASN A 1 510 ? -24.179 2.825 -8.547 1.00 95.94 510 ASN A O 1
ATOM 4163 N N . PRO A 1 511 ? -22.932 1.007 -8.056 1.00 97.31 511 PRO A N 1
ATOM 4164 C CA . PRO A 1 511 ? -21.713 1.775 -7.815 1.00 97.31 511 PRO A CA 1
ATOM 4165 C C . PRO A 1 511 ? -21.309 2.614 -9.038 1.00 97.31 511 PRO A C 1
ATOM 4167 O O . PRO A 1 511 ? -21.432 2.135 -10.171 1.00 97.31 511 PRO A O 1
ATOM 4170 N N . PRO A 1 512 ? -20.783 3.837 -8.837 1.00 97.69 512 PRO A N 1
ATOM 4171 C CA . PRO A 1 512 ? -20.317 4.681 -9.931 1.00 97.69 512 PRO A CA 1
ATOM 4172 C C . PRO A 1 512 ? -19.130 4.043 -10.662 1.00 97.69 512 PRO A C 1
ATOM 4174 O O . PRO A 1 512 ? -18.460 3.157 -10.131 1.00 97.69 512 PRO A O 1
ATOM 4177 N N . VAL A 1 513 ? -18.856 4.511 -11.882 1.00 98.38 513 VAL A N 1
ATOM 4178 C CA . VAL A 1 513 ? -17.717 4.058 -12.692 1.00 98.38 513 VAL A CA 1
ATOM 4179 C C . VAL A 1 513 ? -16.675 5.172 -12.771 1.00 98.38 513 VAL A C 1
ATOM 4181 O O . VAL A 1 513 ? -16.994 6.278 -13.204 1.00 98.38 513 VAL A O 1
ATOM 4184 N N . TRP A 1 514 ? -15.436 4.876 -12.386 1.00 98.12 514 TRP A N 1
ATOM 4185 C CA . TRP A 1 514 ? -14.275 5.743 -12.578 1.00 98.12 514 TRP A CA 1
ATOM 4186 C C . TRP A 1 514 ? -13.510 5.314 -13.836 1.00 98.12 514 TRP A C 1
ATOM 4188 O O . TRP A 1 514 ? -13.129 4.148 -13.953 1.00 98.12 514 TRP A O 1
ATOM 4198 N N . ARG A 1 515 ? -13.307 6.247 -14.775 1.00 98.12 515 ARG A N 1
ATOM 4199 C CA . ARG A 1 515 ? -12.647 6.034 -16.080 1.00 98.12 515 ARG A CA 1
ATOM 4200 C C . ARG A 1 515 ? -11.436 6.945 -16.237 1.00 98.12 515 ARG A C 1
ATOM 4202 O O . ARG A 1 515 ? -11.364 7.730 -17.176 1.00 98.12 515 ARG A O 1
ATOM 4209 N N . ASP A 1 516 ? -10.545 6.877 -15.268 1.00 97.12 516 ASP A N 1
ATOM 4210 C CA . ASP A 1 516 ? -9.293 7.615 -15.302 1.00 97.12 516 ASP A CA 1
ATOM 4211 C C . ASP A 1 516 ? -8.256 6.902 -14.429 1.00 97.12 516 ASP A C 1
ATOM 4213 O O . ASP A 1 516 ? -8.550 5.891 -13.772 1.00 97.12 516 ASP A O 1
ATOM 4217 N N . GLU A 1 517 ? -7.044 7.435 -14.394 1.00 96.19 517 GLU A N 1
ATOM 4218 C CA . GLU A 1 517 ? -6.082 7.091 -13.357 1.00 96.19 517 GLU A CA 1
ATOM 4219 C C . GLU A 1 517 ? -6.599 7.485 -11.965 1.00 96.19 517 GLU A C 1
ATOM 4221 O O . GLU A 1 517 ? -7.449 8.363 -11.796 1.00 96.19 517 GLU A O 1
ATOM 4226 N N . LEU A 1 518 ? -6.089 6.817 -10.935 1.00 96.94 518 LEU A N 1
ATOM 4227 C CA . LEU A 1 518 ? -6.262 7.257 -9.556 1.00 96.94 518 LEU A CA 1
ATOM 4228 C C . LEU A 1 518 ? -5.065 8.147 -9.214 1.00 96.94 518 LEU A C 1
ATOM 4230 O O . LEU A 1 518 ? -4.054 7.681 -8.683 1.00 96.94 518 LEU A O 1
ATOM 4234 N N . TYR A 1 519 ? -5.172 9.418 -9.602 1.00 95.69 519 TYR A N 1
ATOM 4235 C CA . TYR A 1 519 ? -4.109 10.408 -9.450 1.00 95.69 519 TYR A CA 1
ATOM 4236 C C . TYR A 1 519 ? -3.934 10.849 -7.990 1.00 95.69 519 TYR A C 1
ATOM 4238 O O . TYR A 1 519 ? -4.899 11.250 -7.331 1.00 95.69 519 TYR A O 1
ATOM 4246 N N . LEU A 1 520 ? -2.684 10.808 -7.517 1.00 95.69 520 LEU A N 1
ATOM 4247 C CA . LEU A 1 520 ? -2.267 11.318 -6.213 1.00 95.69 520 LEU A CA 1
ATOM 4248 C C . LEU A 1 520 ? -1.553 12.670 -6.380 1.00 95.69 520 LEU A C 1
ATOM 4250 O O . LEU A 1 520 ? -0.538 12.769 -7.067 1.00 95.69 520 LEU A O 1
ATOM 4254 N N . GLU A 1 521 ? -2.075 13.718 -5.742 1.00 94.44 521 GLU A N 1
ATOM 4255 C CA . GLU A 1 521 ? -1.556 15.092 -5.848 1.00 94.44 521 GLU A CA 1
ATOM 4256 C C . GLU A 1 521 ? -0.296 15.333 -5.001 1.00 94.44 521 GLU A C 1
ATOM 4258 O O . GLU A 1 521 ? 0.513 16.220 -5.309 1.00 94.44 521 GLU A O 1
ATOM 4263 N N . THR A 1 522 ? -0.121 14.530 -3.951 1.00 91.94 522 THR A N 1
ATOM 4264 C CA . THR A 1 522 ? 1.043 14.533 -3.061 1.00 91.94 522 THR A CA 1
ATOM 4265 C C . THR A 1 522 ? 2.171 13.652 -3.597 1.00 91.94 522 THR A C 1
ATOM 4267 O O . THR A 1 522 ? 2.029 12.935 -4.583 1.00 91.94 522 THR A O 1
ATOM 4270 N N . HIS A 1 523 ? 3.351 13.756 -2.979 1.00 94.62 523 HIS A N 1
ATOM 4271 C CA . HIS A 1 523 ? 4.523 12.911 -3.264 1.00 94.62 523 HIS A CA 1
ATOM 4272 C C . HIS A 1 523 ? 5.068 12.978 -4.707 1.00 94.62 523 HIS A C 1
ATOM 4274 O O . HIS A 1 523 ? 5.909 12.167 -5.086 1.00 94.62 523 HIS A O 1
ATOM 4280 N N . ARG A 1 524 ? 4.703 13.987 -5.509 1.00 94.12 524 ARG A N 1
ATOM 4281 C CA . ARG A 1 524 ? 5.169 14.146 -6.906 1.00 94.12 524 ARG A CA 1
ATOM 4282 C C . ARG A 1 524 ? 6.694 14.207 -7.073 1.00 94.12 524 ARG A C 1
ATOM 4284 O O . ARG A 1 524 ? 7.215 13.824 -8.117 1.00 94.12 524 ARG A O 1
ATOM 4291 N N . GLY A 1 525 ? 7.421 14.652 -6.045 1.00 94.81 525 GLY A N 1
ATOM 4292 C CA . GLY A 1 525 ? 8.891 14.657 -6.040 1.00 94.81 525 GLY A CA 1
ATOM 4293 C C . GLY A 1 525 ? 9.515 13.257 -6.142 1.00 94.81 525 GLY A C 1
ATOM 4294 O O . GLY A 1 525 ? 10.655 13.111 -6.584 1.00 94.81 525 GLY A O 1
ATOM 4295 N N . THR A 1 526 ? 8.762 12.208 -5.805 1.00 95.56 526 THR A N 1
ATOM 4296 C CA . THR A 1 526 ? 9.224 10.818 -5.901 1.00 95.56 526 THR A CA 1
ATOM 4297 C C . THR A 1 526 ? 9.425 10.352 -7.348 1.00 95.56 526 THR A C 1
ATOM 4299 O O . THR A 1 526 ? 10.213 9.445 -7.612 1.00 95.56 526 THR A O 1
ATOM 4302 N N . TYR A 1 527 ? 8.827 11.021 -8.336 1.00 95.00 527 TYR A N 1
ATOM 4303 C CA . TYR A 1 527 ? 9.073 10.699 -9.743 1.00 95.00 527 TYR A CA 1
ATOM 4304 C C . TYR A 1 527 ? 10.478 11.109 -10.218 1.00 95.00 527 TYR A C 1
ATOM 4306 O O . TYR A 1 527 ? 10.990 10.527 -11.175 1.00 95.00 527 TYR A O 1
ATOM 4314 N N . THR A 1 528 ? 11.139 12.055 -9.537 1.00 95.81 528 THR A N 1
ATOM 4315 C CA . THR A 1 528 ? 12.460 12.589 -9.926 1.00 95.81 528 THR A CA 1
ATOM 4316 C C . THR A 1 528 ? 13.581 12.278 -8.932 1.00 95.81 528 THR A C 1
ATOM 4318 O O . THR A 1 528 ? 14.736 12.159 -9.350 1.00 95.81 528 THR A O 1
ATOM 4321 N N . SER A 1 529 ? 13.269 12.097 -7.642 1.00 96.50 529 SER A N 1
ATOM 4322 C CA . SER A 1 529 ? 14.232 11.655 -6.619 1.00 96.50 529 SER A CA 1
ATOM 4323 C C . SER A 1 529 ? 14.927 10.350 -7.029 1.00 96.50 529 SER A C 1
ATOM 4325 O O . SER A 1 529 ? 14.356 9.545 -7.757 1.00 96.50 529 SER A O 1
ATOM 4327 N N . GLN A 1 530 ? 16.155 10.092 -6.570 1.00 97.62 530 GLN A N 1
ATOM 4328 C CA . GLN A 1 530 ? 16.869 8.825 -6.826 1.00 97.62 530 GLN A CA 1
ATOM 4329 C C . GLN A 1 530 ? 16.876 8.396 -8.309 1.00 97.62 530 GLN A C 1
ATOM 4331 O O . GLN A 1 530 ? 16.589 7.247 -8.661 1.00 97.62 530 GLN A O 1
ATOM 4336 N N . ALA A 1 531 ? 17.206 9.332 -9.206 1.00 98.00 531 ALA A N 1
ATOM 4337 C CA . ALA A 1 531 ? 17.204 9.107 -10.654 1.00 98.00 531 ALA A CA 1
ATOM 4338 C C . ALA A 1 531 ? 18.063 7.902 -11.091 1.00 98.00 531 ALA A C 1
ATOM 4340 O O . ALA A 1 531 ? 17.707 7.199 -12.040 1.00 98.00 531 ALA A O 1
ATOM 4341 N N . THR A 1 532 ? 19.162 7.617 -10.383 1.00 97.75 532 THR A N 1
ATOM 4342 C CA . THR A 1 532 ? 20.013 6.442 -10.634 1.00 97.75 532 THR A CA 1
ATOM 4343 C C . THR A 1 532 ? 19.254 5.131 -10.434 1.00 97.75 532 THR A C 1
ATOM 4345 O O . THR A 1 532 ? 19.318 4.268 -11.308 1.00 97.75 532 THR A O 1
ATOM 4348 N N . THR A 1 533 ? 18.476 4.998 -9.355 1.00 98.31 533 THR A N 1
ATOM 4349 C CA . THR A 1 533 ? 17.632 3.822 -9.082 1.00 98.31 533 THR A CA 1
ATOM 4350 C C . THR A 1 533 ? 16.617 3.609 -10.199 1.00 98.31 533 THR A C 1
ATOM 4352 O O . THR A 1 533 ? 16.508 2.514 -10.747 1.00 98.31 533 THR A O 1
ATOM 4355 N N . LYS A 1 534 ? 15.936 4.676 -10.627 1.00 98.62 534 LYS A N 1
ATOM 4356 C CA . LYS A 1 534 ? 14.949 4.630 -11.719 1.00 98.62 534 LYS A CA 1
ATOM 4357 C C . LYS A 1 534 ? 15.588 4.255 -13.059 1.00 98.62 534 LYS A C 1
ATOM 4359 O O . LYS A 1 534 ? 15.048 3.432 -13.801 1.00 98.62 534 LYS A O 1
ATOM 4364 N N . ARG A 1 535 ? 16.777 4.797 -13.351 1.00 98.56 535 ARG A N 1
ATOM 4365 C CA . ARG A 1 535 ? 17.584 4.418 -14.521 1.00 98.56 535 ARG A CA 1
ATOM 4366 C C . ARG A 1 535 ? 17.985 2.944 -14.466 1.00 98.56 535 ARG A C 1
ATOM 4368 O O . ARG A 1 535 ? 17.856 2.254 -15.474 1.00 98.56 535 ARG A O 1
ATOM 4375 N N . ASN A 1 536 ? 18.443 2.465 -13.310 1.00 98.62 536 ASN A N 1
ATOM 4376 C CA . ASN A 1 536 ? 18.824 1.071 -13.102 1.00 98.62 536 ASN A CA 1
ATOM 4377 C C . ASN A 1 536 ? 17.626 0.124 -13.276 1.00 98.62 536 ASN A C 1
ATOM 4379 O O . ASN A 1 536 ? 17.774 -0.882 -13.972 1.00 98.62 536 ASN A O 1
ATOM 4383 N N . ASN A 1 537 ? 16.444 0.474 -12.750 1.00 98.81 537 ASN A N 1
ATOM 4384 C CA . ASN A 1 537 ? 15.203 -0.271 -12.984 1.00 98.81 537 ASN A CA 1
ATOM 4385 C C . ASN A 1 537 ? 14.901 -0.359 -14.484 1.00 98.81 537 ASN A C 1
ATOM 4387 O O . ASN A 1 537 ? 14.874 -1.453 -15.039 1.00 98.81 537 ASN A O 1
ATOM 4391 N N . ARG A 1 538 ? 14.779 0.785 -15.174 1.00 98.75 538 ARG A N 1
ATOM 4392 C CA . ARG A 1 538 ? 14.417 0.816 -16.602 1.00 98.75 538 ARG A CA 1
ATOM 4393 C C . ARG A 1 538 ? 15.407 0.042 -17.476 1.00 98.75 538 ARG A C 1
ATOM 4395 O O . ARG A 1 538 ? 15.004 -0.668 -18.394 1.00 98.75 538 ARG A O 1
ATOM 4402 N N . GLN A 1 539 ? 16.708 0.162 -17.206 1.00 98.69 539 GLN A N 1
ATOM 4403 C CA . GLN A 1 539 ? 17.736 -0.588 -17.935 1.00 98.69 539 GLN A CA 1
ATOM 4404 C C . GLN A 1 539 ? 17.652 -2.093 -17.674 1.00 98.69 539 GLN A C 1
ATOM 4406 O O . GLN A 1 539 ? 17.874 -2.879 -18.595 1.00 98.69 539 GLN A O 1
ATOM 4411 N N . SER A 1 540 ? 17.324 -2.488 -16.445 1.00 98.88 540 SER A N 1
ATOM 4412 C CA . SER A 1 540 ? 17.152 -3.891 -16.069 1.00 98.88 540 SER A CA 1
ATOM 4413 C C . SER A 1 540 ? 15.905 -4.495 -16.710 1.00 98.88 540 SER A C 1
ATOM 4415 O O . SER A 1 540 ? 16.002 -5.569 -17.290 1.00 98.88 540 SER A O 1
ATOM 4417 N N . GLU A 1 541 ? 14.778 -3.776 -16.719 1.00 98.75 541 GLU A N 1
ATOM 4418 C CA . GLU A 1 541 ? 13.561 -4.177 -17.440 1.00 98.75 541 GLU A CA 1
ATOM 4419 C C . GLU A 1 541 ? 13.860 -4.433 -18.924 1.00 98.75 541 GLU A C 1
ATOM 4421 O O . GLU A 1 541 ? 13.575 -5.507 -19.444 1.00 98.75 541 GLU A O 1
ATOM 4426 N N . ILE A 1 542 ? 14.506 -3.480 -19.607 1.00 98.69 542 ILE A N 1
ATOM 4427 C CA . ILE A 1 542 ? 14.865 -3.628 -21.027 1.00 98.69 542 ILE A CA 1
ATOM 4428 C C . ILE A 1 542 ? 15.800 -4.826 -21.240 1.00 98.69 542 ILE A C 1
ATOM 4430 O O . ILE A 1 542 ? 15.610 -5.598 -22.182 1.00 98.69 542 ILE A O 1
ATOM 4434 N N . LEU A 1 543 ? 16.819 -4.981 -20.388 1.00 98.81 543 LEU A N 1
ATOM 4435 C CA . LEU A 1 543 ? 17.788 -6.067 -20.495 1.00 98.81 543 LEU A CA 1
ATOM 4436 C C . LEU A 1 543 ? 17.120 -7.433 -20.335 1.00 98.81 543 LEU A C 1
ATOM 4438 O O . LEU A 1 543 ? 17.335 -8.295 -21.184 1.00 98.81 543 LEU A O 1
ATOM 4442 N N . LEU A 1 544 ? 16.319 -7.622 -19.285 1.00 98.81 544 LEU A N 1
ATOM 4443 C CA . LEU A 1 544 ? 15.671 -8.901 -19.009 1.00 98.81 544 LEU A CA 1
ATOM 4444 C C . LEU A 1 544 ? 14.656 -9.255 -20.094 1.00 98.81 544 LEU A C 1
ATOM 4446 O O . LEU A 1 544 ? 14.674 -10.378 -20.583 1.00 98.81 544 LEU A O 1
ATOM 4450 N N . LEU A 1 545 ? 13.864 -8.294 -20.576 1.00 98.44 545 LEU A N 1
ATOM 4451 C CA . LEU A 1 545 ? 12.943 -8.548 -21.687 1.00 98.44 545 LEU A CA 1
ATOM 4452 C C . LEU A 1 545 ? 13.669 -8.947 -22.972 1.00 98.44 545 LEU A C 1
ATOM 4454 O O . LEU A 1 545 ? 13.196 -9.807 -23.713 1.00 98.44 545 LEU A O 1
ATOM 4458 N N . ASN A 1 546 ? 14.822 -8.344 -23.258 1.00 98.56 546 ASN A N 1
ATOM 4459 C CA . ASN A 1 546 ? 15.627 -8.743 -24.410 1.00 98.56 546 ASN A CA 1
ATOM 4460 C C . ASN A 1 546 ? 16.248 -10.130 -24.205 1.00 98.56 546 ASN A C 1
ATOM 4462 O O . ASN A 1 546 ? 16.226 -10.942 -25.129 1.00 98.56 546 ASN A O 1
ATOM 4466 N N . ALA A 1 547 ? 16.764 -10.408 -23.006 1.00 98.69 547 ALA A N 1
ATOM 4467 C CA . ALA A 1 547 ? 17.326 -11.701 -22.639 1.00 98.69 547 ALA A CA 1
ATOM 4468 C C . ALA A 1 547 ? 16.290 -12.823 -22.809 1.00 98.69 547 ALA A C 1
ATOM 4470 O O . ALA A 1 547 ? 16.576 -13.813 -23.473 1.00 98.69 547 ALA A O 1
ATOM 4471 N N . GLU A 1 548 ? 15.064 -12.635 -22.317 1.00 98.19 548 GLU A N 1
ATOM 4472 C CA . GLU A 1 548 ? 13.974 -13.608 -22.449 1.00 98.19 548 GLU A CA 1
ATOM 4473 C C . GLU A 1 548 ? 13.548 -13.838 -23.897 1.00 98.19 548 GLU A C 1
ATOM 4475 O O . GLU A 1 548 ? 13.403 -14.989 -24.313 1.00 98.19 548 GLU A O 1
ATOM 4480 N N . LYS A 1 549 ? 13.381 -12.770 -24.691 1.00 98.00 549 LYS A N 1
ATOM 4481 C CA . LYS A 1 549 ? 13.023 -12.893 -26.115 1.00 98.00 549 LYS A CA 1
ATOM 4482 C C . LYS A 1 549 ? 14.044 -13.745 -26.861 1.00 98.00 549 LYS A C 1
ATOM 4484 O O . LYS A 1 549 ? 13.671 -14.700 -27.539 1.00 98.00 549 LYS A O 1
ATOM 4489 N N . PHE A 1 550 ? 15.332 -13.425 -26.728 1.00 98.31 550 PHE A N 1
ATOM 4490 C CA . PHE A 1 550 ? 16.371 -14.163 -27.442 1.00 98.31 550 PHE A CA 1
ATOM 4491 C C . PHE A 1 550 ? 16.613 -15.552 -26.854 1.00 98.31 550 PHE A C 1
ATOM 4493 O O . PHE A 1 550 ? 16.846 -16.475 -27.627 1.00 98.31 550 PHE A O 1
ATOM 4500 N N . ALA A 1 551 ? 16.498 -15.743 -25.538 1.00 98.38 551 ALA A N 1
ATOM 4501 C CA . ALA A 1 551 ? 16.570 -17.069 -24.928 1.00 98.38 551 ALA A CA 1
ATOM 4502 C C . ALA A 1 551 ? 15.424 -17.975 -25.405 1.00 98.38 551 ALA A C 1
ATOM 4504 O O . ALA A 1 551 ? 15.657 -19.142 -25.710 1.00 98.38 551 ALA A O 1
ATOM 4505 N N . SER A 1 552 ? 14.215 -17.428 -25.557 1.00 97.88 552 SER A N 1
ATOM 4506 C CA . SER A 1 552 ? 13.063 -18.147 -26.120 1.00 97.88 552 SER A CA 1
ATOM 4507 C C . SER A 1 552 ? 13.312 -18.555 -27.573 1.00 97.88 552 SER A C 1
ATOM 4509 O O . SER A 1 552 ? 13.024 -19.683 -27.962 1.00 97.88 552 SER A O 1
ATOM 4511 N N . LEU A 1 553 ? 13.901 -17.667 -28.383 1.00 96.56 553 LEU A N 1
ATOM 4512 C CA . LEU A 1 553 ? 14.287 -17.993 -29.759 1.00 96.56 553 LEU A CA 1
ATOM 4513 C C . LEU A 1 553 ? 15.394 -19.053 -29.802 1.00 96.56 553 LEU A C 1
ATOM 4515 O O . LEU A 1 553 ? 15.284 -20.016 -30.552 1.00 96.56 553 LEU A O 1
ATOM 4519 N N . ALA A 1 554 ? 16.437 -18.910 -28.984 1.00 97.00 554 ALA A N 1
ATOM 4520 C CA . ALA A 1 554 ? 17.531 -19.873 -28.875 1.00 97.00 554 ALA A CA 1
ATOM 4521 C C . ALA A 1 554 ? 17.036 -21.263 -28.438 1.00 97.00 554 ALA A C 1
ATOM 4523 O O . ALA A 1 554 ? 17.567 -22.281 -28.891 1.00 97.00 554 ALA A O 1
ATOM 4524 N N . GLN A 1 555 ? 15.978 -21.318 -27.623 1.00 97.62 555 GLN A N 1
ATOM 4525 C CA . GLN A 1 555 ? 15.358 -22.571 -27.204 1.00 97.62 555 GLN A CA 1
ATOM 4526 C C . GLN A 1 555 ? 14.784 -23.377 -28.365 1.00 97.62 555 GLN A C 1
ATOM 4528 O O . GLN A 1 555 ? 14.940 -24.599 -28.393 1.00 97.62 555 GLN A O 1
ATOM 4533 N N . LEU A 1 556 ? 14.214 -22.711 -29.372 1.00 95.56 556 LEU A N 1
ATOM 4534 C CA . LEU A 1 556 ? 13.728 -23.373 -30.588 1.00 95.56 556 LEU A CA 1
ATOM 4535 C C . LEU A 1 556 ? 14.845 -24.088 -31.360 1.00 95.56 556 LEU A C 1
ATOM 4537 O O . LEU A 1 556 ? 14.570 -24.964 -32.176 1.00 95.56 556 LEU A O 1
ATOM 4541 N N . PHE A 1 557 ? 16.103 -23.741 -31.087 1.00 92.56 557 PHE A N 1
ATOM 4542 C CA . PHE A 1 557 ? 17.279 -24.325 -31.716 1.00 92.56 557 PHE A CA 1
ATOM 4543 C C . PHE A 1 557 ? 18.060 -25.285 -30.808 1.00 92.56 557 PHE A C 1
ATOM 4545 O O . PHE A 1 557 ? 19.139 -25.734 -31.196 1.00 92.56 557 PHE A O 1
ATOM 4552 N N . GLY A 1 558 ? 17.510 -25.647 -29.644 1.00 88.94 558 GLY A N 1
ATOM 4553 C CA . GLY A 1 558 ? 18.051 -26.691 -28.768 1.00 88.94 558 GLY A CA 1
ATOM 4554 C C . GLY A 1 558 ? 18.774 -26.194 -27.516 1.00 88.94 558 GLY A C 1
ATOM 4555 O O . GLY A 1 558 ? 19.238 -27.021 -26.733 1.00 88.94 558 GLY A O 1
ATOM 4556 N N . ARG A 1 559 ? 18.851 -24.877 -27.275 1.00 94.50 559 ARG A N 1
ATOM 4557 C CA . ARG A 1 559 ? 19.377 -24.347 -26.007 1.00 94.50 559 ARG A CA 1
ATOM 4558 C C . ARG A 1 559 ? 18.324 -24.455 -24.902 1.00 94.50 559 ARG A C 1
ATOM 4560 O O . ARG A 1 559 ? 17.165 -24.127 -25.111 1.00 94.50 559 ARG A O 1
ATOM 4567 N N . ALA A 1 560 ? 18.694 -24.889 -23.703 1.00 96.88 560 ALA A N 1
ATOM 4568 C CA . ALA A 1 560 ? 17.749 -24.867 -22.585 1.00 96.88 560 ALA A CA 1
ATOM 4569 C C . ALA A 1 560 ? 17.372 -23.419 -22.216 1.00 96.88 560 ALA A C 1
ATOM 4571 O O . ALA A 1 560 ? 18.232 -22.537 -22.204 1.00 96.88 560 ALA A O 1
ATOM 4572 N N . TYR A 1 561 ? 16.097 -23.175 -21.895 1.00 98.38 561 TYR A N 1
ATOM 4573 C CA . TYR A 1 561 ? 15.661 -21.868 -21.403 1.00 98.38 561 TYR A CA 1
ATOM 4574 C C . TYR A 1 561 ? 16.171 -21.652 -19.965 1.00 98.38 561 TYR A C 1
ATOM 4576 O O . TYR A 1 561 ? 15.895 -22.495 -19.106 1.00 98.38 561 TYR A O 1
ATOM 4584 N N . PRO A 1 562 ? 16.891 -20.553 -19.667 1.00 98.00 562 PRO A N 1
ATOM 4585 C CA . PRO A 1 562 ? 17.532 -20.330 -18.370 1.00 98.00 562 PRO A CA 1
ATOM 4586 C C . PRO A 1 562 ? 16.533 -19.800 -17.328 1.00 98.00 562 PRO A C 1
ATOM 4588 O O . PRO A 1 562 ? 16.633 -18.677 -16.834 1.00 98.00 562 PRO A O 1
ATOM 4591 N N . GLN A 1 563 ? 15.528 -20.618 -17.006 1.00 97.69 563 GLN A N 1
ATOM 4592 C CA . GLN A 1 563 ? 14.402 -20.235 -16.152 1.00 97.69 563 GLN A CA 1
ATOM 4593 C C . GLN A 1 563 ? 14.830 -19.819 -14.738 1.00 97.69 563 GLN A C 1
ATOM 4595 O O . GLN A 1 563 ? 14.275 -18.861 -14.205 1.00 97.69 563 GLN A O 1
ATOM 4600 N N . SER A 1 564 ? 15.780 -20.533 -14.124 1.00 97.81 564 SER A N 1
ATOM 4601 C CA . SER A 1 564 ? 16.248 -20.254 -12.758 1.00 97.81 564 SER A CA 1
ATOM 4602 C C . SER A 1 564 ? 16.941 -18.899 -12.661 1.00 97.81 564 SER A C 1
ATOM 4604 O O . SER A 1 564 ? 16.640 -18.109 -11.771 1.00 97.81 564 SER A O 1
ATOM 4606 N N . ASP A 1 565 ? 17.826 -18.615 -13.611 1.00 98.38 565 ASP A N 1
ATOM 4607 C CA . ASP A 1 565 ? 18.623 -17.391 -13.644 1.00 98.38 565 ASP A CA 1
ATOM 4608 C C . ASP A 1 565 ? 17.728 -16.167 -13.857 1.00 98.38 565 ASP A C 1
ATOM 4610 O O . ASP A 1 565 ? 17.830 -15.164 -13.147 1.00 98.38 565 ASP A O 1
ATOM 4614 N N . LEU A 1 566 ? 16.784 -16.277 -14.795 1.00 98.56 566 LEU A N 1
ATOM 4615 C CA . LEU A 1 566 ? 15.804 -15.229 -15.057 1.00 98.56 566 LEU A CA 1
ATOM 4616 C C . LEU A 1 566 ? 14.848 -15.018 -13.878 1.00 98.56 566 LEU A C 1
ATOM 4618 O O . LEU A 1 566 ? 14.527 -13.872 -13.581 1.00 98.56 566 LEU A O 1
ATOM 4622 N N . ASP A 1 567 ? 14.420 -16.076 -13.180 1.00 98.25 567 ASP A N 1
ATOM 4623 C CA . ASP A 1 567 ? 13.570 -15.949 -11.987 1.00 98.25 567 ASP A CA 1
ATOM 4624 C C . ASP A 1 567 ? 14.290 -15.195 -10.856 1.00 98.25 567 ASP A C 1
ATOM 4626 O O . ASP A 1 567 ? 13.708 -14.288 -10.258 1.00 98.25 567 ASP A O 1
ATOM 4630 N N . VAL A 1 568 ? 15.575 -15.489 -10.618 1.00 98.38 568 VAL A N 1
ATOM 4631 C CA . VAL A 1 568 ? 16.408 -14.748 -9.653 1.00 98.38 568 VAL A CA 1
ATOM 4632 C C . VAL A 1 568 ? 16.510 -13.271 -10.038 1.00 98.38 568 VAL A C 1
ATOM 4634 O O . VAL A 1 568 ? 16.290 -12.393 -9.198 1.00 98.38 568 VAL A O 1
ATOM 4637 N N . ALA A 1 569 ? 16.816 -12.977 -11.304 1.00 98.81 569 ALA A N 1
ATOM 4638 C CA . ALA A 1 569 ? 16.958 -11.600 -11.764 1.00 98.81 569 ALA A CA 1
ATOM 4639 C C . ALA A 1 569 ? 15.633 -10.823 -11.708 1.00 98.81 569 ALA A C 1
ATOM 4641 O O . ALA A 1 569 ? 15.613 -9.680 -11.248 1.00 98.81 569 ALA A O 1
ATOM 4642 N N . TRP A 1 570 ? 14.517 -11.436 -12.113 1.00 98.81 570 TRP A N 1
ATOM 4643 C CA . TRP A 1 570 ? 13.203 -10.802 -12.031 1.00 98.81 570 TRP A CA 1
ATOM 4644 C C . TRP A 1 570 ? 12.797 -10.526 -10.593 1.00 98.81 570 TRP A C 1
ATOM 4646 O O . TRP A 1 570 ? 12.434 -9.394 -10.301 1.00 98.81 570 TRP A O 1
ATOM 4656 N N . LYS A 1 571 ? 12.926 -11.483 -9.668 1.00 98.81 571 LYS A N 1
ATOM 4657 C CA . LYS A 1 571 ? 12.583 -11.252 -8.254 1.00 98.81 571 LYS A CA 1
ATOM 4658 C C . LYS A 1 571 ? 13.354 -10.078 -7.644 1.00 98.81 571 LYS A C 1
ATOM 4660 O O . LYS A 1 571 ? 12.766 -9.316 -6.884 1.00 98.81 571 LYS A O 1
ATOM 4665 N N . LYS A 1 572 ? 14.621 -9.871 -8.025 1.00 98.81 572 LYS A N 1
ATOM 4666 C CA . LYS A 1 572 ? 15.413 -8.692 -7.616 1.00 98.81 572 LYS A CA 1
ATOM 4667 C C . LYS A 1 572 ? 14.892 -7.389 -8.210 1.00 98.81 572 LYS A C 1
ATOM 4669 O O . LYS A 1 572 ? 14.798 -6.394 -7.495 1.00 98.81 572 LYS A O 1
ATOM 4674 N N . VAL A 1 573 ? 14.535 -7.378 -9.497 1.00 98.88 573 VAL A N 1
ATOM 4675 C CA . VAL A 1 573 ? 13.890 -6.208 -10.117 1.00 98.88 573 VAL A CA 1
ATOM 4676 C C . VAL A 1 573 ? 12.571 -5.901 -9.409 1.00 98.88 573 VAL A C 1
ATOM 4678 O O . VAL A 1 573 ? 12.368 -4.773 -8.981 1.00 98.88 573 VAL A O 1
ATOM 4681 N N . LEU A 1 574 ? 11.715 -6.906 -9.214 1.00 98.88 574 LEU A N 1
ATOM 4682 C CA . LEU A 1 574 ? 10.405 -6.754 -8.582 1.00 98.88 574 LEU A CA 1
ATOM 4683 C C . LEU A 1 574 ? 10.508 -6.295 -7.128 1.00 98.88 574 LEU A C 1
ATOM 4685 O O . LEU A 1 574 ? 9.743 -5.428 -6.724 1.00 98.88 574 LEU A O 1
ATOM 4689 N N . PHE A 1 575 ? 11.458 -6.826 -6.353 1.00 98.81 575 PHE A N 1
ATOM 4690 C CA . PHE A 1 575 ? 11.702 -6.375 -4.982 1.00 98.81 575 PHE A CA 1
ATOM 4691 C C . PHE A 1 575 ? 12.059 -4.885 -4.939 1.00 98.81 575 PHE A C 1
ATOM 4693 O O . PHE A 1 575 ? 11.456 -4.120 -4.193 1.00 98.81 575 PHE A O 1
ATOM 4700 N N . ASN A 1 576 ? 12.967 -4.446 -5.815 1.00 98.75 576 ASN A N 1
ATOM 4701 C CA . ASN A 1 576 ? 13.387 -3.047 -5.896 1.00 98.75 576 ASN A CA 1
ATOM 4702 C C . ASN A 1 576 ? 12.347 -2.117 -6.551 1.00 98.75 576 ASN A C 1
ATOM 4704 O O . ASN A 1 576 ? 12.609 -0.922 -6.685 1.00 98.75 576 ASN A O 1
ATOM 4708 N N . GLN A 1 577 ? 11.179 -2.643 -6.938 1.00 98.75 577 GLN A N 1
ATOM 4709 C CA . GLN A 1 577 ? 9.999 -1.878 -7.356 1.00 98.75 577 GLN A CA 1
ATOM 4710 C C . GLN A 1 577 ? 9.017 -1.608 -6.209 1.00 98.75 577 GLN A C 1
ATOM 4712 O O . GLN A 1 577 ? 7.975 -0.999 -6.453 1.00 98.75 577 GLN A O 1
ATOM 4717 N N . PHE A 1 578 ? 9.328 -2.043 -4.981 1.00 98.50 578 PHE A N 1
ATOM 4718 C CA . PHE A 1 578 ? 8.554 -1.707 -3.784 1.00 98.50 578 PHE A CA 1
ATOM 4719 C C . PHE A 1 578 ? 8.281 -0.196 -3.700 1.00 98.50 578 PHE A C 1
ATOM 4721 O O . PHE A 1 578 ? 9.135 0.607 -4.098 1.00 98.50 578 PHE A O 1
ATOM 4728 N N . HIS A 1 579 ? 7.093 0.176 -3.214 1.00 97.81 579 HIS A N 1
ATOM 4729 C CA . HIS A 1 579 ? 6.572 1.542 -3.314 1.00 97.81 579 HIS A CA 1
ATOM 4730 C C . HIS A 1 579 ? 7.377 2.601 -2.539 1.00 97.81 579 HIS A C 1
ATOM 4732 O O . HIS A 1 579 ? 7.237 3.776 -2.848 1.00 97.81 579 HIS A O 1
ATOM 4738 N N . ASP A 1 580 ? 8.296 2.223 -1.645 1.00 97.69 580 ASP A N 1
ATOM 4739 C CA . ASP A 1 580 ? 9.266 3.172 -1.069 1.00 97.69 580 ASP A CA 1
ATOM 4740 C C . ASP A 1 580 ? 10.658 3.153 -1.714 1.00 97.69 580 ASP A C 1
ATOM 4742 O O . ASP A 1 580 ? 11.371 4.164 -1.733 1.00 97.69 580 ASP A O 1
ATOM 4746 N N . ILE A 1 581 ? 11.050 2.025 -2.315 1.00 98.44 581 ILE A N 1
ATOM 4747 C CA . ILE A 1 581 ? 12.384 1.868 -2.909 1.00 98.44 581 ILE A CA 1
ATOM 4748 C C . ILE A 1 581 ? 12.446 2.582 -4.260 1.00 98.44 581 ILE A C 1
ATOM 4750 O O . ILE A 1 581 ? 13.302 3.442 -4.483 1.00 98.44 581 ILE A O 1
ATOM 4754 N N . LEU A 1 582 ? 11.554 2.231 -5.193 1.00 98.50 582 LEU A N 1
ATOM 4755 C CA . LEU A 1 582 ? 11.625 2.765 -6.556 1.00 98.50 582 LEU A CA 1
ATOM 4756 C C . LEU A 1 582 ? 11.274 4.255 -6.626 1.00 98.50 582 LEU A C 1
ATOM 4758 O O . LEU A 1 582 ? 11.997 4.982 -7.321 1.00 98.50 582 LEU A O 1
ATOM 4762 N N . PRO A 1 583 ? 10.240 4.750 -5.919 1.00 97.81 583 PRO A N 1
ATOM 4763 C CA . PRO A 1 583 ? 9.936 6.179 -5.863 1.00 97.81 583 PRO A CA 1
ATOM 4764 C C . PRO A 1 583 ? 11.015 6.984 -5.126 1.00 97.81 583 PRO A C 1
ATOM 4766 O O . PRO A 1 583 ? 11.204 8.166 -5.407 1.00 97.81 583 PRO A O 1
ATOM 4769 N N . GLY A 1 584 ? 11.863 6.341 -4.328 1.00 97.38 584 GLY A N 1
ATOM 4770 C CA . GLY A 1 584 ? 13.044 6.986 -3.772 1.00 97.38 584 GLY A CA 1
ATOM 4771 C C . GLY A 1 584 ? 12.753 7.767 -2.489 1.00 97.38 584 GLY A C 1
ATOM 4772 O O . GLY A 1 584 ? 13.237 8.897 -2.354 1.00 97.38 584 GLY A O 1
ATOM 4773 N N . SER A 1 585 ? 11.988 7.155 -1.577 1.00 96.81 585 SER A N 1
ATOM 4774 C CA . SER A 1 585 ? 11.597 7.659 -0.249 1.00 96.81 585 SER A CA 1
ATOM 4775 C C . SER A 1 585 ? 12.258 6.925 0.935 1.00 96.81 585 SER A C 1
ATOM 4777 O O . SER A 1 585 ? 12.036 7.302 2.081 1.00 96.81 585 SER A O 1
ATOM 4779 N N . SER A 1 586 ? 13.113 5.926 0.695 1.00 96.69 586 SER A N 1
ATOM 4780 C CA . SER A 1 586 ? 13.884 5.198 1.722 1.00 96.69 586 SER A CA 1
ATOM 4781 C C . SER A 1 586 ? 15.220 5.859 2.118 1.00 96.69 586 SER A C 1
ATOM 4783 O O . SER A 1 586 ? 15.708 6.787 1.466 1.00 96.69 586 SER A O 1
ATOM 4785 N N . ILE A 1 587 ? 15.874 5.322 3.157 1.00 95.88 587 ILE A N 1
ATOM 4786 C CA . ILE A 1 587 ? 17.223 5.720 3.605 1.00 95.88 587 ILE A CA 1
ATOM 4787 C C . ILE A 1 587 ? 18.346 5.269 2.653 1.00 95.88 587 ILE A C 1
ATOM 4789 O O . ILE A 1 587 ? 18.221 4.315 1.888 1.00 95.88 587 ILE A O 1
ATOM 4793 N N . ALA A 1 588 ? 19.523 5.896 2.769 1.00 97.19 588 ALA A N 1
ATOM 4794 C CA . ALA A 1 588 ? 20.684 5.627 1.910 1.00 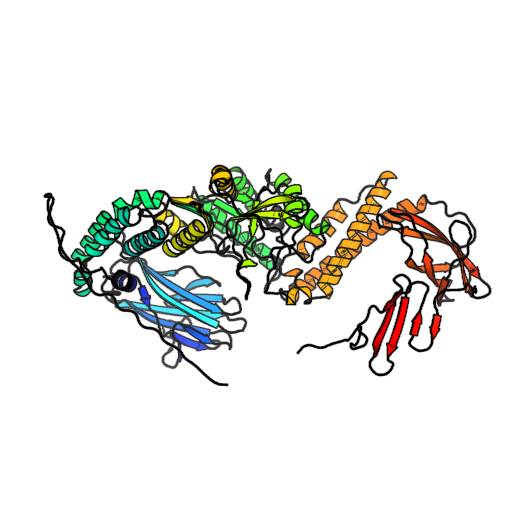97.19 588 ALA A CA 1
ATOM 4795 C C . ALA A 1 588 ? 21.153 4.157 1.888 1.00 97.19 588 ALA A C 1
ATOM 4797 O O . ALA A 1 588 ? 21.714 3.708 0.888 1.00 97.19 588 ALA A O 1
ATOM 4798 N N . ALA A 1 589 ? 20.962 3.410 2.981 1.00 97.06 589 ALA A N 1
ATOM 4799 C CA . ALA A 1 589 ? 21.317 1.992 3.035 1.00 97.06 589 ALA A CA 1
ATOM 4800 C C . ALA A 1 589 ? 20.513 1.161 2.024 1.00 97.06 589 ALA A C 1
ATOM 4802 O O . ALA A 1 589 ? 21.092 0.327 1.335 1.00 97.06 589 ALA A O 1
ATOM 4803 N N . VAL A 1 590 ? 19.223 1.467 1.866 1.00 98.31 590 VAL A N 1
ATOM 4804 C CA . VAL A 1 590 ? 18.318 0.760 0.954 1.00 98.31 590 VAL A CA 1
ATOM 4805 C C . VAL A 1 590 ? 18.766 0.914 -0.501 1.00 98.31 590 VAL A C 1
ATOM 4807 O O . VAL A 1 590 ? 18.835 -0.073 -1.226 1.00 98.31 590 VAL A O 1
ATOM 4810 N N . TYR A 1 591 ? 19.189 2.108 -0.930 1.00 98.50 591 TYR A N 1
ATOM 4811 C CA . TYR A 1 591 ? 19.675 2.288 -2.307 1.00 98.50 591 TYR A CA 1
ATOM 4812 C C . TYR A 1 591 ? 21.014 1.611 -2.576 1.00 98.50 591 TYR A C 1
ATOM 4814 O O . TYR A 1 591 ? 21.239 1.132 -3.683 1.00 98.50 591 TYR A O 1
ATOM 4822 N N . ARG A 1 592 ? 21.896 1.513 -1.572 1.00 98.31 592 ARG A N 1
ATOM 4823 C CA . ARG A 1 592 ? 23.131 0.726 -1.718 1.00 98.31 592 ARG A CA 1
ATOM 4824 C C . ARG A 1 592 ? 22.832 -0.755 -1.912 1.00 98.31 592 ARG A C 1
ATOM 4826 O O . ARG A 1 592 ? 23.606 -1.438 -2.579 1.00 98.31 592 ARG A O 1
ATOM 4833 N N . ASP A 1 593 ? 21.761 -1.261 -1.313 1.00 98.19 593 ASP A N 1
ATOM 4834 C CA . ASP A 1 593 ? 21.309 -2.640 -1.496 1.00 98.19 593 ASP A CA 1
ATOM 4835 C C . ASP A 1 593 ? 20.695 -2.822 -2.888 1.00 98.19 593 ASP A C 1
ATOM 4837 O O . ASP A 1 593 ? 21.133 -3.704 -3.629 1.00 98.19 593 ASP A O 1
ATOM 4841 N N . ALA A 1 594 ? 19.813 -1.904 -3.296 1.00 98.44 594 ALA A N 1
ATOM 4842 C CA . ALA A 1 594 ? 19.235 -1.878 -4.636 1.00 98.44 594 ALA A CA 1
ATOM 4843 C C . ALA A 1 594 ? 20.311 -1.827 -5.737 1.00 98.44 594 ALA A C 1
ATOM 4845 O O . ALA A 1 594 ? 20.238 -2.553 -6.726 1.00 98.44 594 ALA A O 1
ATOM 4846 N N . ASP A 1 595 ? 21.359 -1.017 -5.567 1.00 98.62 595 ASP A N 1
ATOM 4847 C CA . ASP A 1 595 ? 22.466 -0.924 -6.525 1.00 98.62 595 ASP A CA 1
ATOM 4848 C C . ASP A 1 595 ? 23.233 -2.245 -6.679 1.00 98.62 595 ASP A C 1
ATOM 4850 O O . ASP A 1 595 ? 23.642 -2.590 -7.798 1.00 98.62 595 ASP A O 1
ATOM 4854 N N . ARG A 1 596 ? 23.410 -3.006 -5.587 1.00 98.62 596 ARG A N 1
ATOM 4855 C CA . ARG A 1 596 ? 24.023 -4.344 -5.636 1.00 98.62 596 ARG A CA 1
ATOM 4856 C C . ARG A 1 596 ? 23.118 -5.334 -6.359 1.00 98.62 596 ARG A C 1
ATOM 4858 O O . ARG A 1 596 ? 23.602 -6.047 -7.239 1.00 98.62 596 ARG A O 1
ATOM 4865 N N . ASP A 1 597 ? 21.822 -5.322 -6.064 1.00 98.69 597 ASP A N 1
ATOM 4866 C CA . ASP A 1 597 ? 20.845 -6.155 -6.766 1.00 98.69 597 ASP A CA 1
ATOM 4867 C C . ASP A 1 597 ? 20.820 -5.855 -8.267 1.00 98.69 597 ASP A C 1
ATOM 4869 O O . ASP A 1 597 ? 20.934 -6.767 -9.085 1.00 98.69 597 ASP A O 1
ATOM 4873 N N . TYR A 1 598 ? 20.765 -4.581 -8.663 1.00 98.81 598 TYR A N 1
ATOM 4874 C CA . TYR A 1 598 ? 20.804 -4.207 -10.076 1.00 98.81 598 TYR A CA 1
ATOM 4875 C C . TYR A 1 598 ? 22.133 -4.578 -10.750 1.00 98.81 598 TYR A C 1
ATOM 4877 O O . TYR A 1 598 ? 22.152 -4.867 -11.949 1.00 98.81 598 TYR A O 1
ATOM 4885 N N . ALA A 1 599 ? 23.257 -4.585 -10.026 1.00 98.81 599 ALA A N 1
ATOM 4886 C CA . ALA A 1 599 ? 24.526 -5.071 -10.566 1.00 98.81 599 ALA A CA 1
ATOM 4887 C C . ALA A 1 599 ? 24.474 -6.568 -10.886 1.00 98.81 599 ALA A C 1
ATOM 4889 O O . ALA A 1 599 ? 24.929 -6.980 -11.956 1.00 98.81 599 ALA A O 1
ATOM 4890 N N . GLU A 1 600 ? 23.869 -7.358 -10.005 1.00 98.75 600 GLU A N 1
ATOM 4891 C CA . GLU A 1 600 ? 23.664 -8.786 -10.214 1.00 98.75 600 GLU A CA 1
ATOM 4892 C C . GLU A 1 600 ? 22.679 -9.061 -11.357 1.00 98.75 600 GLU A C 1
ATOM 4894 O O . GLU A 1 600 ? 22.993 -9.845 -12.253 1.00 98.75 600 GLU A O 1
ATOM 4899 N N . VAL A 1 601 ? 21.553 -8.342 -11.410 1.00 98.88 601 VAL A N 1
ATOM 4900 C CA . VAL A 1 601 ? 20.587 -8.417 -12.519 1.00 98.88 601 VAL A CA 1
ATOM 4901 C C . VAL A 1 601 ? 21.265 -8.130 -13.858 1.00 98.88 601 VAL A C 1
ATOM 4903 O O . VAL A 1 601 ? 21.062 -8.859 -14.829 1.00 98.88 601 VAL A O 1
ATOM 4906 N N . ARG A 1 602 ? 22.119 -7.099 -13.924 1.00 98.81 602 ARG A N 1
ATOM 4907 C CA . ARG A 1 602 ? 22.882 -6.792 -15.141 1.00 98.81 602 ARG A CA 1
ATOM 4908 C C . ARG A 1 602 ? 23.841 -7.910 -15.525 1.00 98.81 602 ARG A C 1
ATOM 4910 O O . ARG A 1 602 ? 24.009 -8.146 -16.718 1.00 98.81 602 ARG A O 1
ATOM 4917 N N . ARG A 1 603 ? 24.485 -8.559 -14.553 1.00 98.75 603 ARG A N 1
ATOM 4918 C CA . ARG A 1 603 ? 25.391 -9.686 -14.804 1.00 98.75 603 ARG A CA 1
ATOM 4919 C C . ARG A 1 603 ? 24.618 -10.859 -15.411 1.00 98.75 603 ARG A C 1
ATOM 4921 O O . ARG A 1 603 ? 24.904 -11.234 -16.543 1.00 98.75 603 ARG A O 1
ATOM 4928 N N . ILE A 1 604 ? 23.585 -11.335 -14.713 1.00 98.81 604 ILE A N 1
ATOM 4929 C CA . ILE A 1 604 ? 22.741 -12.460 -15.140 1.00 98.81 604 ILE A CA 1
ATOM 4930 C C . ILE A 1 604 ? 22.103 -12.171 -16.504 1.00 98.81 604 ILE A C 1
ATOM 4932 O O . ILE A 1 604 ? 22.241 -12.950 -17.443 1.00 98.81 604 ILE A O 1
ATOM 4936 N N . GLY A 1 605 ? 21.440 -11.020 -16.652 1.00 98.75 605 GLY A N 1
ATOM 4937 C CA . GLY A 1 605 ? 20.742 -10.671 -17.887 1.00 98.75 605 GLY A CA 1
ATOM 4938 C C . GLY A 1 605 ? 21.676 -10.550 -19.094 1.00 98.75 605 GLY A C 1
ATOM 4939 O O . GLY A 1 605 ? 21.301 -10.937 -20.199 1.00 98.75 605 GLY A O 1
ATOM 4940 N N . ARG A 1 606 ? 22.906 -10.046 -18.905 1.00 98.69 606 ARG A N 1
ATOM 4941 C CA . ARG A 1 606 ? 23.909 -9.983 -19.980 1.00 98.69 606 ARG A CA 1
ATOM 4942 C C . ARG A 1 606 ? 24.452 -11.354 -20.342 1.00 98.69 606 ARG A C 1
ATOM 4944 O O . ARG A 1 606 ? 24.639 -11.590 -21.528 1.00 98.69 606 ARG A O 1
ATOM 4951 N N . GLU A 1 607 ? 24.699 -12.218 -19.363 1.00 98.69 607 GLU A N 1
ATOM 4952 C CA . GLU A 1 607 ? 25.130 -13.599 -19.603 1.00 98.69 607 GLU A CA 1
ATOM 4953 C C . GLU A 1 607 ? 24.065 -14.351 -20.406 1.00 98.69 607 GLU A C 1
ATOM 4955 O O . GLU A 1 607 ? 24.358 -14.807 -21.507 1.00 98.69 607 GLU A O 1
ATOM 4960 N N . VAL A 1 608 ? 22.808 -14.353 -19.942 1.00 98.75 608 VAL A N 1
ATOM 4961 C CA . VAL A 1 608 ? 21.681 -14.991 -20.646 1.00 98.75 608 VAL A CA 1
ATOM 4962 C C . VAL A 1 608 ? 21.516 -14.446 -22.066 1.00 98.75 608 VAL A C 1
ATOM 4964 O O . VAL A 1 608 ? 21.388 -15.217 -23.019 1.00 98.75 608 VAL A O 1
ATOM 4967 N N . LEU A 1 609 ? 21.530 -13.119 -22.230 1.00 98.62 609 LEU A N 1
ATOM 4968 C CA . LEU A 1 609 ? 21.392 -12.496 -23.543 1.00 98.62 609 LEU A CA 1
ATOM 4969 C C . LEU A 1 609 ? 22.566 -12.851 -24.463 1.00 98.62 609 LEU A C 1
ATOM 4971 O O . LEU A 1 609 ? 22.348 -13.192 -25.621 1.00 98.62 609 LEU A O 1
ATOM 4975 N N . HIS A 1 610 ? 23.801 -12.768 -23.968 1.00 97.81 610 HIS A N 1
ATOM 4976 C CA . HIS A 1 610 ? 24.998 -13.085 -24.744 1.00 97.81 610 HIS A CA 1
ATOM 4977 C C . HIS A 1 610 ? 24.972 -14.532 -25.236 1.00 97.81 610 HIS A C 1
ATOM 4979 O O . HIS A 1 610 ? 25.183 -14.791 -26.418 1.00 97.81 610 HIS A O 1
ATOM 4985 N N . ASP A 1 611 ? 24.653 -15.453 -24.338 1.00 97.50 611 ASP A N 1
ATOM 4986 C CA . ASP A 1 611 ? 24.554 -16.878 -24.603 1.00 97.50 611 ASP A CA 1
ATOM 4987 C C . ASP A 1 611 ? 23.485 -17.213 -25.642 1.00 97.50 611 ASP A C 1
ATOM 4989 O O . ASP A 1 611 ? 23.732 -17.979 -26.577 1.00 97.50 611 ASP A O 1
ATOM 4993 N N . ALA A 1 612 ? 22.306 -16.603 -25.516 1.00 98.06 612 ALA A N 1
ATOM 4994 C CA . ALA A 1 612 ? 21.233 -16.758 -26.484 1.00 98.06 612 ALA A CA 1
ATOM 4995 C C . ALA A 1 612 ? 21.613 -16.187 -27.858 1.00 98.06 612 ALA A C 1
ATOM 4997 O O . ALA A 1 612 ? 21.381 -16.821 -28.886 1.00 98.06 612 ALA A O 1
ATOM 4998 N N . LEU A 1 613 ? 22.234 -15.005 -27.896 1.00 97.38 613 LEU A N 1
ATOM 4999 C CA . LEU A 1 613 ? 22.688 -14.402 -29.148 1.00 97.38 613 LEU A CA 1
ATOM 5000 C C . LEU A 1 613 ? 23.805 -15.214 -29.805 1.00 97.38 613 LEU A C 1
ATOM 5002 O O . LEU A 1 613 ? 23.821 -15.315 -31.029 1.00 97.38 613 LEU A O 1
ATOM 5006 N N . ARG A 1 614 ? 24.707 -15.814 -29.023 1.00 95.75 614 ARG A N 1
ATOM 5007 C CA . ARG A 1 614 ? 25.761 -16.701 -29.528 1.00 95.75 614 ARG A CA 1
ATOM 5008 C C . ARG A 1 614 ? 25.175 -17.951 -30.174 1.00 95.75 614 ARG A C 1
ATOM 5010 O O . ARG A 1 614 ? 25.538 -18.270 -31.300 1.00 95.75 614 ARG A O 1
ATOM 5017 N N . GLU A 1 615 ? 24.217 -18.589 -29.505 1.00 96.19 615 GLU A N 1
ATOM 5018 C CA . GLU A 1 615 ? 23.481 -19.735 -30.044 1.00 96.19 615 GLU A CA 1
ATOM 5019 C C . GLU A 1 615 ? 22.880 -19.412 -31.420 1.00 96.19 615 GLU A C 1
ATOM 5021 O O . GLU A 1 615 ? 23.039 -20.155 -32.388 1.00 96.19 615 GLU A O 1
ATOM 5026 N N . LEU A 1 616 ? 22.213 -18.264 -31.530 1.00 96.19 616 LEU A N 1
ATOM 5027 C CA . LEU A 1 616 ? 21.625 -17.824 -32.790 1.00 96.19 616 LEU A CA 1
ATOM 5028 C C . LEU A 1 616 ? 22.709 -17.495 -33.826 1.00 96.19 616 LEU A C 1
ATOM 5030 O O . LEU A 1 616 ? 22.604 -17.925 -34.972 1.00 96.19 616 LEU A O 1
ATOM 5034 N N . ALA A 1 617 ? 23.765 -16.781 -33.428 1.00 95.75 617 ALA A N 1
ATOM 5035 C CA . ALA A 1 617 ? 24.860 -16.361 -34.298 1.00 95.75 617 ALA A CA 1
ATOM 5036 C C . ALA A 1 617 ? 25.628 -17.527 -34.931 1.00 95.75 617 ALA A C 1
ATOM 5038 O O . ALA A 1 617 ? 25.953 -17.445 -36.115 1.00 95.75 617 ALA A O 1
ATOM 5039 N N . ASP A 1 618 ? 25.847 -18.625 -34.202 1.00 94.38 618 ASP A N 1
ATOM 5040 C CA . ASP A 1 618 ? 26.561 -19.811 -34.702 1.00 94.38 618 ASP A CA 1
ATOM 5041 C C . ASP A 1 618 ? 25.840 -20.490 -35.886 1.00 94.38 618 ASP A C 1
ATOM 5043 O O . ASP A 1 618 ? 26.444 -21.248 -36.648 1.00 94.38 618 ASP A O 1
ATOM 5047 N N . ARG A 1 619 ? 24.552 -20.185 -36.092 1.00 92.94 619 ARG A N 1
ATOM 5048 C CA . ARG A 1 619 ? 23.734 -20.690 -37.208 1.00 92.94 619 ARG A CA 1
ATOM 5049 C C . ARG A 1 619 ? 23.598 -19.699 -38.361 1.00 92.94 619 ARG A C 1
ATOM 5051 O O . ARG A 1 619 ? 23.037 -20.039 -39.404 1.00 92.94 619 ARG A O 1
ATOM 5058 N N . ILE A 1 620 ? 24.086 -18.473 -38.199 1.00 95.31 620 ILE A N 1
ATOM 5059 C CA . ILE A 1 620 ? 23.959 -17.426 -39.208 1.00 95.31 620 ILE A CA 1
ATOM 5060 C C . ILE A 1 620 ? 25.048 -17.597 -40.266 1.00 95.31 620 ILE A C 1
ATOM 5062 O O . ILE A 1 620 ? 26.230 -17.762 -39.970 1.00 95.31 620 ILE A O 1
ATOM 5066 N N . HIS A 1 621 ? 24.660 -17.505 -41.539 1.00 93.25 621 HIS A N 1
ATOM 5067 C CA . HIS A 1 621 ? 25.618 -17.534 -42.636 1.00 93.25 621 HIS A CA 1
ATOM 5068 C C . HIS A 1 621 ? 26.517 -16.287 -42.623 1.00 93.25 621 HIS A C 1
ATOM 5070 O O . HIS A 1 621 ? 26.117 -15.197 -43.033 1.00 93.25 621 HIS A O 1
ATOM 5076 N N . THR A 1 622 ? 27.764 -16.466 -42.190 1.00 94.75 622 THR A N 1
ATOM 5077 C CA . THR A 1 622 ? 28.766 -15.398 -42.058 1.00 94.75 622 THR A CA 1
ATOM 5078 C C . THR A 1 622 ? 29.906 -15.499 -43.073 1.00 94.75 622 THR A C 1
ATOM 5080 O O . THR A 1 622 ? 30.833 -14.693 -43.024 1.00 94.75 622 THR A O 1
ATOM 5083 N N . LYS A 1 623 ? 29.854 -16.408 -44.059 1.00 90.81 623 LYS A N 1
ATOM 5084 C CA . LYS A 1 623 ? 30.876 -16.467 -45.127 1.00 90.81 623 LYS A CA 1
ATOM 5085 C C . LYS A 1 623 ? 30.763 -15.258 -46.055 1.00 90.81 623 LYS A C 1
ATOM 5087 O O . LYS A 1 623 ? 29.659 -14.841 -46.384 1.00 90.81 623 LYS A O 1
ATOM 5092 N N . GLY A 1 624 ? 31.889 -14.671 -46.447 1.00 88.31 624 GLY A N 1
ATOM 5093 C CA . GLY A 1 624 ? 31.938 -13.478 -47.295 1.00 88.31 624 GLY A CA 1
ATOM 5094 C C . GLY A 1 624 ? 33.186 -12.633 -47.024 1.00 88.31 624 GLY A C 1
ATOM 5095 O O . GLY A 1 624 ? 33.977 -12.992 -46.153 1.00 88.31 624 GLY A O 1
ATOM 5096 N N . PRO A 1 625 ? 33.383 -11.531 -47.765 1.00 89.25 625 PRO A N 1
ATOM 5097 C CA . PRO A 1 625 ? 34.549 -10.670 -47.604 1.00 89.25 625 PRO A CA 1
ATOM 5098 C C . PRO A 1 625 ? 34.474 -9.835 -46.317 1.00 89.25 625 PRO A C 1
ATOM 5100 O O . PRO A 1 625 ? 33.395 -9.392 -45.916 1.00 89.25 625 PRO A O 1
ATOM 5103 N N . GLY A 1 626 ? 35.637 -9.572 -45.717 1.00 91.81 626 GLY A N 1
ATOM 5104 C CA . GLY A 1 626 ? 35.767 -8.775 -44.495 1.00 91.81 626 GLY A CA 1
ATOM 5105 C C . GLY A 1 626 ? 35.222 -9.455 -43.238 1.00 91.81 626 GLY A C 1
ATOM 5106 O O . GLY A 1 626 ? 34.841 -10.626 -43.248 1.00 91.81 626 GLY A O 1
ATOM 5107 N N . LEU A 1 627 ? 35.184 -8.698 -42.142 1.00 95.19 627 LEU A N 1
ATOM 5108 C CA . LEU A 1 627 ? 34.661 -9.173 -40.865 1.00 95.19 627 LEU A CA 1
ATOM 5109 C C . LEU A 1 627 ? 33.121 -9.122 -40.875 1.00 95.19 627 LEU A C 1
ATOM 5111 O O . LEU A 1 627 ? 32.553 -8.072 -41.199 1.00 95.19 627 LEU A O 1
ATOM 5115 N N . PRO A 1 628 ? 32.422 -10.222 -40.539 1.00 95.81 628 PRO A N 1
ATOM 5116 C CA . PRO A 1 628 ? 30.977 -10.204 -40.359 1.00 95.81 628 PRO A CA 1
ATOM 5117 C C . PRO A 1 628 ? 30.612 -9.501 -39.046 1.00 95.81 628 PRO A C 1
ATOM 5119 O O . PRO A 1 628 ? 31.158 -9.814 -37.991 1.00 95.81 628 PRO A O 1
ATOM 5122 N N . LEU A 1 629 ? 29.641 -8.594 -39.103 1.00 96.06 629 LEU A N 1
ATOM 5123 C CA . LEU A 1 629 ? 29.025 -7.963 -37.941 1.00 96.06 629 LEU A CA 1
ATOM 5124 C C . LEU A 1 629 ? 27.523 -8.245 -37.964 1.00 96.06 629 LEU A C 1
ATOM 5126 O O . LEU A 1 629 ? 26.807 -7.774 -38.846 1.00 96.06 629 LEU A O 1
ATOM 5130 N N . ILE A 1 630 ? 27.044 -9.026 -37.000 1.00 97.19 630 ILE A N 1
ATOM 5131 C CA . ILE A 1 630 ? 25.628 -9.378 -36.885 1.00 97.19 630 ILE A CA 1
ATOM 5132 C C . ILE A 1 630 ? 24.954 -8.363 -35.966 1.00 97.19 630 ILE A C 1
ATOM 5134 O O . ILE A 1 630 ? 25.358 -8.198 -34.817 1.00 97.19 630 ILE A O 1
ATOM 5138 N N . VAL A 1 631 ? 23.917 -7.696 -36.464 1.00 97.31 631 VAL A N 1
ATOM 5139 C CA . VAL A 1 631 ? 23.101 -6.765 -35.679 1.00 97.31 631 VAL A CA 1
ATOM 5140 C C . VAL A 1 631 ? 21.726 -7.380 -35.492 1.00 97.31 631 VAL A C 1
ATOM 5142 O O . VAL A 1 631 ? 21.028 -7.630 -36.474 1.00 97.31 631 VAL A O 1
ATOM 5145 N N . PHE A 1 632 ? 21.347 -7.606 -34.237 1.00 97.62 632 PHE A N 1
ATOM 5146 C CA . PHE A 1 632 ? 20.032 -8.107 -33.849 1.00 97.62 632 PHE A CA 1
ATOM 5147 C C . PHE A 1 632 ? 19.107 -6.955 -33.444 1.00 97.62 632 PHE A C 1
ATOM 5149 O O . PHE A 1 632 ? 19.535 -6.006 -32.786 1.00 97.62 632 PHE A O 1
ATOM 5156 N N . ASN A 1 633 ? 17.826 -7.061 -33.790 1.00 97.44 633 ASN A N 1
ATOM 5157 C CA . ASN A 1 633 ? 16.791 -6.111 -33.401 1.00 97.44 633 ASN A CA 1
ATOM 5158 C C . ASN A 1 633 ? 15.825 -6.756 -32.386 1.00 97.44 633 ASN A C 1
ATOM 5160 O O . ASN A 1 633 ? 15.057 -7.635 -32.766 1.00 97.44 633 ASN A O 1
ATOM 5164 N N . PRO A 1 634 ? 15.819 -6.326 -31.109 1.00 96.50 634 PRO A N 1
ATOM 5165 C CA . PRO A 1 634 ? 14.928 -6.875 -30.080 1.00 96.50 634 PRO A CA 1
ATOM 5166 C C . PRO A 1 634 ? 13.483 -6.338 -30.121 1.00 96.50 634 PRO A C 1
ATOM 5168 O O . PRO A 1 634 ? 12.660 -6.705 -29.271 1.00 96.50 634 PRO A O 1
ATOM 5171 N N . LEU A 1 635 ? 13.180 -5.408 -31.030 1.00 96.62 635 LEU A N 1
ATOM 5172 C CA . LEU A 1 635 ? 11.866 -4.776 -31.151 1.00 96.62 635 LEU A CA 1
ATOM 5173 C C . LEU A 1 635 ? 10.954 -5.587 -32.076 1.00 96.62 635 LEU A C 1
ATOM 5175 O O . LEU A 1 635 ? 11.421 -6.312 -32.952 1.00 96.62 635 LEU A O 1
ATOM 5179 N N . SER A 1 636 ? 9.642 -5.429 -31.907 1.00 96.31 636 SER A N 1
ATOM 5180 C CA . SER A 1 636 ? 8.616 -6.072 -32.740 1.00 96.31 636 SER A CA 1
ATOM 5181 C C . SER A 1 636 ? 8.312 -5.316 -34.042 1.00 96.31 636 SER A C 1
ATOM 5183 O O . SER A 1 636 ? 7.384 -5.677 -34.759 1.00 96.31 636 SER A O 1
ATOM 5185 N N . TRP A 1 637 ? 9.106 -4.297 -34.383 1.00 97.56 637 TRP A N 1
ATOM 5186 C CA . TRP A 1 637 ? 9.052 -3.567 -35.655 1.00 97.56 637 TRP A CA 1
ATOM 5187 C C . TRP A 1 637 ? 10.451 -3.420 -36.264 1.00 97.56 637 TRP A C 1
ATOM 5189 O O . TRP A 1 637 ? 11.459 -3.544 -35.563 1.00 97.56 637 TRP A O 1
ATOM 5199 N N . ALA A 1 638 ? 10.516 -3.172 -37.575 1.00 97.81 638 ALA A N 1
ATOM 5200 C CA . ALA A 1 638 ? 11.778 -2.923 -38.268 1.00 97.81 638 ALA A CA 1
ATOM 5201 C C . ALA A 1 638 ? 12.450 -1.649 -37.735 1.00 97.81 638 ALA A C 1
ATOM 5203 O O . ALA A 1 638 ? 11.775 -0.656 -37.463 1.00 97.81 638 ALA A O 1
ATOM 5204 N N . ARG A 1 639 ? 13.776 -1.677 -37.577 1.00 96.31 639 ARG A N 1
ATOM 5205 C CA . ARG A 1 639 ? 14.534 -0.578 -36.968 1.00 96.31 639 ARG A CA 1
ATOM 5206 C C . ARG A 1 639 ? 15.681 -0.132 -37.865 1.00 96.31 639 ARG A C 1
ATOM 5208 O O . ARG A 1 639 ? 16.509 -0.953 -38.251 1.00 96.31 639 ARG A O 1
ATOM 5215 N N . THR A 1 640 ? 15.745 1.176 -38.096 1.00 94.81 640 THR A N 1
ATOM 5216 C CA . THR A 1 640 ? 16.922 1.876 -38.617 1.00 94.81 640 THR A CA 1
ATOM 5217 C C . THR A 1 640 ? 17.523 2.697 -37.489 1.00 94.81 640 THR A C 1
ATOM 5219 O O . THR A 1 640 ? 16.825 3.527 -36.912 1.00 94.81 640 THR A O 1
ATOM 5222 N N . ASP A 1 641 ? 18.779 2.440 -37.130 1.00 94.88 641 ASP A N 1
ATOM 5223 C CA . ASP A 1 641 ? 19.435 3.163 -36.036 1.00 94.88 641 ASP A CA 1
ATOM 5224 C C . ASP A 1 641 ? 20.962 3.150 -36.156 1.00 94.88 641 ASP A C 1
ATOM 5226 O O . ASP A 1 641 ? 21.547 2.363 -36.907 1.00 94.88 641 ASP A O 1
ATOM 5230 N N . VAL A 1 642 ? 21.607 4.019 -35.387 1.00 94.31 642 VAL A N 1
ATOM 5231 C CA . VAL A 1 642 ? 23.057 4.081 -35.255 1.00 94.31 642 VAL A CA 1
ATOM 5232 C C . VAL A 1 642 ? 23.552 2.874 -34.461 1.00 94.31 642 VAL A C 1
ATOM 5234 O O . VAL A 1 642 ? 23.129 2.619 -33.335 1.00 94.31 642 VAL A O 1
ATOM 5237 N N . VAL A 1 643 ? 24.501 2.148 -35.044 1.00 95.94 643 VAL A N 1
ATOM 5238 C CA . VAL A 1 643 ? 25.207 1.033 -34.417 1.00 95.94 643 VAL A CA 1
ATOM 5239 C C . VAL A 1 643 ? 26.662 1.414 -34.227 1.00 95.94 643 VAL A C 1
ATOM 5241 O O . VAL A 1 643 ? 27.302 1.931 -35.142 1.00 95.94 643 VAL A O 1
ATOM 5244 N N . GLU A 1 644 ? 27.196 1.101 -33.050 1.00 96.75 644 GLU A N 1
ATOM 5245 C CA . GLU A 1 644 ? 28.626 1.153 -32.768 1.00 96.75 644 GLU A CA 1
ATOM 5246 C C . GLU A 1 644 ? 29.147 -0.235 -32.413 1.00 96.75 644 GLU A C 1
ATOM 5248 O O . GLU A 1 644 ? 28.558 -0.937 -31.591 1.00 96.75 644 GLU A O 1
ATOM 5253 N N . ALA A 1 645 ? 30.269 -0.623 -33.013 1.00 95.56 645 ALA A N 1
ATOM 5254 C CA . ALA A 1 645 ? 30.905 -1.908 -32.762 1.00 95.56 645 ALA A CA 1
ATOM 5255 C C . ALA A 1 645 ? 32.425 -1.761 -32.694 1.00 95.56 645 ALA A C 1
ATOM 5257 O O . ALA A 1 645 ? 33.013 -0.962 -33.422 1.00 95.56 645 ALA A O 1
ATOM 5258 N N . ILE A 1 646 ? 33.058 -2.556 -31.830 1.00 95.50 646 ILE A N 1
ATOM 5259 C CA . ILE A 1 646 ? 34.516 -2.690 -31.779 1.00 95.50 646 ILE A CA 1
ATOM 5260 C C . ILE A 1 646 ? 34.888 -4.015 -32.433 1.00 95.50 646 ILE A C 1
ATOM 5262 O O . ILE A 1 646 ? 34.412 -5.068 -32.014 1.00 95.50 646 ILE A O 1
ATOM 5266 N N . LEU A 1 647 ? 35.743 -3.951 -33.446 1.00 94.25 647 LEU A N 1
ATOM 5267 C CA . LEU A 1 647 ? 36.179 -5.090 -34.248 1.00 94.25 647 LEU A CA 1
ATOM 5268 C C . LEU A 1 647 ? 37.697 -5.215 -34.163 1.00 94.25 647 LEU A C 1
ATOM 5270 O O . LEU A 1 647 ? 38.391 -4.200 -34.156 1.00 94.25 647 LEU A O 1
ATOM 5274 N N . THR A 1 648 ? 38.205 -6.444 -34.126 1.00 95.50 648 THR A N 1
ATOM 5275 C CA . THR A 1 648 ? 39.643 -6.730 -34.192 1.00 95.50 648 THR A CA 1
ATOM 5276 C C . THR A 1 648 ? 39.979 -7.261 -35.576 1.00 95.50 648 THR A C 1
ATOM 5278 O O . THR A 1 648 ? 39.448 -8.294 -35.986 1.00 95.50 648 THR A O 1
ATOM 5281 N N . PHE A 1 649 ? 40.850 -6.556 -36.295 1.00 93.88 649 PHE A N 1
ATOM 5282 C CA . PHE A 1 649 ? 41.325 -6.970 -37.613 1.00 93.88 649 PHE A CA 1
ATOM 5283 C C . PHE A 1 649 ? 42.594 -7.833 -37.507 1.00 93.88 649 PHE A C 1
ATOM 5285 O O . PHE A 1 649 ? 43.346 -7.692 -36.542 1.00 93.88 649 PHE A O 1
ATOM 5292 N N . PRO A 1 650 ? 42.860 -8.718 -38.489 1.00 91.94 650 PRO A N 1
ATOM 5293 C CA . PRO A 1 650 ? 44.118 -9.467 -38.546 1.00 91.94 650 PRO A CA 1
ATOM 5294 C C . PRO A 1 650 ? 45.345 -8.551 -38.633 1.00 91.94 650 PRO A C 1
ATOM 5296 O O . PRO A 1 650 ? 46.338 -8.790 -37.955 1.00 91.94 650 PRO A O 1
ATOM 5299 N N . ASP A 1 651 ? 45.224 -7.468 -39.404 1.00 90.56 651 ASP A N 1
ATOM 5300 C CA . ASP A 1 651 ? 46.271 -6.479 -39.654 1.00 90.56 651 ASP A CA 1
ATOM 5301 C C . ASP A 1 651 ? 45.787 -5.065 -39.280 1.00 90.56 651 ASP A C 1
ATOM 5303 O O . ASP A 1 651 ? 44.575 -4.812 -39.299 1.00 90.56 651 ASP A O 1
ATOM 5307 N N . PRO A 1 652 ? 46.697 -4.112 -38.988 1.00 87.62 652 PRO A N 1
ATOM 5308 C CA . PRO A 1 652 ? 46.332 -2.712 -38.803 1.00 87.62 652 PRO A CA 1
ATOM 5309 C C . PRO A 1 652 ? 45.608 -2.156 -40.036 1.00 87.62 652 PRO A C 1
ATOM 5311 O O . PRO A 1 652 ? 46.118 -2.224 -41.156 1.00 87.62 652 PRO A O 1
ATOM 5314 N N . VAL A 1 653 ? 44.429 -1.559 -39.838 1.00 88.06 653 VAL A N 1
ATOM 5315 C CA . VAL A 1 653 ? 43.643 -0.955 -40.924 1.00 88.06 653 VAL A CA 1
ATOM 5316 C C . VAL A 1 653 ? 43.640 0.566 -40.827 1.00 88.06 653 VAL A C 1
ATOM 5318 O O . VAL A 1 653 ? 43.446 1.140 -39.755 1.00 88.06 653 VAL A O 1
ATOM 5321 N N . LEU A 1 654 ? 43.854 1.224 -41.970 1.00 84.38 654 LEU A N 1
ATOM 5322 C CA . LEU A 1 654 ? 43.827 2.682 -42.055 1.00 84.38 654 LEU A CA 1
ATOM 5323 C C . LEU A 1 654 ? 42.402 3.205 -41.986 1.00 84.38 654 LEU A C 1
ATOM 5325 O O . LEU A 1 654 ? 42.137 4.063 -41.168 1.00 84.38 654 LEU A O 1
ATOM 5329 N N . GLU A 1 655 ? 41.479 2.694 -42.793 1.00 88.06 655 GLU A N 1
ATOM 5330 C CA . GLU A 1 655 ? 40.056 3.040 -42.739 1.00 88.06 655 GLU A CA 1
ATOM 5331 C C . GLU A 1 655 ? 39.202 1.777 -42.845 1.00 88.06 655 GLU A C 1
ATOM 5333 O O . GLU A 1 655 ? 39.710 0.698 -43.165 1.00 88.06 655 GLU A O 1
ATOM 5338 N N . VAL A 1 656 ? 37.899 1.913 -42.596 1.00 91.25 656 VAL A N 1
ATOM 5339 C CA . VAL A 1 656 ? 36.930 0.833 -42.802 1.00 91.25 656 VAL A CA 1
ATOM 5340 C C . VAL A 1 656 ? 35.794 1.269 -43.722 1.00 91.25 656 VAL A C 1
ATOM 5342 O O . VAL A 1 656 ? 35.381 2.428 -43.728 1.00 91.25 656 VAL A O 1
ATOM 5345 N N . GLU A 1 657 ? 35.259 0.326 -44.492 1.00 93.44 657 GLU A N 1
ATOM 5346 C CA . GLU A 1 657 ? 33.952 0.458 -45.137 1.00 93.44 657 GLU A CA 1
ATOM 5347 C C . GLU A 1 657 ? 32.980 -0.579 -44.569 1.00 93.44 657 GLU A C 1
ATOM 5349 O O . GLU A 1 657 ? 33.361 -1.720 -44.306 1.00 93.44 657 GLU A O 1
ATOM 5354 N N . VAL A 1 658 ? 31.716 -0.185 -44.393 1.00 94.25 658 VAL A N 1
ATOM 5355 C CA . VAL A 1 658 ? 30.639 -1.088 -43.969 1.00 94.25 658 VAL A CA 1
ATOM 5356 C C . VAL A 1 658 ? 29.712 -1.341 -45.152 1.00 94.25 658 VAL A C 1
ATOM 5358 O O . VAL A 1 658 ? 29.333 -0.405 -45.859 1.00 94.25 658 VAL A O 1
ATOM 5361 N N . ARG A 1 659 ? 29.343 -2.602 -45.377 1.00 94.69 659 ARG A N 1
ATOM 5362 C CA . ARG A 1 659 ? 28.371 -3.011 -46.395 1.00 94.69 659 ARG A CA 1
ATOM 5363 C C . ARG A 1 659 ? 27.192 -3.751 -45.779 1.00 94.69 659 ARG A C 1
ATOM 5365 O O . ARG A 1 659 ? 27.361 -4.488 -44.809 1.00 94.69 659 ARG A O 1
ATOM 5372 N N . ASP A 1 660 ? 26.017 -3.562 -46.360 1.00 94.19 660 ASP A N 1
ATOM 5373 C CA . ASP A 1 660 ? 24.795 -4.281 -46.000 1.00 94.19 660 ASP A CA 1
ATOM 5374 C C . ASP A 1 660 ? 24.780 -5.722 -46.569 1.00 94.19 660 ASP A C 1
ATOM 5376 O O . ASP A 1 660 ? 25.702 -6.110 -47.300 1.00 94.19 660 ASP A O 1
ATOM 5380 N N . PRO A 1 661 ? 23.752 -6.543 -46.260 1.00 92.56 661 PRO A N 1
ATOM 5381 C CA . PRO A 1 661 ? 23.648 -7.907 -46.786 1.00 92.56 661 PRO A CA 1
ATOM 5382 C C . PRO A 1 661 ? 23.590 -8.004 -48.321 1.00 92.56 661 PRO A C 1
ATOM 5384 O O . PRO A 1 661 ? 23.908 -9.053 -48.875 1.00 92.56 661 PRO A O 1
ATOM 5387 N N . GLN A 1 662 ? 23.193 -6.932 -49.012 1.00 92.94 662 GLN A N 1
ATOM 5388 C CA . GLN A 1 662 ? 23.133 -6.833 -50.473 1.00 92.94 662 GLN A CA 1
ATOM 5389 C C . GLN A 1 662 ? 24.462 -6.342 -51.078 1.00 92.94 662 GLN A C 1
ATOM 5391 O O . GLN A 1 662 ? 24.590 -6.236 -52.297 1.00 92.94 662 GLN A O 1
ATOM 5396 N N . GLY A 1 663 ? 25.464 -6.044 -50.245 1.00 91.19 663 GLY A N 1
ATOM 5397 C CA . GLY A 1 663 ? 26.767 -5.531 -50.659 1.00 91.19 663 GLY A CA 1
ATOM 5398 C C . GLY A 1 663 ? 26.795 -4.024 -50.927 1.00 91.19 663 GLY A C 1
ATOM 5399 O O . GLY A 1 663 ? 27.827 -3.520 -51.385 1.00 91.19 663 GLY A O 1
ATOM 5400 N N . ARG A 1 664 ? 25.711 -3.292 -50.634 1.00 91.88 664 ARG A N 1
ATOM 5401 C CA . ARG A 1 664 ? 25.660 -1.828 -50.752 1.00 91.88 664 ARG A CA 1
ATOM 5402 C C . ARG A 1 664 ? 26.476 -1.202 -49.628 1.00 91.88 664 ARG A C 1
ATOM 5404 O O . ARG A 1 664 ? 26.431 -1.662 -48.491 1.00 91.88 664 ARG A O 1
ATOM 5411 N N . ARG A 1 665 ? 27.234 -0.151 -49.942 1.00 90.81 665 ARG A N 1
ATOM 5412 C CA . ARG A 1 665 ? 28.043 0.581 -48.954 1.00 90.81 665 ARG A CA 1
ATOM 5413 C C . ARG A 1 665 ? 27.153 1.478 -48.098 1.00 90.81 665 ARG A C 1
ATOM 5415 O O . ARG A 1 665 ? 26.289 2.161 -48.640 1.00 90.81 665 ARG A O 1
ATOM 5422 N N . LEU A 1 666 ? 27.413 1.503 -46.795 1.00 90.25 666 LEU A N 1
ATOM 5423 C CA . LEU A 1 666 ? 26.685 2.304 -45.812 1.00 90.25 666 LEU A CA 1
ATOM 5424 C C . LEU A 1 666 ? 27.524 3.477 -45.316 1.00 90.25 666 LEU A C 1
ATOM 5426 O O . LEU A 1 666 ? 28.756 3.408 -45.298 1.00 90.25 666 LEU A O 1
ATOM 5430 N N . ILE A 1 667 ? 26.842 4.542 -44.885 1.00 86.50 667 ILE A N 1
ATOM 5431 C CA . ILE A 1 667 ? 27.480 5.665 -44.196 1.00 86.50 667 ILE A CA 1
ATOM 5432 C C . ILE A 1 667 ? 28.064 5.130 -42.890 1.00 86.50 667 ILE A C 1
ATOM 5434 O O . ILE A 1 667 ? 27.332 4.680 -42.007 1.00 86.50 667 ILE A O 1
ATOM 5438 N N . ALA A 1 668 ? 29.391 5.173 -42.798 1.00 88.75 668 ALA A N 1
ATOM 5439 C CA . ALA A 1 668 ? 30.144 4.683 -41.659 1.00 88.75 668 ALA A CA 1
ATOM 5440 C C . ALA A 1 668 ? 31.284 5.639 -41.298 1.00 88.75 668 ALA A C 1
ATOM 5442 O O . ALA A 1 668 ? 31.852 6.325 -42.152 1.00 88.75 668 ALA A O 1
ATOM 5443 N N . GLU A 1 669 ? 31.625 5.661 -40.019 1.00 87.69 669 GLU A N 1
ATOM 5444 C CA . GLU A 1 669 ? 32.693 6.455 -39.442 1.00 87.69 669 GLU A CA 1
ATOM 5445 C C . GLU A 1 669 ? 33.583 5.584 -38.557 1.00 87.69 669 GLU A C 1
ATOM 5447 O O . GLU A 1 669 ? 33.107 4.822 -37.715 1.00 87.69 669 GLU A O 1
ATOM 5452 N N . THR A 1 670 ? 34.893 5.742 -38.729 1.00 90.75 670 THR A N 1
ATOM 5453 C CA . THR A 1 670 ? 35.899 5.240 -37.797 1.00 90.75 670 THR A CA 1
ATOM 5454 C C . THR A 1 670 ? 36.002 6.208 -36.615 1.00 90.75 670 THR A C 1
ATOM 5456 O O . THR A 1 670 ? 36.512 7.313 -36.785 1.00 90.75 670 THR A O 1
ATOM 5459 N N . ILE A 1 671 ? 35.526 5.812 -35.429 1.00 91.56 671 ILE A N 1
ATOM 5460 C CA . ILE A 1 671 ? 35.592 6.641 -34.211 1.00 91.56 671 ILE A CA 1
ATOM 5461 C C . ILE A 1 671 ? 37.000 6.596 -33.615 1.00 91.56 671 ILE A C 1
ATOM 5463 O O . ILE A 1 671 ? 37.591 7.625 -33.303 1.00 91.56 671 ILE A O 1
ATOM 5467 N N . GLU A 1 672 ? 37.523 5.387 -33.425 1.00 91.94 672 GLU A N 1
ATOM 5468 C CA . GLU A 1 672 ? 38.752 5.136 -32.674 1.00 91.94 672 GLU A CA 1
ATOM 5469 C C . GLU A 1 672 ? 39.506 3.957 -33.289 1.00 91.94 672 GLU A C 1
ATOM 5471 O O . GLU A 1 672 ? 38.894 3.021 -33.816 1.00 91.94 672 GLU A O 1
ATOM 5476 N N . ARG A 1 673 ? 40.838 4.016 -33.231 1.00 91.25 673 ARG A N 1
ATOM 5477 C CA . ARG A 1 673 ? 41.757 2.995 -33.739 1.00 91.25 673 ARG A CA 1
ATOM 5478 C C . ARG A 1 673 ? 42.862 2.769 -32.719 1.00 91.25 673 ARG A C 1
ATOM 5480 O O . ARG A 1 673 ? 43.493 3.731 -32.290 1.00 91.25 673 ARG A O 1
ATOM 5487 N N . ASP A 1 674 ? 43.131 1.508 -32.417 1.00 91.94 674 ASP A N 1
ATOM 5488 C CA . ASP A 1 674 ? 44.298 1.081 -31.654 1.00 91.94 674 ASP A CA 1
ATOM 5489 C C . ASP A 1 674 ? 45.170 0.167 -32.534 1.00 91.94 674 ASP A C 1
ATOM 5491 O O . ASP A 1 674 ? 44.844 -1.011 -32.720 1.00 91.94 674 ASP A O 1
ATOM 5495 N N . PRO A 1 675 ? 46.278 0.694 -33.092 1.00 87.12 675 PRO A N 1
ATOM 5496 C CA . PRO A 1 675 ? 47.197 -0.082 -33.919 1.00 87.12 675 PRO A CA 1
ATOM 5497 C C . PRO A 1 675 ? 47.940 -1.197 -33.170 1.00 87.12 675 PRO A C 1
ATOM 5499 O O . PRO A 1 675 ? 48.482 -2.080 -33.824 1.00 87.12 675 PRO A O 1
ATOM 5502 N N . GLN A 1 676 ? 48.006 -1.173 -31.831 1.00 91.12 676 GLN A N 1
ATOM 5503 C CA . GLN A 1 676 ? 48.692 -2.216 -31.054 1.00 91.12 676 GLN A CA 1
ATOM 5504 C C . GLN A 1 676 ? 47.832 -3.471 -30.912 1.00 91.12 676 GLN A C 1
ATOM 5506 O O . GLN A 1 676 ? 48.349 -4.585 -30.892 1.00 91.12 676 GLN A O 1
ATOM 5511 N N . THR A 1 677 ? 46.514 -3.291 -30.821 1.00 92.94 677 THR A N 1
ATOM 5512 C CA . THR A 1 677 ? 45.549 -4.390 -30.676 1.00 92.94 677 THR A CA 1
ATOM 5513 C C . THR A 1 677 ? 44.774 -4.685 -31.961 1.00 92.94 677 THR A C 1
ATOM 5515 O O . THR A 1 677 ? 43.905 -5.559 -31.962 1.00 92.94 677 THR A O 1
ATOM 5518 N N . ASN A 1 678 ? 45.059 -3.956 -33.049 1.00 93.56 678 ASN A N 1
ATOM 5519 C CA . ASN A 1 678 ? 44.301 -3.954 -34.306 1.00 93.56 678 ASN A CA 1
ATOM 5520 C C . ASN A 1 678 ? 42.791 -3.730 -34.103 1.00 93.56 678 ASN A C 1
ATOM 5522 O O . ASN A 1 678 ? 41.966 -4.218 -34.884 1.00 93.56 678 ASN A O 1
ATOM 5526 N N . ARG A 1 679 ? 42.406 -3.016 -33.034 1.00 94.62 679 ARG A N 1
ATOM 5527 C CA . ARG A 1 679 ? 41.004 -2.742 -32.708 1.00 94.62 679 ARG A CA 1
ATOM 5528 C C . ARG A 1 679 ? 40.540 -1.460 -33.370 1.00 94.62 679 ARG A C 1
ATOM 5530 O O . ARG A 1 679 ? 41.206 -0.429 -33.310 1.00 94.62 679 ARG A O 1
ATOM 5537 N N . VAL A 1 680 ? 39.347 -1.516 -33.946 1.00 94.06 680 VAL A N 1
ATOM 5538 C CA . VAL A 1 680 ? 38.691 -0.367 -34.567 1.00 94.06 680 VAL A CA 1
ATOM 5539 C C . VAL A 1 680 ? 37.272 -0.256 -34.044 1.00 94.06 680 VAL A C 1
ATOM 5541 O O . VAL A 1 680 ? 36.507 -1.221 -34.106 1.00 94.06 680 VAL A O 1
ATOM 5544 N N . ARG A 1 681 ? 36.909 0.930 -33.548 1.00 95.25 681 ARG A N 1
ATOM 5545 C CA . ARG A 1 681 ? 35.528 1.280 -33.209 1.00 95.25 681 ARG A CA 1
ATOM 5546 C C . ARG A 1 681 ? 34.881 1.949 -34.415 1.00 95.25 681 ARG A C 1
ATOM 5548 O O . ARG A 1 681 ? 35.269 3.054 -34.793 1.00 95.25 681 ARG A O 1
ATOM 5555 N N . VAL A 1 682 ? 33.896 1.283 -35.007 1.00 94.50 682 VAL A N 1
ATOM 5556 C CA . VAL A 1 682 ? 33.134 1.777 -36.159 1.00 94.50 682 VAL A CA 1
ATOM 5557 C C . VAL A 1 682 ? 31.725 2.171 -35.733 1.00 94.50 682 VAL A C 1
ATOM 5559 O O . VAL A 1 682 ? 31.109 1.482 -34.919 1.00 94.50 682 VAL A O 1
ATOM 5562 N N . ARG A 1 683 ? 31.211 3.262 -36.302 1.00 94.88 683 ARG A N 1
ATOM 5563 C CA . ARG A 1 683 ? 29.815 3.698 -36.210 1.00 94.88 683 ARG A CA 1
ATOM 5564 C C . ARG A 1 683 ? 29.192 3.698 -37.593 1.00 94.88 683 ARG A C 1
ATOM 5566 O O . ARG A 1 683 ? 29.805 4.207 -38.521 1.00 94.88 683 ARG A O 1
ATOM 5573 N N . PHE A 1 684 ? 27.989 3.171 -37.745 1.00 93.75 684 PHE A N 1
ATOM 5574 C CA . PHE A 1 684 ? 27.251 3.217 -39.009 1.00 93.75 684 PHE A CA 1
ATOM 5575 C C . PHE A 1 684 ? 25.746 3.189 -38.755 1.00 93.75 684 PHE A C 1
ATOM 5577 O O . PHE A 1 684 ? 25.306 2.864 -37.654 1.00 93.75 684 PHE A O 1
ATOM 5584 N N . ILE A 1 685 ? 24.953 3.528 -39.769 1.00 92.88 685 ILE A N 1
ATOM 5585 C CA . ILE A 1 685 ? 23.493 3.404 -39.706 1.00 92.88 685 ILE A CA 1
ATOM 5586 C C . ILE A 1 685 ? 23.114 2.004 -40.194 1.00 92.88 685 ILE A C 1
ATOM 5588 O O . ILE A 1 685 ? 23.336 1.661 -41.356 1.00 92.88 685 ILE A O 1
ATOM 5592 N N . ALA A 1 686 ? 22.565 1.179 -39.305 1.00 95.69 686 ALA A N 1
ATOM 5593 C CA . ALA A 1 686 ? 22.026 -0.128 -39.656 1.00 95.69 686 ALA A CA 1
ATOM 5594 C C . ALA A 1 686 ? 20.578 0.044 -40.120 1.00 95.69 686 ALA A C 1
ATOM 5596 O O . ALA A 1 686 ? 19.673 0.158 -39.299 1.00 95.69 686 ALA A O 1
ATOM 5597 N N . GLU A 1 687 ? 20.371 0.087 -41.433 1.00 93.75 687 GLU A N 1
ATOM 5598 C CA . GLU A 1 687 ? 19.055 0.313 -42.037 1.00 93.75 687 GLU A CA 1
ATOM 5599 C C . GLU A 1 687 ? 18.176 -0.945 -42.009 1.00 93.75 687 GLU A C 1
ATOM 5601 O O . GLU A 1 687 ? 18.633 -2.049 -42.331 1.00 93.75 687 GLU A O 1
ATOM 5606 N N . ASP A 1 688 ? 16.897 -0.763 -41.679 1.00 95.38 688 ASP A N 1
ATOM 5607 C CA . ASP A 1 688 ? 15.793 -1.720 -41.802 1.00 95.38 688 ASP A CA 1
ATOM 5608 C C . ASP A 1 688 ? 16.096 -3.113 -41.234 1.00 95.38 688 ASP A C 1
ATOM 5610 O O . ASP A 1 688 ? 15.867 -4.134 -41.893 1.00 95.38 688 ASP A O 1
ATOM 5614 N N . VAL A 1 689 ? 16.673 -3.192 -40.034 1.00 97.81 689 VAL A N 1
ATOM 5615 C CA . VAL A 1 689 ? 16.895 -4.478 -39.362 1.00 97.81 689 VAL A CA 1
ATOM 5616 C C . VAL A 1 689 ? 15.525 -5.066 -38.988 1.00 97.81 689 VAL A C 1
ATOM 5618 O O . VAL A 1 689 ? 14.755 -4.394 -38.293 1.00 97.81 689 VAL A O 1
ATOM 5621 N N . PRO A 1 690 ? 15.178 -6.287 -39.443 1.00 97.69 690 PRO A N 1
ATOM 5622 C CA . PRO A 1 690 ? 13.825 -6.831 -39.308 1.00 97.69 690 PRO A CA 1
ATOM 5623 C C . PRO A 1 690 ? 13.409 -7.028 -37.839 1.00 97.69 690 PRO A C 1
ATOM 5625 O O . PRO A 1 690 ? 14.279 -7.219 -36.987 1.00 97.69 690 PRO A O 1
ATOM 5628 N N . PRO A 1 691 ? 12.099 -6.988 -37.524 1.00 97.12 691 PRO A N 1
ATOM 5629 C CA . PRO A 1 691 ? 11.590 -7.183 -36.164 1.00 97.12 691 PRO A CA 1
ATOM 5630 C C . PRO A 1 691 ? 11.989 -8.547 -35.600 1.00 97.12 691 PRO A C 1
ATOM 5632 O O . PRO A 1 691 ? 11.867 -9.550 -36.302 1.00 97.12 691 PRO A O 1
ATOM 5635 N N . LEU A 1 692 ? 12.457 -8.584 -34.347 1.00 95.81 692 LEU A N 1
ATOM 5636 C CA . LEU A 1 692 ? 12.962 -9.793 -33.668 1.00 95.81 692 LEU A CA 1
ATOM 5637 C C . LEU A 1 692 ? 13.969 -10.600 -34.512 1.00 95.81 692 LEU A C 1
ATOM 5639 O O . LEU A 1 692 ? 14.123 -11.807 -34.333 1.00 95.81 692 LEU A O 1
ATOM 5643 N N . GLY A 1 693 ? 14.641 -9.936 -35.454 1.00 95.38 693 GLY A N 1
ATOM 5644 C CA . GLY A 1 693 ? 15.502 -10.554 -36.451 1.00 95.38 693 GLY A CA 1
ATOM 5645 C C . GLY A 1 693 ? 16.899 -9.952 -36.452 1.00 95.38 693 GLY A C 1
ATOM 5646 O O . GLY A 1 693 ? 17.312 -9.273 -35.509 1.00 95.38 693 GLY A O 1
ATOM 5647 N N . TYR A 1 694 ? 17.646 -10.212 -37.522 1.00 97.31 694 TYR A N 1
ATOM 5648 C CA . TYR A 1 694 ? 19.018 -9.738 -37.660 1.00 97.31 694 TYR A CA 1
ATOM 5649 C C . TYR A 1 694 ? 19.366 -9.342 -39.098 1.00 97.31 694 TYR A C 1
ATOM 5651 O O . TYR A 1 694 ? 18.697 -9.734 -40.056 1.00 97.31 694 TYR A O 1
ATOM 5659 N N . LYS A 1 695 ? 20.464 -8.596 -39.244 1.00 97.50 695 LYS A N 1
ATOM 5660 C CA . LYS A 1 695 ? 21.189 -8.401 -40.508 1.00 97.50 695 LYS A CA 1
ATOM 5661 C C . LYS A 1 695 ? 22.680 -8.658 -40.301 1.00 97.50 695 LYS A C 1
ATOM 5663 O O . LYS A 1 695 ? 23.221 -8.366 -39.237 1.00 97.50 695 LYS A O 1
ATOM 5668 N N . VAL A 1 696 ? 23.335 -9.203 -41.328 1.00 97.38 696 VAL A N 1
ATOM 5669 C CA . VAL A 1 696 ? 24.792 -9.397 -41.358 1.00 97.38 696 VAL A CA 1
ATOM 5670 C C . VAL A 1 696 ? 25.416 -8.292 -42.195 1.00 97.38 696 VAL A C 1
ATOM 5672 O O . VAL A 1 696 ? 25.268 -8.270 -43.415 1.00 97.38 696 VAL A O 1
ATOM 5675 N N . PHE A 1 697 ? 26.129 -7.394 -41.534 1.00 96.94 697 PHE A N 1
ATOM 5676 C CA . PHE A 1 697 ? 26.923 -6.351 -42.164 1.00 96.94 697 PHE A CA 1
ATOM 5677 C C . PHE A 1 697 ? 28.356 -6.842 -42.374 1.00 96.94 697 PHE A C 1
ATOM 5679 O O . PHE A 1 697 ? 28.836 -7.733 -41.668 1.00 96.94 697 PHE A O 1
ATOM 5686 N N . ARG A 1 698 ? 29.050 -6.279 -43.361 1.00 96.12 698 ARG A N 1
ATOM 5687 C CA . ARG A 1 698 ? 30.451 -6.598 -43.663 1.00 96.12 698 ARG A CA 1
ATOM 5688 C C . ARG A 1 698 ? 31.316 -5.388 -43.421 1.00 96.12 698 ARG A C 1
ATOM 5690 O O . ARG A 1 698 ? 31.056 -4.349 -44.015 1.00 96.12 698 ARG A O 1
ATOM 5697 N N . VAL A 1 699 ? 32.345 -5.538 -42.596 1.00 95.50 699 VAL A N 1
ATOM 5698 C CA . VAL A 1 699 ? 33.316 -4.477 -42.333 1.00 95.50 699 VAL A CA 1
ATOM 5699 C C . VAL A 1 699 ? 34.637 -4.851 -42.986 1.00 95.50 699 VAL A C 1
ATOM 5701 O O . VAL A 1 699 ? 35.245 -5.869 -42.651 1.00 95.50 699 VAL A O 1
ATOM 5704 N N . LEU A 1 700 ? 35.052 -4.056 -43.969 1.00 94.12 700 LEU A N 1
ATOM 5705 C CA . LEU A 1 700 ? 36.234 -4.314 -44.785 1.00 94.12 700 LEU A CA 1
ATOM 5706 C C . LEU A 1 700 ? 37.290 -3.228 -44.552 1.00 94.12 700 LEU A C 1
ATOM 5708 O O . LEU A 1 700 ? 36.917 -2.069 -44.356 1.00 94.12 700 LEU A O 1
ATOM 5712 N N . PRO A 1 701 ? 38.590 -3.563 -44.632 1.00 92.25 701 PRO A N 1
ATOM 5713 C CA . PRO A 1 701 ? 39.642 -2.561 -44.718 1.00 92.25 701 PRO A CA 1
ATOM 5714 C C . PRO A 1 701 ? 39.430 -1.657 -45.937 1.00 92.25 701 PRO A C 1
ATOM 5716 O O . PRO A 1 701 ? 39.140 -2.131 -47.038 1.00 92.25 701 PRO A O 1
ATOM 5719 N N . ALA A 1 702 ? 39.623 -0.359 -45.750 1.00 87.50 702 ALA A N 1
ATOM 5720 C CA . ALA A 1 702 ? 39.599 0.642 -46.801 1.00 87.50 702 ALA A CA 1
ATOM 5721 C C . ALA A 1 702 ? 40.910 1.440 -46.802 1.00 87.50 702 ALA A C 1
ATOM 5723 O O . ALA A 1 702 ? 41.522 1.692 -45.765 1.00 87.50 702 ALA A O 1
ATOM 5724 N N . THR A 1 703 ? 41.347 1.852 -47.991 1.00 80.00 703 THR A N 1
ATOM 5725 C CA . THR A 1 703 ? 42.560 2.668 -48.186 1.00 80.00 703 THR A CA 1
ATOM 5726 C C . THR A 1 703 ? 42.282 4.167 -48.100 1.00 80.00 703 THR A C 1
ATOM 5728 O O . THR A 1 703 ? 43.210 4.966 -47.991 1.00 80.00 703 THR A O 1
ATOM 5731 N N . ARG A 1 704 ? 41.008 4.568 -48.175 1.00 77.12 704 ARG A N 1
ATOM 5732 C CA . ARG A 1 704 ? 40.538 5.953 -48.064 1.00 77.12 704 ARG A CA 1
ATOM 5733 C C . ARG A 1 704 ? 39.188 5.980 -47.371 1.00 77.12 704 ARG A C 1
ATOM 5735 O O . ARG A 1 704 ? 38.407 5.040 -47.519 1.00 77.12 704 ARG A O 1
ATOM 5742 N N . ARG A 1 705 ? 38.896 7.090 -46.689 1.00 70.56 705 ARG A N 1
ATOM 5743 C CA . ARG A 1 705 ? 37.584 7.328 -46.087 1.00 70.56 705 ARG A CA 1
ATOM 5744 C C . ARG A 1 705 ? 36.517 7.301 -47.193 1.00 70.56 705 ARG A C 1
ATOM 5746 O O . ARG A 1 705 ? 36.619 8.096 -48.133 1.00 70.56 705 ARG A O 1
ATOM 5753 N N . PRO A 1 706 ? 35.520 6.406 -47.127 1.00 65.69 706 PRO A N 1
ATOM 5754 C CA . PRO A 1 706 ? 34.450 6.373 -48.115 1.00 65.69 706 PRO A CA 1
ATOM 5755 C C . PRO A 1 706 ? 33.657 7.690 -48.093 1.00 65.69 706 PRO A C 1
ATOM 5757 O O . PRO A 1 706 ? 33.171 8.101 -47.042 1.00 65.69 706 PRO A O 1
ATOM 5760 N N . SER A 1 707 ? 33.508 8.362 -49.240 1.00 66.75 707 SER A N 1
ATOM 5761 C CA . SER A 1 707 ? 32.668 9.562 -49.357 1.00 66.75 707 SER A CA 1
ATOM 5762 C C . SER A 1 707 ? 31.245 9.168 -49.757 1.00 66.75 707 SER A C 1
ATOM 5764 O O . SER A 1 707 ? 30.936 9.047 -50.944 1.00 66.75 707 SER A O 1
ATOM 5766 N N . LEU A 1 708 ? 30.373 8.950 -48.776 1.00 72.62 708 LEU A N 1
ATOM 5767 C CA . LEU A 1 708 ? 28.934 8.831 -49.013 1.00 72.62 708 LEU A CA 1
ATOM 5768 C C . LEU A 1 708 ? 28.260 10.162 -48.683 1.00 72.62 708 LEU A C 1
ATOM 5770 O O . LEU A 1 708 ? 28.601 10.810 -47.694 1.00 72.62 708 LEU A O 1
ATOM 5774 N N . ARG A 1 709 ? 27.336 10.599 -49.545 1.00 76.06 709 ARG A N 1
ATOM 5775 C CA . ARG A 1 709 ? 26.576 11.832 -49.319 1.00 76.06 709 ARG A CA 1
ATOM 5776 C C . ARG A 1 709 ? 25.534 11.572 -48.233 1.00 76.06 709 ARG A C 1
ATOM 5778 O O . ARG A 1 709 ? 24.708 10.682 -48.394 1.00 76.06 709 ARG A O 1
ATOM 5785 N N . SER A 1 710 ? 25.591 12.356 -47.162 1.00 80.94 710 SER A N 1
ATOM 5786 C CA . SER A 1 710 ? 24.535 12.441 -46.152 1.00 80.94 710 SER A CA 1
ATOM 5787 C C . SER A 1 710 ? 23.616 13.622 -46.469 1.00 80.94 710 SER A C 1
ATOM 5789 O O . SER A 1 710 ? 24.063 14.613 -47.051 1.00 80.94 710 SER A O 1
ATOM 5791 N N . SER A 1 711 ? 22.346 13.521 -46.085 1.00 85.44 711 SER A N 1
ATOM 5792 C CA . SER A 1 711 ? 21.408 14.650 -46.023 1.00 85.44 711 SER A CA 1
ATOM 5793 C C . SER A 1 711 ? 21.744 15.623 -44.889 1.00 85.44 711 SER A C 1
ATOM 5795 O O . SER A 1 711 ? 21.291 16.766 -44.925 1.00 85.44 711 SER A O 1
ATOM 5797 N N . LEU A 1 712 ? 22.530 15.181 -43.896 1.00 89.25 712 LEU A N 1
ATOM 5798 C CA . LEU A 1 712 ? 22.959 16.003 -42.772 1.00 89.25 712 LEU A CA 1
ATOM 5799 C C . LEU A 1 712 ? 23.842 17.155 -43.263 1.00 89.25 712 LEU A C 1
ATOM 5801 O O . LEU A 1 712 ? 24.924 16.939 -43.812 1.00 89.25 712 LEU A O 1
ATOM 5805 N N . SER A 1 713 ? 23.396 18.375 -43.000 1.00 92.44 713 SER A N 1
ATOM 5806 C CA . SER A 1 713 ? 24.135 19.610 -43.213 1.00 92.44 713 SER A CA 1
ATOM 5807 C C . SER A 1 713 ? 24.277 20.353 -41.892 1.00 92.44 713 SER A C 1
ATOM 5809 O O . SER A 1 713 ? 23.339 20.416 -41.098 1.00 92.44 713 SER A O 1
ATOM 5811 N N . VAL A 1 714 ? 25.460 20.911 -41.652 1.00 94.94 714 VAL A N 1
ATOM 5812 C CA . VAL A 1 714 ? 25.761 21.706 -40.460 1.00 94.94 714 VAL A CA 1
ATOM 5813 C C . VAL A 1 714 ? 26.331 23.042 -40.912 1.00 94.94 714 VAL A C 1
ATOM 5815 O O . VAL A 1 714 ? 27.315 23.081 -41.650 1.00 94.94 714 VAL A O 1
ATOM 5818 N N . ASN A 1 715 ? 25.717 24.134 -40.466 1.00 94.88 715 ASN A N 1
ATOM 5819 C CA . ASN A 1 715 ? 26.171 25.495 -40.718 1.00 94.88 715 ASN A CA 1
ATOM 5820 C C . ASN A 1 715 ? 26.129 26.301 -39.414 1.00 94.88 715 ASN A C 1
ATOM 5822 O O . ASN A 1 715 ? 25.060 26.672 -38.926 1.00 94.88 715 ASN A O 1
ATOM 5826 N N . GLY A 1 716 ? 27.303 26.545 -38.828 1.00 95.31 716 GLY A N 1
ATOM 5827 C CA . GLY A 1 716 ? 27.413 27.148 -37.501 1.00 95.31 716 GLY A CA 1
ATOM 5828 C C . GLY A 1 716 ? 26.691 26.301 -36.452 1.00 95.31 716 GLY A C 1
ATOM 5829 O O . GLY A 1 716 ? 26.985 25.120 -36.295 1.00 95.31 716 GLY A O 1
ATOM 5830 N N . LEU A 1 717 ? 25.728 26.907 -35.757 1.00 96.19 717 LEU A N 1
ATOM 5831 C CA . LEU A 1 717 ? 24.873 26.244 -34.764 1.00 96.19 717 LEU A CA 1
ATOM 5832 C C . LEU A 1 717 ? 23.506 25.822 -35.327 1.00 96.19 717 LEU A C 1
ATOM 5834 O O . LEU A 1 717 ? 22.557 25.604 -34.576 1.00 96.19 717 LEU A O 1
ATOM 5838 N N . THR A 1 718 ? 23.395 25.731 -36.654 1.00 97.19 718 THR A N 1
ATOM 5839 C CA . THR A 1 718 ? 22.242 25.140 -37.335 1.00 97.19 718 THR A CA 1
ATOM 5840 C C . THR A 1 718 ? 22.623 23.772 -37.877 1.00 97.19 718 THR A C 1
ATOM 5842 O O . THR A 1 718 ? 23.625 23.639 -38.580 1.00 97.19 718 THR A O 1
ATOM 5845 N N . MET A 1 719 ? 21.813 22.763 -37.580 1.00 97.38 719 MET A N 1
ATOM 5846 C CA . MET A 1 719 ? 21.925 21.427 -38.159 1.00 97.38 719 MET A CA 1
ATOM 5847 C C . MET A 1 719 ? 20.616 21.064 -38.846 1.00 97.38 719 MET A C 1
ATOM 5849 O O . MET A 1 719 ? 19.547 21.276 -38.281 1.00 97.38 719 MET A O 1
ATOM 5853 N N . GLU A 1 720 ? 20.673 20.491 -40.041 1.00 97.31 720 GLU A N 1
ATOM 5854 C CA . GLU A 1 720 ? 19.482 19.983 -40.714 1.00 97.31 720 GLU A CA 1
ATOM 5855 C C . GLU A 1 720 ? 19.731 18.668 -41.429 1.00 97.31 720 GLU A C 1
ATOM 5857 O O . GLU A 1 720 ? 20.846 18.372 -41.843 1.00 97.31 720 GLU A O 1
ATOM 5862 N N . ASN A 1 721 ? 18.671 17.893 -41.598 1.00 94.38 721 ASN A N 1
ATOM 5863 C CA . ASN A 1 721 ? 18.641 16.722 -42.458 1.00 94.38 721 ASN A CA 1
ATOM 5864 C C . ASN A 1 721 ? 17.355 16.744 -43.305 1.00 94.38 721 ASN A C 1
ATOM 5866 O O . ASN A 1 721 ? 16.741 17.794 -43.507 1.00 94.38 721 ASN A O 1
ATOM 5870 N N . GLU A 1 722 ? 16.945 15.611 -43.859 1.00 93.81 722 GLU A N 1
ATOM 5871 C CA . GLU A 1 722 ? 15.717 15.478 -44.644 1.00 93.81 722 GLU A CA 1
ATOM 5872 C C . GLU A 1 722 ? 14.434 15.669 -43.814 1.00 93.81 722 GLU A C 1
ATOM 5874 O O . GLU A 1 722 ? 13.401 16.018 -44.385 1.00 93.81 722 GLU A O 1
ATOM 5879 N N . PHE A 1 723 ? 14.500 15.513 -42.487 1.00 95.19 723 PHE A N 1
ATOM 5880 C CA . PHE A 1 723 ? 13.347 15.562 -41.584 1.00 95.19 723 PHE A CA 1
ATOM 5881 C C . PHE A 1 723 ? 13.238 16.879 -40.813 1.00 95.19 723 PHE A C 1
ATOM 5883 O O . PHE A 1 723 ? 12.164 17.474 -40.760 1.00 95.19 723 PHE A O 1
ATOM 5890 N N . LEU A 1 724 ? 14.335 17.342 -40.215 1.00 97.38 724 LEU A N 1
ATOM 5891 C CA . LEU A 1 724 ? 14.345 18.452 -39.263 1.00 97.38 724 LEU A CA 1
ATOM 5892 C C . LEU A 1 724 ? 15.430 19.472 -39.613 1.00 97.38 724 LEU A C 1
ATOM 5894 O O . LEU A 1 724 ? 16.482 19.110 -40.141 1.00 97.38 724 LEU A O 1
ATOM 5898 N N . ARG A 1 725 ? 15.199 20.737 -39.252 1.00 97.62 725 ARG A N 1
ATOM 5899 C CA . ARG A 1 725 ? 16.233 21.771 -39.111 1.00 97.62 725 ARG A CA 1
ATOM 5900 C C . ARG A 1 725 ? 16.179 22.343 -37.701 1.00 97.62 725 ARG A C 1
ATOM 5902 O O . ARG A 1 725 ? 15.127 22.783 -37.256 1.00 97.62 725 ARG A O 1
ATOM 5909 N N . VAL A 1 726 ? 17.319 22.351 -37.026 1.00 97.38 726 VAL A N 1
ATOM 5910 C CA . VAL A 1 726 ? 17.471 22.748 -35.628 1.00 97.38 726 VAL A CA 1
ATOM 5911 C C . VAL A 1 726 ? 18.492 23.871 -35.538 1.00 97.38 726 VAL A C 1
ATOM 5913 O O . VAL A 1 726 ? 19.611 23.704 -36.020 1.00 97.38 726 VAL A O 1
ATOM 5916 N N . THR A 1 727 ? 18.132 24.980 -34.898 1.00 96.44 727 THR A N 1
ATOM 5917 C CA . THR A 1 727 ? 19.016 26.134 -34.688 1.00 96.44 727 THR A CA 1
ATOM 5918 C C . THR A 1 727 ? 19.172 26.410 -33.201 1.00 96.44 727 THR A C 1
ATOM 5920 O O . THR A 1 727 ? 18.181 26.542 -32.482 1.00 96.44 727 THR A O 1
ATOM 5923 N N . VAL A 1 728 ? 20.422 26.528 -32.752 1.00 96.62 728 VAL A N 1
ATOM 5924 C CA . VAL A 1 728 ? 20.775 26.939 -31.390 1.00 96.62 728 VAL A CA 1
ATOM 5925 C C . VAL A 1 728 ? 21.347 28.354 -31.419 1.00 96.62 728 VAL A C 1
ATOM 5927 O O . VAL A 1 728 ? 22.220 28.666 -32.231 1.00 96.62 728 VAL A O 1
ATOM 5930 N N . ASP A 1 729 ? 20.880 29.215 -30.520 1.00 93.88 729 ASP A N 1
ATOM 5931 C CA . ASP A 1 729 ? 21.479 30.528 -30.310 1.00 93.88 729 ASP A CA 1
ATOM 5932 C C . ASP A 1 729 ? 22.801 30.416 -29.538 1.00 93.88 729 ASP A C 1
ATOM 5934 O O . ASP A 1 729 ? 22.876 29.822 -28.463 1.00 93.88 729 ASP A O 1
ATOM 5938 N N . ALA A 1 730 ? 23.853 31.034 -30.075 1.00 94.50 730 ALA A N 1
ATOM 5939 C CA . ALA A 1 730 ? 25.211 30.908 -29.547 1.00 94.50 730 ALA A CA 1
ATOM 5940 C C . ALA A 1 730 ? 25.404 31.535 -28.162 1.00 94.50 730 ALA A C 1
ATOM 5942 O O . ALA A 1 730 ? 26.328 31.156 -27.446 1.00 94.50 730 ALA A O 1
ATOM 5943 N N . ARG A 1 731 ? 24.593 32.538 -27.807 1.00 93.25 731 ARG A N 1
ATOM 5944 C CA . ARG A 1 731 ? 24.766 33.299 -26.563 1.00 93.25 731 ARG A CA 1
ATOM 5945 C C . ARG A 1 731 ? 23.975 32.694 -25.417 1.00 93.25 731 ARG A C 1
ATOM 5947 O O . ARG A 1 731 ? 24.497 32.564 -24.318 1.00 93.25 731 ARG A O 1
ATOM 5954 N N . SER A 1 732 ? 22.719 32.365 -25.676 1.00 92.06 732 SER A N 1
ATOM 5955 C CA . SER A 1 732 ? 21.785 31.842 -24.680 1.00 92.06 732 SER A CA 1
ATOM 5956 C C . SER A 1 732 ? 21.822 30.320 -24.564 1.00 92.06 732 SER A C 1
ATOM 5958 O O . SER A 1 732 ? 21.419 29.787 -23.536 1.00 92.06 732 SER A O 1
ATOM 5960 N N . GLY A 1 733 ? 22.278 29.612 -25.605 1.00 93.00 733 GLY A N 1
ATOM 5961 C CA . GLY A 1 733 ? 22.167 28.155 -25.701 1.00 93.00 733 GLY A CA 1
ATOM 5962 C C . GLY A 1 733 ? 20.747 27.662 -26.005 1.00 93.00 733 GLY A C 1
ATOM 5963 O O . GLY A 1 733 ? 20.519 26.455 -26.050 1.00 93.00 733 GLY A O 1
ATOM 5964 N N . CYS A 1 734 ? 19.794 28.572 -26.225 1.00 94.38 734 CYS A N 1
ATOM 5965 C CA . CYS A 1 734 ? 18.409 28.240 -26.530 1.00 94.38 734 CYS A CA 1
ATOM 5966 C C . CYS A 1 734 ? 18.272 27.601 -27.909 1.00 94.38 734 CYS A C 1
ATOM 5968 O O . CYS A 1 734 ? 18.855 28.083 -28.882 1.00 94.38 734 CYS A O 1
ATOM 5970 N N . LEU A 1 735 ? 17.415 26.586 -28.020 1.00 95.75 735 LEU A N 1
ATOM 5971 C CA . LEU A 1 735 ? 16.861 26.203 -29.316 1.00 95.75 735 LEU A CA 1
ATOM 5972 C C . LEU A 1 735 ? 15.906 27.311 -29.768 1.00 95.75 735 LEU A C 1
ATOM 5974 O O . LEU A 1 735 ? 14.882 27.533 -29.125 1.00 95.75 735 LEU A O 1
ATOM 5978 N N . THR A 1 736 ? 16.260 28.014 -30.844 1.00 94.56 736 THR A N 1
ATOM 5979 C CA . THR A 1 736 ? 15.461 29.109 -31.424 1.00 94.56 736 THR A CA 1
ATOM 5980 C C . THR A 1 736 ? 14.632 28.667 -32.626 1.00 94.56 736 THR A C 1
ATOM 5982 O O . THR A 1 736 ? 13.699 29.361 -33.010 1.00 94.56 736 THR A O 1
ATOM 5985 N N . SER A 1 737 ? 14.952 27.515 -33.219 1.00 95.50 737 SER A N 1
ATOM 5986 C CA . SER A 1 737 ? 14.148 26.881 -34.268 1.00 95.50 737 SER A CA 1
ATOM 5987 C C . SER A 1 737 ? 14.276 25.361 -34.177 1.00 95.50 737 SER A C 1
ATOM 5989 O O . SER A 1 737 ? 15.377 24.829 -34.014 1.00 95.50 737 SER A O 1
ATOM 5991 N N . LEU A 1 738 ? 13.143 24.674 -34.289 1.00 96.50 738 LEU A N 1
ATOM 5992 C CA . LEU A 1 738 ? 12.997 23.242 -34.528 1.00 96.50 738 LEU A CA 1
ATOM 5993 C C . LEU A 1 738 ? 11.968 23.078 -35.654 1.00 96.50 738 LEU A C 1
ATOM 5995 O O . LEU A 1 738 ? 10.792 22.786 -35.436 1.00 96.50 738 LEU A O 1
ATOM 5999 N N . TYR A 1 739 ? 12.417 23.293 -36.882 1.00 97.31 739 TYR A N 1
ATOM 6000 C CA . TYR A 1 739 ? 11.561 23.239 -38.053 1.00 97.31 739 TYR A CA 1
ATOM 6001 C C . TYR A 1 739 ? 11.381 21.797 -38.538 1.00 97.31 739 TYR A C 1
ATOM 6003 O O . TYR A 1 739 ? 12.343 21.143 -38.953 1.00 97.31 739 TYR A O 1
ATOM 6011 N N . ASP A 1 740 ? 10.139 21.319 -38.534 1.00 97.88 740 ASP A N 1
ATOM 6012 C CA . ASP A 1 740 ? 9.733 20.044 -39.119 1.00 97.88 740 ASP A CA 1
ATOM 6013 C C . ASP A 1 740 ? 9.521 20.217 -40.628 1.00 97.88 740 ASP A C 1
ATOM 6015 O O . ASP A 1 740 ? 8.572 20.868 -41.074 1.00 97.88 740 ASP A O 1
ATOM 6019 N N . LYS A 1 741 ? 10.417 19.635 -41.435 1.00 97.56 741 LYS A N 1
ATOM 6020 C CA . LYS A 1 741 ? 10.401 19.736 -42.904 1.00 97.56 741 LYS A CA 1
ATOM 6021 C C . LYS A 1 741 ? 9.328 18.849 -43.534 1.00 97.56 741 LYS A C 1
ATOM 6023 O O . LYS A 1 741 ? 8.884 19.147 -44.644 1.00 97.56 741 LYS A O 1
ATOM 6028 N N . VAL A 1 742 ? 8.890 17.799 -42.836 1.00 96.94 742 VAL A N 1
ATOM 6029 C CA . VAL A 1 742 ? 7.833 16.889 -43.297 1.00 96.94 742 VAL A CA 1
ATOM 6030 C C . VAL A 1 742 ? 6.474 17.557 -43.118 1.00 96.94 742 VAL A C 1
ATOM 6032 O O . VAL A 1 742 ? 5.715 17.678 -44.079 1.00 96.94 742 VAL A O 1
ATOM 6035 N N . ALA A 1 743 ? 6.195 18.062 -41.914 1.00 97.69 743 ALA A N 1
ATOM 6036 C CA . ALA A 1 743 ? 4.966 18.797 -41.611 1.00 97.69 743 ALA A CA 1
ATOM 6037 C C . ALA A 1 743 ? 4.999 20.264 -42.085 1.00 97.69 743 ALA A C 1
ATOM 6039 O O . ALA A 1 743 ? 3.973 20.943 -42.047 1.00 97.69 743 ALA A O 1
ATOM 6040 N N . ARG A 1 744 ? 6.163 20.746 -42.542 1.00 97.50 744 ARG A N 1
ATOM 6041 C CA . ARG A 1 744 ? 6.420 22.114 -43.027 1.00 97.50 744 ARG A CA 1
ATOM 6042 C C . ARG A 1 744 ? 6.049 23.195 -42.013 1.00 97.50 744 ARG A C 1
ATOM 6044 O O . ARG A 1 744 ? 5.463 24.217 -42.376 1.00 97.50 744 ARG A O 1
ATOM 6051 N N . ARG A 1 745 ? 6.398 22.987 -40.745 1.00 97.06 745 ARG A N 1
ATOM 6052 C CA . ARG A 1 745 ? 6.062 23.916 -39.659 1.00 97.06 745 ARG A CA 1
ATOM 6053 C C . ARG A 1 745 ? 7.206 24.091 -38.676 1.00 97.06 745 ARG A C 1
ATOM 6055 O O . ARG A 1 745 ? 7.983 23.171 -38.445 1.00 97.06 745 ARG A O 1
ATOM 6062 N N . GLU A 1 746 ? 7.253 25.267 -38.068 1.00 96.75 746 GLU A N 1
ATOM 6063 C CA . GLU A 1 746 ? 8.041 25.484 -36.861 1.00 96.75 746 GLU A CA 1
ATOM 6064 C C . GLU A 1 746 ? 7.337 24.798 -35.679 1.00 96.75 746 GLU A C 1
ATOM 6066 O O . GLU A 1 746 ? 6.110 24.870 -35.555 1.00 96.75 746 GLU A O 1
ATOM 6071 N N . VAL A 1 747 ? 8.098 24.061 -34.868 1.00 95.88 747 VAL A N 1
ATOM 6072 C CA . VAL A 1 747 ? 7.570 23.353 -33.690 1.00 95.88 747 VAL A CA 1
ATOM 6073 C C . VAL A 1 747 ? 7.662 24.234 -32.447 1.00 95.88 747 VAL A C 1
ATOM 6075 O O . VAL A 1 747 ? 6.864 24.066 -31.524 1.00 95.88 747 VAL A O 1
ATOM 6078 N N . LEU A 1 748 ? 8.613 25.171 -32.420 1.00 94.81 748 LEU A N 1
ATOM 6079 C CA . LEU A 1 748 ? 8.804 26.081 -31.297 1.00 94.81 748 LEU A CA 1
ATOM 6080 C C . LEU A 1 748 ? 7.974 27.360 -31.441 1.00 94.81 748 LEU A C 1
ATOM 6082 O O . LEU A 1 748 ? 7.755 27.883 -32.528 1.00 94.81 748 LEU A O 1
ATOM 6086 N N . ASP A 1 749 ? 7.532 27.874 -30.299 1.00 90.75 749 ASP A N 1
ATOM 6087 C CA . ASP A 1 749 ? 7.075 29.254 -30.173 1.00 90.75 749 ASP A CA 1
ATOM 6088 C C . ASP A 1 749 ? 8.313 30.160 -30.243 1.00 90.75 749 ASP A C 1
ATOM 6090 O O . ASP A 1 749 ? 9.210 30.041 -29.404 1.00 90.75 749 ASP A O 1
ATOM 6094 N N . ASP A 1 750 ? 8.375 31.036 -31.246 1.00 84.88 750 ASP A N 1
ATOM 6095 C CA . ASP A 1 750 ? 9.520 31.915 -31.509 1.00 84.88 750 ASP A CA 1
ATOM 6096 C C . ASP A 1 750 ? 9.765 32.942 -30.390 1.00 84.88 750 ASP A C 1
ATOM 6098 O O . ASP A 1 750 ? 10.851 33.518 -30.293 1.00 84.88 750 ASP A O 1
ATOM 6102 N N . SER A 1 751 ? 8.791 33.121 -29.493 1.00 86.81 751 SER A N 1
ATOM 6103 C CA . SER A 1 751 ? 8.908 33.962 -28.304 1.00 86.81 751 SER A CA 1
ATOM 6104 C C . SER A 1 751 ? 9.560 33.264 -27.102 1.00 86.81 751 SER A C 1
ATOM 6106 O O . SER A 1 751 ? 9.798 33.909 -26.075 1.00 86.81 751 SER A O 1
ATOM 6108 N N . ARG A 1 752 ? 9.860 31.958 -27.188 1.00 88.88 752 ARG A N 1
ATOM 6109 C CA . ARG A 1 752 ? 10.341 31.151 -26.055 1.00 88.88 752 ARG A CA 1
ATOM 6110 C C . ARG A 1 752 ? 11.651 30.427 -26.351 1.00 88.88 752 ARG A C 1
ATOM 6112 O O . ARG A 1 752 ? 11.926 29.983 -27.457 1.00 88.88 752 ARG A O 1
ATOM 6119 N N . CYS A 1 753 ? 12.450 30.249 -25.304 1.00 92.94 753 CYS A N 1
ATOM 6120 C CA . CYS A 1 753 ? 13.665 29.441 -25.351 1.00 92.94 753 CYS A CA 1
ATOM 6121 C C . CYS A 1 753 ? 13.318 27.943 -25.337 1.00 92.94 753 CYS A C 1
ATOM 6123 O O . CYS A 1 753 ? 12.818 27.435 -24.329 1.00 92.94 753 CYS A O 1
ATOM 6125 N N . GLY A 1 754 ? 13.600 27.218 -26.422 1.00 93.69 754 GLY A N 1
ATOM 6126 C CA . GLY A 1 754 ? 13.527 25.757 -26.426 1.00 93.69 754 GLY A CA 1
ATOM 6127 C C . GLY A 1 754 ? 14.713 25.123 -25.685 1.00 93.69 754 GLY A C 1
ATOM 6128 O O . GLY A 1 754 ? 15.822 25.656 -25.711 1.00 93.69 754 GLY A O 1
ATOM 6129 N N . ASN A 1 755 ? 14.483 23.969 -25.043 1.00 93.12 755 ASN A N 1
ATOM 6130 C CA . ASN A 1 755 ? 15.483 23.242 -24.238 1.00 93.12 755 ASN A CA 1
ATOM 6131 C C . ASN A 1 755 ? 16.158 24.111 -23.151 1.00 93.12 755 ASN A C 1
ATOM 6133 O O . ASN A 1 755 ? 17.350 23.981 -22.878 1.00 93.12 755 ASN A O 1
ATOM 6137 N N . LEU A 1 756 ? 15.389 25.013 -22.533 1.00 92.94 756 LEU A N 1
ATOM 6138 C CA . LEU A 1 756 ? 15.859 25.842 -21.429 1.00 92.94 756 LEU A CA 1
ATOM 6139 C C . LEU A 1 756 ? 16.159 24.979 -20.193 1.00 92.94 756 LEU A C 1
ATOM 6141 O O . LEU A 1 756 ? 15.270 24.314 -19.662 1.00 92.94 756 LEU A O 1
ATOM 6145 N N . LEU A 1 757 ? 17.395 25.034 -19.698 1.00 91.56 757 LEU A N 1
ATOM 6146 C CA . LEU A 1 757 ? 17.772 24.433 -18.419 1.00 91.56 757 LEU A CA 1
ATOM 6147 C C . LEU A 1 757 ? 17.444 25.407 -17.283 1.00 91.56 757 LEU A C 1
ATOM 6149 O O . LEU A 1 757 ? 17.895 26.551 -17.297 1.00 91.56 757 LEU A O 1
ATOM 6153 N N . GLN A 1 758 ? 16.662 24.957 -16.300 1.00 91.69 758 GLN A N 1
ATOM 6154 C CA . GLN A 1 758 ? 16.224 25.776 -15.167 1.00 91.69 758 GLN A CA 1
ATOM 6155 C C . GLN A 1 758 ? 16.496 25.076 -13.838 1.00 91.69 758 GLN A C 1
ATOM 6157 O O . GLN A 1 758 ? 16.364 23.859 -13.720 1.00 91.69 758 GLN A O 1
ATOM 6162 N N . THR A 1 759 ? 16.836 25.870 -12.828 1.00 92.38 759 THR A N 1
ATOM 6163 C CA . THR A 1 759 ? 16.955 25.441 -11.433 1.00 92.38 759 THR A CA 1
ATOM 6164 C C . THR A 1 759 ? 15.824 26.064 -10.626 1.00 92.38 759 THR A C 1
ATOM 6166 O O . THR A 1 759 ? 15.665 27.285 -10.639 1.00 92.38 759 THR A O 1
ATOM 6169 N N . PHE A 1 760 ? 15.060 25.233 -9.924 1.00 91.19 760 PHE A N 1
ATOM 6170 C CA . PHE A 1 760 ? 14.026 25.660 -8.984 1.00 91.19 760 PHE A CA 1
ATOM 6171 C C . PHE A 1 760 ? 14.598 25.504 -7.570 1.00 91.19 760 PHE A C 1
ATOM 6173 O O . PHE A 1 760 ? 15.141 24.441 -7.264 1.00 91.19 760 PHE A O 1
ATOM 6180 N N . PHE A 1 761 ? 14.544 26.568 -6.766 1.00 74.75 761 PHE A N 1
ATOM 6181 C CA . PHE A 1 761 ? 15.051 26.602 -5.390 1.00 74.75 761 PHE A CA 1
ATOM 6182 C C . PHE A 1 761 ? 13.907 26.628 -4.387 1.00 74.75 761 PHE A C 1
ATOM 6184 O O . PHE A 1 761 ? 12.887 27.287 -4.701 1.00 74.75 761 PHE A O 1
#

Radius of gyration: 35.49 Å; chains: 1; bounding box: 112×79×98 Å

Sequence (761 aa):
MTMAWKRWNGAFLMVMTLASLFPGHPLPIFAQSIDRAAIFKRLEAATTLPLSPWRFKEGHVLRGEAVDLDDSTWTLFPVGGEWSTGPAWFRYRVTLPPTIGGYDIRGARLRLRIRIVGENPVHLTVFFNGEKRAEGNDLDPIVLTESARPGDTFVIAVRADVPGGRTWVRAGQLEVEAPPSRPDPRTFLQEAQVAEVLLNVRKNDRSRWEPYLEAALRRLDLDALDRGDQQTFDRSLHEAREALAPILPMLREFSIRAVGNSHIDLAWLWPWTETVEIVRDTFSTVLQLMAEFQEFTFTHGAAQTYAWMEEKYPKLFEQIRQRVREGRWEIVGGVWVESDMNLPHGESLVRQFLHGTRYFKEKFGAEVRVGWNPDAFGYNWQLPQILKKSGMDFF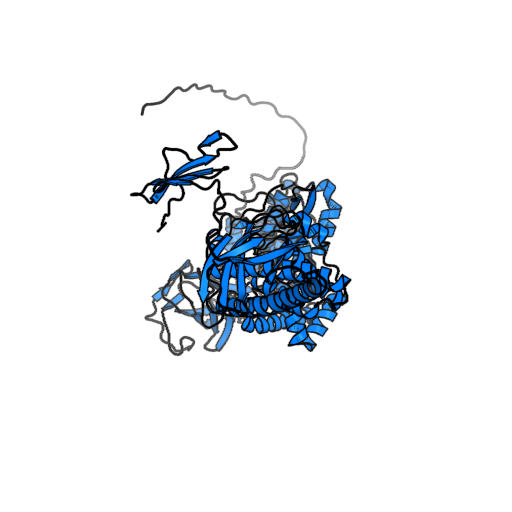VTQKIFWNEVTRFPYRLFWWEAPDGSRVLTYFPNHYGNPIEPVPMAKDLADYTAATGHREYMHLYGVGDHGGGPTRSMLETAARWRSAGAIYPRLFFGTVHEFFERAMAELPRLNPPVWRDELYLETHRGTYTSQATTKRNNRQSEILLLNAEKFASLAQLFGRAYPQSDLDVAWKKVLFNQFHDILPGSSIAAVYRDADRDYAEVRRIGREVLHDALRELADRIHTKGPGLPLIVFNPLSWARTDVVEAILTFPDPVLEVEVRDPQGRRLIAETIERDPQTNRVRVRFIAEDVPPLGYKVFRVLPATRRPSLRSSLSVNGLTMENEFLRVTVDARSGCLTSLYDKVARREVLDDSRCGNLLQTFF